Protein AF-Q9RLI9-F1 (afdb_monomer)

Sequence (405 aa):
MLLRQGDLTLELLVPEDGSPLKAWVERGGKALAPQEVVLGADVERATGEVEDLLFKASGDGLVANAGIAEPHAFTARLKLMAGKQGYDFAFTREEGKLELDAEQIEAAGITLDTARTISLAQVVSLPGEIRFNEDRTAHIVPRLPGIVDSVPANLGQAVKQGELLAVISSPQLSDQRREFLLARQGLQEAEIALNNARAKIAALGGNPSLQGGNRYELRAPFAGVLVEKHLTQGEPVDGTANVFTLSDLSSVWATFNVPAQLLGQVRVGSKVKVLAQALDSEVEGTVSYIGDLLGERTRAATARVTLSNPESTWRPGLFVSVQVAEATRKEVLTVADGGLQNVDGEDVVFVRVADGFVVQPVKLGISDGQRVEVLEGLRAGSQVAASGSFILKSELGKGSAEHGH

InterPro domains:
  IPR006143 RND efflux pump, membrane fusion protein [TIGR01730] (183-392)
  IPR051909 Membrane Fusion Protein Cation Efflux System [PTHR30097] (62-403)
  IPR058646 CzcB, N-terminal domain [PF25971] (2-88)
  IPR058647 CzcB-like, barrel-sandwich hybrid domain [PF25973] (136-248)
  IPR058649 CzcB-like, C-terminal circularly permuted SH3-like domain [PF25975] (334-393)
  IPR058792 CusB-like, beta-barrel domain [PF25954] (251-327)

Structure (mmCIF, N/CA/C/O backbone):
data_AF-Q9RLI9-F1
#
_entry.id   AF-Q9RLI9-F1
#
loop_
_atom_site.group_PDB
_atom_site.id
_atom_site.type_symbol
_atom_site.label_atom_id
_atom_site.label_alt_id
_atom_site.label_comp_id
_atom_site.label_asym_id
_atom_site.label_entity_id
_atom_site.label_seq_id
_atom_site.pdbx_PDB_ins_code
_atom_site.Cartn_x
_atom_site.Cartn_y
_atom_site.Cartn_z
_atom_site.occupancy
_atom_site.B_iso_or_equiv
_atom_site.auth_seq_id
_atom_site.auth_comp_id
_atom_site.auth_asym_id
_atom_site.auth_atom_id
_atom_site.pdbx_PDB_model_num
ATOM 1 N N . MET A 1 1 ? 27.270 15.199 -35.542 1.00 89.38 1 MET A N 1
ATOM 2 C CA . MET A 1 1 ? 28.594 14.549 -35.697 1.00 89.38 1 MET A CA 1
ATOM 3 C C . MET A 1 1 ? 28.956 14.459 -37.173 1.00 89.38 1 MET A C 1
ATOM 5 O O . MET A 1 1 ? 28.054 14.498 -37.999 1.00 89.38 1 MET A O 1
ATOM 9 N N . LEU A 1 2 ? 30.244 14.329 -37.505 1.00 91.06 2 LEU A N 1
ATOM 10 C CA . LEU A 1 2 ? 30.735 14.253 -38.887 1.00 91.06 2 LEU A CA 1
ATOM 11 C C . LEU A 1 2 ? 31.516 12.954 -39.103 1.00 91.06 2 LEU A C 1
ATOM 13 O O . LEU A 1 2 ? 32.514 12.711 -38.429 1.00 91.06 2 LEU A O 1
ATOM 17 N N . LEU A 1 3 ? 31.077 12.148 -40.065 1.00 91.06 3 LEU A N 1
ATOM 18 C CA . LEU A 1 3 ? 31.680 10.877 -40.464 1.00 91.06 3 LEU A CA 1
ATOM 19 C C . LEU A 1 3 ? 32.254 11.033 -41.883 1.00 91.06 3 LEU A C 1
ATOM 21 O O . LEU A 1 3 ? 31.650 11.697 -42.724 1.00 91.06 3 LEU A O 1
ATOM 25 N N . ARG A 1 4 ? 33.441 10.481 -42.167 1.00 92.25 4 ARG A N 1
ATOM 26 C CA . ARG A 1 4 ? 34.150 10.701 -43.445 1.00 92.25 4 ARG A CA 1
ATOM 27 C C . ARG A 1 4 ? 34.756 9.423 -44.002 1.00 92.25 4 ARG A C 1
ATOM 29 O O . ARG A 1 4 ? 35.421 8.692 -43.276 1.00 92.25 4 ARG A O 1
ATOM 36 N N . GLN A 1 5 ? 34.572 9.191 -45.301 1.00 91.31 5 GLN A N 1
ATOM 37 C CA . GLN A 1 5 ? 35.153 8.054 -46.012 1.00 91.31 5 GLN A CA 1
ATOM 38 C C . GLN A 1 5 ? 35.486 8.458 -47.454 1.00 91.31 5 GLN A C 1
ATOM 40 O O . GLN A 1 5 ? 34.605 8.688 -48.281 1.00 91.31 5 GLN A O 1
ATOM 45 N N . GLY A 1 6 ? 36.783 8.560 -47.756 1.00 89.00 6 GLY A N 1
ATOM 46 C CA . GLY A 1 6 ? 37.265 9.012 -49.062 1.00 89.00 6 GLY A CA 1
ATOM 47 C C . GLY A 1 6 ? 36.899 10.471 -49.348 1.00 89.00 6 GLY A C 1
ATOM 48 O O . GLY A 1 6 ? 37.285 11.370 -48.604 1.00 89.00 6 GLY A O 1
ATOM 49 N N . ASP A 1 7 ? 36.173 10.698 -50.443 1.00 89.81 7 ASP A N 1
ATOM 50 C CA . ASP A 1 7 ? 35.706 12.013 -50.891 1.00 89.81 7 ASP A CA 1
ATOM 51 C C . ASP A 1 7 ? 34.367 12.446 -50.268 1.00 89.81 7 ASP A C 1
ATOM 53 O O . ASP A 1 7 ? 33.933 13.582 -50.480 1.00 89.81 7 ASP A O 1
ATOM 57 N N . LEU A 1 8 ? 33.713 11.555 -49.517 1.00 92.94 8 LEU A N 1
ATOM 58 C CA . LEU A 1 8 ? 32.364 11.735 -48.995 1.00 92.94 8 LEU A CA 1
ATOM 59 C C . LEU A 1 8 ? 32.369 12.023 -47.484 1.00 92.94 8 LEU A C 1
ATOM 61 O O . LEU A 1 8 ? 33.068 11.373 -46.701 1.00 92.94 8 LEU A O 1
ATOM 65 N N . THR A 1 9 ? 31.556 13.001 -47.081 1.00 94.19 9 THR A N 1
ATOM 66 C CA . THR A 1 9 ? 31.248 13.343 -45.686 1.00 94.19 9 THR A CA 1
ATOM 67 C C . THR A 1 9 ? 29.761 13.112 -45.428 1.00 94.19 9 THR A C 1
ATOM 69 O O . THR A 1 9 ? 28.917 13.549 -46.207 1.00 94.19 9 THR A O 1
ATOM 72 N N . LEU A 1 10 ? 29.449 12.442 -44.324 1.00 94.50 10 LEU A N 1
ATOM 73 C CA . LEU A 1 10 ? 28.109 12.261 -43.780 1.00 94.50 10 LEU A CA 1
ATOM 74 C C . LEU A 1 10 ? 28.026 13.062 -42.476 1.00 94.50 10 LEU A C 1
ATOM 76 O O . LEU A 1 10 ? 28.667 12.712 -41.483 1.00 94.50 10 LEU A O 1
ATOM 80 N N . GLU A 1 11 ? 27.256 14.145 -42.474 1.00 95.00 11 GLU A N 1
ATOM 81 C CA . GLU A 1 11 ? 26.843 14.802 -41.238 1.00 95.00 11 GLU A CA 1
ATOM 82 C C . GLU A 1 11 ? 25.605 14.096 -40.692 1.00 95.00 11 GLU A C 1
ATOM 84 O O . GLU A 1 11 ? 24.645 13.870 -41.424 1.00 95.00 11 GLU A O 1
ATOM 89 N N . LEU A 1 12 ? 25.631 13.746 -39.407 1.00 93.00 12 LEU A N 1
ATOM 90 C CA . LEU A 1 12 ? 24.532 13.084 -38.712 1.00 93.00 12 LEU A CA 1
ATOM 91 C C . LEU A 1 12 ? 24.204 13.836 -37.420 1.00 93.00 12 LEU A C 1
ATOM 93 O O . LEU A 1 12 ? 25.035 13.935 -36.513 1.00 93.00 12 LEU A O 1
ATOM 97 N N . LEU A 1 13 ? 22.978 14.336 -37.323 1.00 91.94 13 LEU A N 1
ATOM 98 C CA . LEU A 1 13 ? 22.372 14.808 -36.088 1.00 91.94 13 LEU A CA 1
ATOM 99 C C . LEU A 1 13 ? 21.630 13.639 -35.431 1.00 91.94 13 LEU A C 1
ATOM 101 O O . LEU A 1 13 ? 20.687 13.093 -36.008 1.00 91.94 13 LEU A O 1
ATOM 105 N N . VAL A 1 14 ? 22.062 13.296 -34.219 1.00 87.94 14 VAL A N 1
ATOM 106 C CA . VAL A 1 14 ? 21.382 12.374 -33.304 1.00 87.94 14 VAL A CA 1
ATOM 107 C C . VAL A 1 14 ? 20.816 13.233 -32.172 1.00 87.94 14 VAL A C 1
ATOM 109 O O . VAL A 1 14 ? 21.605 13.699 -31.351 1.00 87.94 14 VAL A O 1
ATOM 112 N N . PRO A 1 15 ? 19.508 13.541 -32.177 1.00 85.19 15 PRO A N 1
ATOM 113 C CA . PRO A 1 15 ? 18.866 14.270 -31.089 1.00 85.19 15 PRO A CA 1
ATOM 114 C C . PRO A 1 15 ? 18.842 13.443 -29.800 1.00 85.19 15 PRO A C 1
ATOM 116 O O . PRO A 1 15 ? 18.748 12.220 -29.859 1.00 85.19 15 PRO A O 1
ATOM 119 N N . GLU A 1 16 ? 18.900 14.117 -28.654 1.00 78.00 16 GLU A N 1
ATOM 120 C CA . GLU A 1 16 ? 18.868 13.492 -27.319 1.00 78.00 16 GLU A CA 1
ATOM 121 C C . GLU A 1 16 ? 17.443 13.422 -26.741 1.00 78.00 16 GLU A C 1
ATOM 123 O O . GLU A 1 16 ? 17.181 12.659 -25.825 1.00 78.00 16 GLU A O 1
ATOM 128 N N . ASP A 1 17 ? 16.483 14.135 -27.338 1.00 78.19 17 ASP A N 1
ATOM 129 C CA . ASP A 1 17 ? 15.046 14.088 -27.016 1.00 78.19 17 ASP A CA 1
ATOM 130 C C . ASP A 1 17 ? 14.307 12.899 -27.671 1.00 78.19 17 ASP A C 1
ATOM 132 O O . ASP A 1 17 ? 13.077 12.882 -27.743 1.00 78.19 17 ASP A O 1
ATOM 136 N N . GLY A 1 18 ? 15.043 11.940 -28.242 1.00 79.88 18 GLY A N 1
ATOM 137 C CA . GLY A 1 18 ? 14.487 10.847 -29.041 1.00 79.88 18 GLY A CA 1
ATOM 138 C C . GLY A 1 18 ? 13.856 11.281 -30.375 1.00 79.88 18 GLY A C 1
ATOM 139 O O . GLY A 1 18 ? 13.200 10.461 -31.026 1.00 79.88 18 GLY A O 1
ATOM 140 N N . SER A 1 19 ? 14.034 12.533 -30.826 1.00 88.69 19 SER A N 1
ATOM 141 C CA . SER A 1 19 ? 13.547 12.975 -32.142 1.00 88.69 19 SER A CA 1
ATOM 142 C C . SER A 1 19 ? 14.224 12.207 -33.296 1.00 88.69 19 SER A C 1
ATOM 144 O O . SER A 1 19 ? 15.379 11.787 -33.179 1.00 88.69 19 SER A O 1
ATOM 146 N N . PRO A 1 20 ? 13.560 12.055 -34.463 1.00 92.94 20 PRO A N 1
ATOM 147 C CA . PRO A 1 20 ? 14.134 11.354 -35.609 1.00 92.94 20 PRO A CA 1
ATOM 148 C C . PRO A 1 20 ? 15.483 11.911 -36.071 1.00 92.94 20 PRO A C 1
ATOM 150 O O . PRO A 1 20 ? 15.639 13.121 -36.275 1.00 92.94 20 PRO A O 1
ATOM 153 N N . LEU A 1 21 ? 16.436 10.999 -36.290 1.00 93.12 21 LEU A N 1
ATOM 154 C CA . LEU A 1 21 ? 17.786 11.313 -36.762 1.00 93.12 21 LEU A CA 1
ATOM 155 C C . LEU A 1 21 ? 17.733 12.052 -38.103 1.00 93.12 21 LEU A C 1
ATOM 157 O O . LEU A 1 21 ? 16.922 11.726 -38.976 1.00 93.12 21 LEU A O 1
ATOM 161 N N . LYS A 1 22 ? 18.637 13.019 -38.285 1.00 95.19 22 LYS A N 1
ATOM 162 C CA . LYS A 1 22 ? 18.756 13.801 -39.524 1.00 95.19 22 LYS A CA 1
ATOM 163 C C . LYS A 1 22 ? 20.164 13.690 -40.079 1.00 95.19 22 LYS A C 1
ATOM 165 O O . LYS A 1 22 ? 21.123 13.721 -39.313 1.00 95.19 22 LYS A O 1
ATOM 170 N N . ALA A 1 23 ? 20.290 13.567 -41.392 1.00 95.56 23 ALA A N 1
ATOM 171 C CA . ALA A 1 23 ? 21.571 13.424 -42.061 1.00 95.56 23 ALA A CA 1
ATOM 172 C C . ALA A 1 23 ? 21.681 14.316 -43.299 1.00 95.56 23 ALA A C 1
ATOM 174 O O . ALA A 1 23 ? 20.733 14.443 -44.073 1.00 95.56 23 ALA A O 1
ATOM 175 N N . TRP A 1 24 ? 22.871 14.864 -43.523 1.00 96.25 24 TRP A N 1
ATOM 176 C CA . TRP A 1 24 ? 23.236 15.595 -44.734 1.00 96.25 24 TRP A CA 1
ATOM 177 C C . TRP A 1 24 ? 24.504 14.973 -45.319 1.00 96.25 24 TRP A C 1
ATOM 179 O O . TRP A 1 24 ? 25.360 14.468 -44.591 1.00 96.25 24 TRP A O 1
ATOM 189 N N . VAL A 1 25 ? 24.609 14.949 -46.647 1.00 95.25 25 VAL A N 1
ATOM 190 C CA . VAL A 1 25 ? 25.680 14.235 -47.353 1.00 95.25 25 VAL A CA 1
ATOM 191 C C . VAL A 1 25 ? 26.402 15.192 -48.284 1.00 95.25 25 VAL A C 1
ATOM 193 O O . VAL A 1 25 ? 25.778 15.797 -49.152 1.00 95.25 25 VAL A O 1
ATOM 196 N N . GLU A 1 26 ? 27.721 15.278 -48.155 1.00 94.00 26 GLU A N 1
ATOM 197 C CA . GLU A 1 26 ? 28.578 16.033 -49.063 1.00 94.00 26 GLU A CA 1
ATOM 198 C C . GLU A 1 26 ? 29.560 15.126 -49.800 1.00 94.00 26 GLU A C 1
ATOM 200 O O . GLU A 1 26 ? 30.114 14.193 -49.221 1.00 94.00 26 GLU A O 1
ATOM 205 N N . ARG A 1 27 ? 29.875 15.462 -51.053 1.00 92.38 27 ARG A N 1
ATOM 206 C CA . ARG A 1 27 ? 30.999 14.885 -51.797 1.00 92.38 27 ARG A CA 1
ATOM 207 C C . ARG A 1 27 ? 31.920 16.000 -52.286 1.00 92.38 27 ARG A C 1
ATOM 209 O O . ARG A 1 27 ? 31.487 16.901 -53.000 1.00 92.38 27 ARG A O 1
ATOM 216 N N . GLY A 1 28 ? 33.193 15.953 -51.894 1.00 88.50 28 GLY A N 1
ATOM 217 C CA . GLY A 1 28 ? 34.200 16.946 -52.283 1.00 88.50 28 GLY A CA 1
ATOM 218 C C . GLY A 1 28 ? 33.883 18.386 -51.848 1.00 88.50 28 GLY A C 1
ATOM 219 O O . GLY A 1 28 ? 34.221 19.318 -52.575 1.00 88.50 28 GLY A O 1
ATOM 220 N N . GLY A 1 29 ? 33.206 18.572 -50.706 1.00 86.62 29 GLY A N 1
ATOM 221 C CA . GLY A 1 29 ? 32.779 19.891 -50.210 1.00 86.62 29 GLY A CA 1
ATOM 222 C C . GLY A 1 29 ? 31.585 20.491 -50.964 1.00 86.62 29 GLY A C 1
ATOM 223 O O . GLY A 1 29 ? 31.490 21.709 -51.111 1.00 86.62 29 GLY A O 1
ATOM 224 N N . LYS A 1 30 ? 30.707 19.639 -51.507 1.00 91.19 30 LYS A N 1
ATOM 225 C CA . LYS A 1 30 ? 29.409 20.017 -52.078 1.00 91.19 30 LYS A CA 1
ATOM 226 C C . LYS A 1 30 ? 28.334 19.070 -51.568 1.00 91.19 30 LYS A C 1
ATOM 228 O O . LYS A 1 30 ? 28.502 17.857 -51.697 1.00 91.19 30 LYS A O 1
ATOM 233 N N . ALA A 1 31 ? 27.225 19.610 -51.073 1.00 91.75 31 ALA A N 1
ATOM 234 C CA . ALA A 1 31 ? 26.038 18.827 -50.749 1.00 91.75 31 ALA A CA 1
ATOM 235 C C . ALA A 1 31 ? 25.537 18.029 -51.971 1.00 91.75 31 ALA A C 1
ATOM 237 O O . ALA A 1 31 ? 25.458 18.560 -53.082 1.00 91.75 31 ALA A O 1
ATOM 238 N N . LEU A 1 32 ? 25.206 16.756 -51.754 1.00 92.75 32 LEU A N 1
ATOM 239 C CA . LEU A 1 32 ? 24.465 15.911 -52.692 1.00 92.75 32 LEU A CA 1
ATOM 240 C C . LEU A 1 32 ? 22.963 16.102 -52.466 1.00 92.75 32 LEU A C 1
ATOM 242 O O . LEU A 1 32 ? 22.533 16.359 -51.341 1.00 92.75 32 LEU A O 1
ATOM 246 N N . ALA A 1 33 ? 22.142 15.944 -53.507 1.00 92.44 33 ALA A N 1
ATOM 247 C CA . ALA A 1 33 ? 20.699 16.021 -53.310 1.00 92.44 33 ALA A CA 1
ATOM 248 C C . ALA A 1 33 ? 20.217 14.784 -52.517 1.00 92.44 33 ALA A C 1
ATOM 250 O O . ALA A 1 33 ? 20.576 13.664 -52.889 1.00 92.44 33 ALA A O 1
ATOM 251 N N . PRO A 1 34 ? 19.343 14.918 -51.496 1.00 91.44 34 PRO A N 1
ATOM 252 C CA . PRO A 1 34 ? 18.857 13.780 -50.694 1.00 91.44 34 PRO A CA 1
ATOM 253 C C . PRO A 1 34 ? 18.133 12.668 -51.474 1.00 91.44 34 PRO A C 1
ATOM 255 O O . PRO A 1 34 ? 17.812 11.626 -50.915 1.00 91.44 34 PRO A O 1
ATOM 258 N N . GLN A 1 35 ? 17.843 12.899 -52.756 1.00 90.62 35 GLN A N 1
ATOM 259 C CA . GLN A 1 35 ? 17.195 11.970 -53.687 1.00 90.62 35 GLN A CA 1
ATOM 260 C C . GLN A 1 35 ? 18.211 11.129 -54.491 1.00 90.62 35 GLN A C 1
ATOM 262 O O . GLN A 1 35 ? 17.835 10.133 -55.102 1.00 90.62 35 GLN A O 1
ATOM 267 N N . GLU A 1 36 ? 19.491 11.518 -54.499 1.00 90.44 36 GLU A N 1
ATOM 268 C CA . GLU A 1 36 ? 20.605 10.820 -55.171 1.00 90.44 36 GLU A CA 1
ATOM 269 C C . GLU A 1 36 ? 21.310 9.805 -54.248 1.00 90.44 36 GLU A C 1
ATOM 271 O O . GLU A 1 36 ? 22.223 9.084 -54.670 1.00 90.44 36 GLU A O 1
ATOM 276 N N . VAL A 1 37 ? 20.890 9.764 -52.981 1.00 93.44 37 VAL A N 1
ATOM 277 C CA . VAL A 1 37 ? 21.464 8.963 -51.901 1.00 93.44 37 VAL A CA 1
ATOM 278 C C . VAL A 1 37 ? 20.398 8.104 -51.222 1.00 93.44 37 VAL A C 1
ATOM 280 O O . VAL A 1 37 ? 19.247 8.509 -51.082 1.00 93.44 37 VAL A O 1
ATOM 283 N N . VAL A 1 38 ? 20.793 6.917 -50.765 1.00 94.31 38 VAL A N 1
ATOM 284 C CA . VAL A 1 38 ? 19.976 6.043 -49.910 1.00 94.31 38 VAL A CA 1
ATOM 285 C C . VAL A 1 38 ? 20.789 5.716 -48.666 1.00 94.31 38 VAL A C 1
ATOM 287 O O . VAL A 1 38 ? 21.921 5.254 -48.784 1.00 94.31 38 VAL A O 1
ATOM 290 N N . LEU A 1 39 ? 20.216 5.954 -47.487 1.00 95.62 39 LEU A N 1
ATOM 291 C CA . LEU A 1 39 ? 20.849 5.715 -46.192 1.00 95.62 39 LEU A CA 1
ATOM 292 C C . LEU A 1 39 ? 19.969 4.785 -45.351 1.00 95.62 39 LEU A C 1
ATOM 294 O O . LEU A 1 39 ? 18.771 5.029 -45.188 1.00 95.62 39 LEU A O 1
ATOM 298 N N . GLY A 1 40 ? 20.582 3.742 -44.804 1.00 95.00 40 GLY A N 1
ATOM 299 C CA . GLY A 1 40 ? 20.039 2.950 -43.703 1.00 95.00 40 GLY A CA 1
ATOM 300 C C . GLY A 1 40 ? 21.043 2.893 -42.555 1.00 95.00 40 GLY A C 1
ATOM 301 O O . GLY A 1 40 ? 22.235 3.127 -42.771 1.00 95.00 40 GLY A O 1
ATOM 302 N N . ALA A 1 41 ? 20.579 2.587 -41.349 1.00 94.38 41 ALA A N 1
ATOM 303 C CA . ALA A 1 41 ? 21.449 2.332 -40.207 1.00 94.38 41 ALA A CA 1
ATOM 304 C C . ALA A 1 41 ? 20.934 1.165 -39.364 1.00 94.38 41 ALA A C 1
ATOM 306 O O . ALA A 1 41 ? 19.767 1.158 -38.986 1.00 94.38 41 ALA A O 1
ATOM 307 N N . ASP A 1 42 ? 21.822 0.233 -39.034 1.00 93.44 42 ASP A N 1
ATOM 308 C CA . ASP A 1 42 ? 21.563 -0.859 -38.101 1.00 93.44 42 ASP A CA 1
ATOM 309 C C . ASP A 1 42 ? 22.066 -0.390 -36.724 1.00 93.44 42 ASP A C 1
ATOM 311 O O . ASP A 1 42 ? 23.264 -0.128 -36.560 1.00 93.44 42 ASP A O 1
ATOM 315 N N . VAL A 1 43 ? 21.178 -0.234 -35.741 1.00 91.25 43 VAL A N 1
ATOM 316 C CA . VAL A 1 43 ? 21.507 0.278 -34.400 1.00 91.25 43 VAL A CA 1
ATOM 317 C C . VAL A 1 43 ? 21.504 -0.870 -33.397 1.00 91.25 43 VAL A C 1
ATOM 319 O O . VAL A 1 43 ? 20.447 -1.384 -33.049 1.00 91.25 43 VAL A O 1
ATOM 322 N N . GLU A 1 44 ? 22.683 -1.269 -32.923 1.00 90.75 44 GLU A N 1
ATOM 323 C CA . GLU A 1 44 ? 22.864 -2.335 -31.933 1.00 90.75 44 GLU A CA 1
ATOM 324 C C . GLU A 1 44 ? 23.030 -1.737 -30.529 1.00 90.75 44 GLU A C 1
ATOM 326 O O . GLU A 1 44 ? 24.031 -1.084 -30.226 1.00 90.75 44 GLU A O 1
ATOM 331 N N . ARG A 1 45 ? 22.032 -1.936 -29.666 1.00 88.19 45 ARG A N 1
ATOM 332 C CA . ARG A 1 45 ? 22.039 -1.526 -28.256 1.00 88.19 45 ARG A CA 1
ATOM 333 C C . ARG A 1 45 ? 23.049 -2.349 -27.462 1.00 88.19 45 ARG A C 1
ATOM 335 O O . ARG A 1 45 ? 23.213 -3.539 -27.715 1.00 88.19 45 ARG A O 1
ATOM 342 N N . ALA A 1 46 ? 23.622 -1.769 -26.410 1.00 83.50 46 ALA A N 1
ATOM 343 C CA . ALA A 1 46 ? 24.462 -2.500 -25.454 1.00 83.50 46 ALA A CA 1
ATOM 344 C C . ALA A 1 46 ? 23.726 -3.672 -24.756 1.00 83.50 46 ALA A C 1
ATOM 346 O O . ALA A 1 46 ? 24.358 -4.607 -24.273 1.00 83.50 46 ALA A O 1
ATOM 347 N N . THR A 1 47 ? 22.388 -3.661 -24.752 1.00 79.56 47 THR A N 1
ATOM 348 C CA . THR A 1 47 ? 21.514 -4.764 -24.312 1.00 79.56 47 THR A CA 1
ATOM 349 C C . THR A 1 47 ? 21.377 -5.912 -25.331 1.00 79.56 47 THR A C 1
ATOM 351 O O . THR A 1 47 ? 20.668 -6.880 -25.059 1.00 79.56 47 THR A O 1
ATOM 354 N N . GLY A 1 48 ? 22.048 -5.840 -26.488 1.00 81.06 48 GLY A N 1
ATOM 355 C CA . GLY A 1 48 ? 22.041 -6.865 -27.544 1.00 81.06 48 GLY A CA 1
ATOM 356 C C . GLY A 1 48 ? 20.874 -6.766 -28.535 1.00 81.06 48 GLY A C 1
ATOM 357 O O . GLY A 1 48 ? 20.644 -7.685 -29.319 1.00 81.06 48 GLY A O 1
ATOM 358 N N . GLU A 1 49 ? 20.108 -5.677 -28.495 1.00 83.44 49 GLU A N 1
ATOM 359 C CA . GLU A 1 49 ? 18.963 -5.448 -29.381 1.00 83.44 49 GLU A CA 1
ATOM 360 C C . GLU A 1 49 ? 19.389 -4.728 -30.663 1.00 83.44 49 GLU A C 1
ATOM 362 O O . GLU A 1 49 ? 20.171 -3.786 -30.589 1.00 83.44 49 GLU A O 1
ATOM 367 N N . VAL A 1 50 ? 18.845 -5.111 -31.824 1.00 88.00 50 VAL A N 1
ATOM 368 C CA . VAL A 1 50 ? 19.133 -4.449 -33.111 1.00 88.00 50 VAL A CA 1
ATOM 369 C C . VAL A 1 50 ? 17.874 -3.785 -33.671 1.00 88.00 50 VAL A C 1
ATOM 371 O O . VAL A 1 50 ? 16.816 -4.412 -33.732 1.00 88.00 50 VAL A O 1
ATOM 374 N N . GLU A 1 51 ? 17.999 -2.523 -34.081 1.00 89.81 51 GLU A N 1
ATOM 375 C CA . GLU A 1 51 ? 16.935 -1.683 -34.639 1.00 89.81 51 GLU A CA 1
ATOM 376 C C . GLU A 1 51 ? 17.345 -1.124 -36.017 1.00 89.81 51 GLU A C 1
ATOM 378 O O . GLU A 1 51 ? 18.372 -0.457 -36.142 1.00 89.81 51 GLU A O 1
ATOM 383 N N . ASP A 1 52 ? 16.538 -1.382 -37.053 1.00 92.88 52 ASP A N 1
ATOM 384 C CA . ASP A 1 52 ? 16.795 -0.924 -38.427 1.00 92.88 52 ASP A CA 1
ATOM 385 C C . ASP A 1 52 ? 16.147 0.449 -38.695 1.00 92.88 52 ASP A C 1
ATOM 387 O O . ASP A 1 52 ? 14.920 0.580 -38.800 1.00 92.88 52 ASP A O 1
ATOM 391 N N . LEU A 1 53 ? 16.972 1.482 -38.880 1.00 92.81 53 LEU A N 1
ATOM 392 C CA . LEU A 1 53 ? 16.540 2.830 -39.250 1.00 92.81 53 LEU A CA 1
ATOM 393 C C . LEU A 1 53 ? 16.629 3.055 -40.766 1.00 92.81 53 LEU A C 1
ATOM 395 O O . LEU A 1 53 ? 17.675 2.879 -41.394 1.00 92.81 53 LEU A O 1
ATOM 399 N N . LEU A 1 54 ? 15.525 3.515 -41.355 1.00 92.88 54 LEU A N 1
ATOM 400 C CA . LEU A 1 54 ? 15.373 3.830 -42.775 1.00 92.88 54 LEU A CA 1
ATOM 401 C C . LEU A 1 54 ? 15.182 5.334 -42.969 1.00 92.88 54 LEU A C 1
ATOM 403 O O . LEU A 1 54 ? 14.195 5.912 -42.506 1.00 92.88 54 LEU A O 1
ATOM 407 N N . PHE A 1 55 ? 16.093 5.962 -43.710 1.00 95.81 55 PHE A N 1
ATOM 408 C CA . PHE A 1 55 ? 16.054 7.398 -43.967 1.00 95.81 55 PHE A CA 1
ATOM 409 C C . PHE A 1 55 ? 15.299 7.730 -45.259 1.00 95.81 55 PHE A C 1
ATOM 411 O O . PHE A 1 55 ? 15.326 6.984 -46.239 1.00 95.81 55 PHE A O 1
ATOM 418 N N . LYS A 1 56 ? 14.631 8.887 -45.275 1.00 95.62 56 LYS A N 1
ATOM 419 C CA . LYS A 1 56 ? 13.898 9.428 -46.428 1.00 95.62 56 LYS A CA 1
ATOM 420 C C . LYS A 1 56 ? 14.285 10.883 -46.673 1.00 95.62 56 LYS A C 1
ATOM 422 O O . LYS A 1 56 ? 14.485 11.638 -45.725 1.00 95.62 56 LYS A O 1
ATOM 427 N N . ALA A 1 57 ? 14.346 11.280 -47.942 1.00 94.25 57 ALA A N 1
ATOM 428 C CA . ALA A 1 57 ? 14.558 12.669 -48.344 1.00 94.25 57 ALA A CA 1
ATOM 429 C C . ALA A 1 57 ? 13.463 13.586 -47.769 1.00 94.25 57 ALA A C 1
ATOM 431 O O . ALA A 1 57 ? 12.274 13.332 -47.975 1.00 94.25 57 ALA A O 1
ATOM 432 N N . SER A 1 58 ? 13.858 14.651 -47.071 1.00 93.50 58 SER A N 1
ATOM 433 C CA . SER A 1 58 ? 12.952 15.650 -46.503 1.00 93.50 58 SER A CA 1
ATOM 434 C C . SER A 1 58 ? 13.670 16.994 -46.359 1.00 93.50 58 SER A C 1
ATOM 436 O O . SER A 1 58 ? 14.659 17.105 -45.637 1.00 93.50 58 SER A O 1
ATOM 438 N N . GLY A 1 59 ? 13.178 18.021 -47.057 1.00 90.38 59 GLY A N 1
ATOM 439 C CA . GLY A 1 59 ? 13.849 19.320 -47.123 1.00 90.38 59 GLY A CA 1
ATOM 440 C C . GLY A 1 59 ? 15.187 19.241 -47.864 1.00 90.38 59 GLY A C 1
ATOM 441 O O . GLY A 1 59 ? 15.241 18.768 -48.999 1.00 90.38 59 GLY A O 1
ATOM 442 N N . ASP A 1 60 ? 16.247 19.721 -47.219 1.00 90.25 60 ASP A N 1
ATOM 443 C CA . ASP A 1 60 ? 17.632 19.718 -47.707 1.00 90.25 60 ASP A CA 1
ATOM 444 C C . ASP A 1 60 ? 18.437 18.472 -47.289 1.00 90.25 60 ASP A C 1
ATOM 446 O O . ASP A 1 60 ? 19.572 18.302 -47.733 1.00 90.25 60 ASP A O 1
ATOM 450 N N . GLY A 1 61 ? 17.849 17.584 -46.480 1.00 93.50 61 GLY A N 1
ATOM 451 C CA . GLY A 1 61 ? 18.519 16.420 -45.908 1.00 93.50 61 GLY A CA 1
ATOM 452 C C . GLY A 1 61 ? 17.710 15.124 -45.971 1.00 93.50 61 GLY A C 1
ATOM 453 O O . GLY A 1 61 ? 16.693 14.986 -46.657 1.00 93.50 61 GLY A O 1
ATOM 454 N N . LEU A 1 62 ? 18.209 14.145 -45.231 1.00 95.88 62 LEU A N 1
ATOM 455 C CA . LEU A 1 62 ? 17.617 12.841 -44.971 1.00 95.88 62 LEU A CA 1
ATOM 456 C C . LEU A 1 62 ? 17.083 12.813 -43.535 1.00 95.88 62 LEU A C 1
ATOM 458 O O . LEU A 1 62 ? 17.757 13.279 -42.621 1.00 95.88 62 LEU A O 1
ATOM 462 N N . VAL A 1 63 ? 15.906 12.229 -43.315 1.00 96.19 63 VAL A N 1
ATOM 463 C CA . VAL A 1 63 ? 15.303 12.063 -41.980 1.00 96.19 63 VAL A CA 1
ATOM 464 C C . VAL A 1 63 ? 14.908 10.602 -41.775 1.00 96.19 63 VAL A C 1
ATOM 466 O O . VAL A 1 63 ? 14.317 9.992 -42.669 1.00 96.19 63 VAL A O 1
ATOM 469 N N . ALA A 1 64 ? 15.254 10.036 -40.620 1.00 95.56 64 ALA A N 1
ATOM 470 C CA . ALA A 1 64 ? 14.930 8.662 -40.246 1.00 95.56 64 ALA A CA 1
ATOM 471 C C . ALA A 1 64 ? 13.425 8.451 -39.984 1.00 95.56 64 ALA A C 1
ATOM 473 O O . ALA A 1 64 ? 12.667 9.388 -39.730 1.00 95.56 64 ALA A O 1
ATOM 474 N N . ASN A 1 65 ? 12.989 7.192 -40.020 1.00 93.00 65 ASN A N 1
ATOM 475 C CA . ASN A 1 65 ? 11.647 6.760 -39.616 1.00 93.00 65 ASN A CA 1
ATOM 476 C C . ASN A 1 65 ? 11.393 6.856 -38.100 1.00 93.00 65 ASN A C 1
ATOM 478 O O . ASN A 1 65 ? 10.234 6.944 -37.702 1.00 93.00 65 ASN A O 1
ATOM 482 N N . ALA A 1 66 ? 12.448 6.828 -37.284 1.00 89.94 66 ALA A N 1
ATOM 483 C CA . ALA A 1 66 ? 12.409 6.930 -35.828 1.00 89.94 66 ALA A CA 1
ATOM 484 C C . ALA A 1 66 ? 13.651 7.676 -35.302 1.00 89.94 66 ALA A C 1
ATOM 486 O O . ALA A 1 66 ? 14.620 7.889 -36.039 1.00 89.94 66 ALA A O 1
ATOM 487 N N . GLY A 1 67 ? 13.608 8.102 -34.040 1.00 86.81 67 GLY A N 1
ATOM 488 C CA . GLY A 1 67 ? 14.798 8.495 -33.284 1.00 86.81 67 GLY A CA 1
ATOM 489 C C . GLY A 1 67 ? 15.335 7.322 -32.467 1.00 86.81 67 GLY A C 1
ATOM 490 O O . GLY A 1 67 ? 14.663 6.304 -32.326 1.00 86.81 67 GLY A O 1
ATOM 491 N N . ILE A 1 68 ? 16.538 7.467 -31.915 1.00 84.12 68 ILE A N 1
ATOM 492 C CA . ILE A 1 68 ? 17.113 6.473 -31.003 1.00 84.12 68 ILE A CA 1
ATOM 493 C C . ILE A 1 68 ? 16.678 6.860 -29.587 1.00 84.12 68 ILE A C 1
ATOM 495 O O . ILE A 1 68 ? 17.266 7.752 -28.992 1.00 84.12 68 ILE A O 1
ATOM 499 N N . ALA A 1 69 ? 15.626 6.219 -29.068 1.00 77.31 69 ALA A N 1
ATOM 500 C CA . ALA A 1 69 ? 15.187 6.403 -27.678 1.00 77.31 69 ALA A CA 1
ATOM 501 C C . ALA A 1 69 ? 16.270 5.952 -26.679 1.00 77.31 69 ALA A C 1
ATOM 503 O O . ALA A 1 69 ? 17.123 5.143 -27.043 1.00 77.31 69 ALA A O 1
ATOM 504 N N . GLU A 1 70 ? 16.222 6.410 -25.429 1.00 75.50 70 GLU A N 1
ATOM 505 C CA . GLU A 1 70 ? 17.201 6.023 -24.405 1.00 75.50 70 GLU A CA 1
ATOM 506 C C . GLU A 1 70 ? 17.165 4.523 -24.030 1.00 75.50 70 GLU A C 1
ATOM 508 O O . GLU A 1 70 ? 16.104 3.888 -24.091 1.00 75.50 70 GLU A O 1
ATOM 513 N N . PRO A 1 71 ? 18.305 3.936 -23.607 1.00 74.31 71 PRO A N 1
ATOM 514 C CA . PRO A 1 71 ? 19.613 4.568 -23.409 1.00 74.31 71 PRO A CA 1
ATOM 515 C C . PRO A 1 71 ? 20.430 4.772 -24.681 1.00 74.31 71 PRO A C 1
ATOM 517 O O . PRO A 1 71 ? 20.416 3.958 -25.608 1.00 74.31 71 PRO A O 1
ATOM 520 N N . HIS A 1 72 ? 21.256 5.815 -24.659 1.00 79.25 72 HIS A N 1
ATOM 521 C CA . HIS A 1 72 ? 22.229 6.111 -25.707 1.00 79.25 72 HIS A CA 1
ATOM 522 C C . HIS A 1 72 ? 23.485 5.210 -25.682 1.00 79.25 72 HIS A C 1
ATOM 524 O O . HIS A 1 72 ? 24.446 5.495 -26.388 1.00 79.25 72 HIS A O 1
ATOM 530 N N . ALA A 1 73 ? 23.482 4.088 -24.957 1.00 84.44 73 ALA A N 1
ATOM 531 C CA . ALA A 1 73 ? 24.514 3.054 -25.059 1.00 84.44 73 ALA A CA 1
ATOM 532 C C . ALA A 1 73 ? 24.253 2.130 -26.273 1.00 84.44 73 ALA A C 1
ATOM 534 O O . ALA A 1 73 ? 23.515 1.141 -26.179 1.00 84.44 73 ALA A O 1
ATOM 535 N N . PHE A 1 74 ? 24.832 2.455 -27.433 1.00 88.00 74 PHE A N 1
ATOM 536 C CA . PHE A 1 74 ? 24.645 1.713 -28.689 1.00 88.00 74 PHE A CA 1
ATOM 537 C C . PHE A 1 74 ? 25.805 1.888 -29.684 1.00 88.00 74 PHE A C 1
ATOM 539 O O . PHE A 1 74 ? 26.488 2.910 -29.700 1.00 88.00 74 PHE A O 1
ATOM 546 N N . THR A 1 75 ? 25.961 0.920 -30.592 1.00 89.81 75 THR A N 1
ATOM 547 C CA . THR A 1 75 ? 26.780 1.019 -31.812 1.00 89.81 75 THR A CA 1
ATOM 548 C C . THR A 1 75 ? 25.866 1.086 -33.034 1.00 89.81 75 THR A C 1
ATOM 550 O O . THR A 1 75 ? 25.135 0.141 -33.319 1.00 89.81 75 THR A O 1
ATOM 553 N N . ALA A 1 76 ? 25.926 2.179 -33.793 1.00 91.44 76 ALA A N 1
ATOM 554 C CA . ALA A 1 76 ? 25.197 2.334 -35.049 1.00 91.44 76 ALA A CA 1
ATOM 555 C C . ALA A 1 76 ? 26.115 2.085 -36.253 1.00 91.44 76 ALA A C 1
ATOM 557 O O . ALA A 1 76 ? 27.192 2.678 -36.355 1.00 91.44 76 ALA A O 1
ATOM 558 N N . ARG A 1 77 ? 25.673 1.237 -37.188 1.00 94.50 77 ARG A N 1
ATOM 559 C CA . ARG A 1 77 ? 26.357 0.921 -38.451 1.00 94.50 77 ARG A CA 1
ATOM 560 C C . ARG A 1 77 ? 25.536 1.462 -39.616 1.00 94.50 77 ARG A C 1
ATOM 562 O O . ARG A 1 77 ? 24.452 0.960 -39.889 1.00 94.50 77 ARG A O 1
ATOM 569 N N . LEU A 1 78 ? 26.032 2.491 -40.295 1.00 94.81 78 LEU A N 1
ATOM 570 C CA . LEU A 1 78 ? 25.307 3.206 -41.344 1.00 94.81 78 LEU A CA 1
ATOM 571 C C . LEU A 1 78 ? 25.806 2.797 -42.726 1.00 94.81 78 LEU A C 1
ATOM 573 O O . LEU A 1 78 ? 27.001 2.891 -43.008 1.00 94.81 78 LEU A O 1
ATOM 577 N N . LYS A 1 79 ? 24.873 2.406 -43.597 1.00 95.06 79 LYS A N 1
ATOM 578 C CA . LYS A 1 79 ? 25.132 2.019 -44.986 1.00 95.06 79 LYS A CA 1
ATOM 579 C C . LYS A 1 79 ? 24.572 3.090 -45.912 1.00 95.06 79 LYS A C 1
ATOM 581 O O . LYS A 1 79 ? 23.355 3.273 -45.993 1.00 95.06 79 LYS A O 1
ATOM 586 N N . LEU A 1 80 ? 25.457 3.802 -46.603 1.00 94.62 80 LEU A N 1
ATOM 587 C CA . LEU A 1 80 ? 25.117 4.886 -47.521 1.00 94.62 80 LEU A CA 1
ATOM 588 C C . LEU A 1 80 ? 25.435 4.483 -48.964 1.00 94.62 80 LEU A C 1
ATOM 590 O O . LEU A 1 80 ? 26.589 4.282 -49.328 1.00 94.62 80 LEU A O 1
ATOM 594 N N . MET A 1 81 ? 24.419 4.446 -49.819 1.00 93.50 81 MET A N 1
ATOM 595 C CA . MET A 1 81 ? 24.577 4.313 -51.267 1.00 93.50 81 MET A CA 1
ATOM 596 C C . MET A 1 81 ? 24.478 5.692 -51.917 1.00 93.50 81 MET A C 1
ATOM 598 O O . MET A 1 81 ? 23.445 6.347 -51.812 1.00 93.50 81 MET A O 1
ATOM 602 N N . ALA A 1 82 ? 25.525 6.121 -52.625 1.00 89.69 82 ALA A N 1
ATOM 603 C CA . ALA A 1 82 ? 25.552 7.375 -53.378 1.00 89.69 82 ALA A CA 1
ATOM 604 C C . ALA A 1 82 ? 25.787 7.075 -54.868 1.00 89.69 82 ALA A C 1
ATOM 606 O O . ALA A 1 82 ? 26.926 6.931 -55.329 1.00 89.69 82 ALA A O 1
ATOM 607 N N . GLY A 1 83 ? 24.695 6.934 -55.623 1.00 85.62 83 GLY A N 1
ATOM 608 C CA . GLY A 1 83 ? 24.710 6.372 -56.976 1.00 85.62 83 GLY A CA 1
ATOM 609 C C . GLY A 1 83 ? 24.963 4.859 -56.964 1.00 85.62 83 GLY A C 1
ATOM 610 O O . GLY A 1 83 ? 24.156 4.094 -56.445 1.00 85.62 83 GLY A O 1
ATOM 611 N N . LYS A 1 84 ? 26.078 4.409 -57.558 1.00 85.25 84 LYS A N 1
ATOM 612 C CA . LYS A 1 84 ? 26.484 2.983 -57.584 1.00 85.25 84 LYS A CA 1
ATOM 613 C C . LYS A 1 84 ? 27.526 2.602 -56.526 1.00 85.25 84 LYS A C 1
ATOM 615 O O . LYS A 1 84 ? 27.906 1.438 -56.462 1.00 85.25 84 LYS A O 1
ATOM 620 N N . GLN A 1 85 ? 28.011 3.562 -55.743 1.00 89.44 85 GLN A N 1
ATOM 621 C CA . GLN A 1 85 ? 29.053 3.341 -54.744 1.00 89.44 85 GLN A CA 1
ATOM 622 C C . GLN A 1 85 ? 28.433 3.290 -53.347 1.00 89.44 85 GLN A C 1
ATOM 624 O O . GLN A 1 85 ? 27.713 4.213 -52.960 1.00 89.44 85 GLN A O 1
ATOM 629 N N . GLY A 1 86 ? 28.716 2.205 -52.627 1.00 91.75 86 GLY A N 1
ATOM 630 C CA . GLY A 1 86 ? 28.416 2.065 -51.206 1.00 91.75 86 GLY A CA 1
ATOM 631 C C . GLY A 1 86 ? 29.536 2.639 -50.344 1.00 91.75 86 GLY A C 1
ATOM 632 O O . GLY A 1 86 ? 30.703 2.625 -50.743 1.00 91.75 86 GLY A O 1
ATOM 633 N N . TYR A 1 87 ? 29.148 3.146 -49.183 1.00 93.50 87 TYR A N 1
ATOM 634 C CA . TYR A 1 87 ? 30.001 3.692 -48.140 1.00 93.50 87 TYR A CA 1
ATOM 635 C C . TYR A 1 87 ? 29.475 3.185 -46.793 1.00 93.50 87 TYR A C 1
ATOM 637 O O . TYR A 1 87 ? 28.276 3.293 -46.521 1.00 93.50 87 TYR A O 1
ATOM 645 N N . ASP A 1 88 ? 30.365 2.651 -45.962 1.00 93.44 88 ASP A N 1
ATOM 646 C CA . ASP A 1 88 ? 30.032 2.076 -44.656 1.00 93.44 88 ASP A CA 1
ATOM 647 C C . ASP A 1 88 ? 30.659 2.916 -43.541 1.00 93.44 88 ASP A C 1
ATOM 649 O O . ASP A 1 88 ? 31.870 3.162 -43.538 1.00 93.44 88 ASP A O 1
ATOM 653 N N . PHE A 1 89 ? 29.839 3.328 -42.577 1.00 92.81 89 PHE A N 1
ATOM 654 C CA . PHE A 1 89 ? 30.250 4.086 -41.397 1.00 92.81 89 PHE A CA 1
ATOM 655 C C . PHE A 1 89 ? 29.828 3.359 -40.121 1.00 92.81 89 PHE A C 1
ATOM 657 O O . PHE A 1 89 ? 28.810 2.672 -40.098 1.00 92.81 89 PHE A O 1
ATOM 664 N N . ALA A 1 90 ? 30.566 3.559 -39.033 1.00 91.06 90 ALA A N 1
ATOM 665 C CA . ALA A 1 90 ? 30.151 3.118 -37.708 1.00 91.06 90 ALA A CA 1
ATOM 666 C C . ALA A 1 90 ? 30.502 4.177 -36.660 1.00 91.06 90 ALA A C 1
ATOM 668 O O . ALA A 1 90 ? 31.521 4.859 -36.787 1.00 91.06 90 ALA A O 1
ATOM 669 N N . PHE A 1 91 ? 29.668 4.296 -35.630 1.00 88.88 91 PHE A N 1
ATOM 670 C CA . PHE A 1 91 ? 29.982 5.035 -34.410 1.00 88.88 91 PHE A CA 1
ATOM 671 C C . PHE A 1 91 ? 29.322 4.367 -33.201 1.00 88.88 91 PHE A C 1
ATOM 673 O O . PHE A 1 91 ? 28.329 3.651 -33.345 1.00 88.88 91 PHE A O 1
ATOM 680 N N . THR A 1 92 ? 29.853 4.646 -32.015 1.00 87.62 92 THR A N 1
ATOM 681 C CA . THR A 1 92 ? 29.337 4.146 -30.737 1.00 87.62 92 THR A CA 1
ATOM 682 C C . THR A 1 92 ? 29.120 5.333 -29.796 1.00 87.62 92 THR A C 1
ATOM 684 O O . THR A 1 92 ? 29.970 6.221 -29.735 1.00 87.62 92 THR A O 1
ATOM 687 N N . ARG A 1 93 ? 27.986 5.369 -29.087 1.00 84.44 93 ARG A N 1
ATOM 688 C CA . ARG A 1 93 ? 27.809 6.145 -27.845 1.00 84.44 93 ARG A CA 1
ATOM 689 C C . ARG A 1 93 ? 27.788 5.129 -26.694 1.00 84.44 93 ARG A C 1
ATOM 691 O O . ARG A 1 93 ? 27.201 4.059 -26.829 1.00 84.44 93 ARG A O 1
ATOM 698 N N . GLU A 1 94 ? 28.434 5.458 -25.580 1.00 81.31 94 GLU A N 1
ATOM 699 C CA . GLU A 1 94 ? 28.463 4.642 -24.346 1.00 81.31 94 GLU A CA 1
ATOM 700 C C . GLU A 1 94 ? 27.888 5.421 -23.151 1.00 81.31 94 GLU A C 1
ATOM 702 O O . GLU A 1 94 ? 28.168 5.160 -21.987 1.00 81.31 94 GLU A O 1
ATOM 707 N N . GLU A 1 95 ? 27.062 6.413 -23.453 1.00 77.69 95 GLU A N 1
ATOM 708 C CA . GLU A 1 95 ? 26.386 7.263 -22.485 1.00 77.69 95 GLU A CA 1
ATOM 709 C C . GLU A 1 95 ? 25.389 6.444 -21.650 1.00 77.69 95 GLU A C 1
ATOM 711 O O . GLU A 1 95 ? 24.590 5.672 -22.186 1.00 77.69 95 GLU A O 1
ATOM 716 N N . GLY A 1 96 ? 25.488 6.560 -20.323 1.00 76.00 96 GLY A N 1
ATOM 717 C CA . GLY A 1 96 ? 24.757 5.709 -19.381 1.00 76.00 96 GLY A CA 1
ATOM 718 C C . GLY A 1 96 ? 25.328 4.293 -19.202 1.00 76.00 96 GLY A C 1
ATOM 719 O O . GLY A 1 96 ? 24.767 3.535 -18.410 1.00 76.00 96 GLY A O 1
ATOM 720 N N . LYS A 1 97 ? 26.425 3.920 -19.885 1.00 84.94 97 LYS A N 1
ATOM 721 C CA . LYS A 1 97 ? 27.177 2.678 -19.625 1.00 84.94 97 LYS A CA 1
ATOM 722 C C . LYS A 1 97 ? 28.055 2.849 -18.383 1.00 84.94 97 LYS A C 1
ATOM 724 O O . LYS A 1 97 ? 28.713 3.870 -18.206 1.00 84.94 97 LYS A O 1
ATOM 729 N N . LEU A 1 98 ? 28.094 1.819 -17.548 1.00 87.25 98 LEU A N 1
ATOM 730 C CA . LEU A 1 98 ? 29.008 1.672 -16.422 1.00 87.25 98 LEU A CA 1
ATOM 731 C C . LEU A 1 98 ? 29.764 0.359 -16.608 1.00 87.25 98 LEU A C 1
ATOM 733 O O . LEU A 1 98 ? 29.160 -0.711 -16.522 1.00 87.25 98 LEU A O 1
ATOM 737 N N . GLU A 1 99 ? 31.066 0.431 -16.876 1.00 88.19 99 GLU A N 1
ATOM 738 C CA . GLU A 1 99 ? 31.901 -0.766 -17.007 1.00 88.19 99 GLU A CA 1
ATOM 739 C C . GLU A 1 99 ? 32.223 -1.336 -15.624 1.00 88.19 99 GLU A C 1
ATOM 741 O O . GLU A 1 99 ? 32.826 -0.660 -14.792 1.00 88.19 99 GLU A O 1
ATOM 746 N N . LEU A 1 100 ? 31.775 -2.568 -15.369 1.00 87.38 100 LEU A N 1
ATOM 747 C CA . LEU A 1 100 ? 32.040 -3.295 -14.132 1.00 87.38 100 LEU A CA 1
ATOM 748 C C . LEU A 1 100 ? 32.210 -4.792 -14.424 1.00 87.38 100 LEU A C 1
ATOM 750 O O . LEU A 1 100 ? 31.318 -5.440 -14.984 1.00 87.38 100 LEU A O 1
ATOM 754 N N . ASP A 1 101 ? 33.332 -5.359 -13.986 1.00 86.69 101 ASP A N 1
ATOM 755 C CA . ASP A 1 101 ? 33.591 -6.795 -14.103 1.00 86.69 101 ASP A CA 1
ATOM 756 C C . ASP A 1 101 ? 32.826 -7.628 -13.047 1.00 86.69 101 ASP A C 1
ATOM 758 O O . ASP A 1 101 ? 32.126 -7.110 -12.174 1.00 86.69 101 ASP A O 1
ATOM 762 N N . ALA A 1 102 ? 32.905 -8.957 -13.148 1.00 85.69 102 ALA A N 1
ATOM 763 C CA . ALA A 1 102 ? 32.181 -9.852 -12.245 1.00 85.69 102 ALA A CA 1
ATOM 764 C C . ALA A 1 102 ? 32.673 -9.792 -10.784 1.00 85.69 102 ALA A C 1
ATOM 766 O O . ALA A 1 102 ? 31.849 -9.888 -9.875 1.00 85.69 102 ALA A O 1
ATOM 767 N N . GLU A 1 103 ? 33.976 -9.603 -10.552 1.00 87.12 103 GLU A N 1
ATOM 768 C CA . GLU A 1 103 ? 34.562 -9.533 -9.208 1.00 87.12 103 GLU A CA 1
ATOM 769 C C . GLU A 1 103 ? 34.196 -8.205 -8.531 1.00 87.12 103 GLU A C 1
ATOM 771 O O . GLU A 1 103 ? 33.823 -8.186 -7.359 1.00 87.12 103 GLU A O 1
ATOM 776 N N . GLN A 1 104 ? 34.208 -7.100 -9.283 1.00 87.75 104 GLN A N 1
ATOM 777 C CA . GLN A 1 104 ? 33.752 -5.783 -8.828 1.00 87.75 104 GLN A CA 1
ATOM 778 C C . GLN A 1 104 ? 32.272 -5.788 -8.421 1.00 87.75 104 GLN A C 1
ATOM 780 O O . GLN A 1 104 ? 31.905 -5.185 -7.413 1.00 87.75 104 GLN A O 1
ATOM 785 N N . ILE A 1 105 ? 31.420 -6.483 -9.179 1.00 88.38 105 ILE A N 1
ATOM 786 C CA . ILE A 1 105 ? 29.972 -6.569 -8.928 1.00 88.38 105 ILE A CA 1
ATOM 787 C C . ILE A 1 105 ? 29.673 -7.402 -7.676 1.00 88.38 105 ILE A C 1
ATOM 789 O O . ILE A 1 105 ? 28.849 -6.988 -6.856 1.00 88.38 105 ILE A O 1
ATOM 793 N N . GLU A 1 106 ? 30.379 -8.519 -7.476 1.00 88.31 106 GLU A N 1
ATOM 794 C CA . GLU A 1 106 ? 30.281 -9.309 -6.242 1.00 88.31 106 GLU A CA 1
ATOM 795 C C . GLU A 1 106 ? 30.831 -8.533 -5.031 1.00 88.31 106 GLU A C 1
ATOM 797 O O . GLU A 1 106 ? 30.165 -8.452 -3.998 1.00 88.31 106 GLU A O 1
ATOM 802 N N . ALA A 1 107 ? 31.989 -7.875 -5.166 1.00 89.19 107 ALA A N 1
ATOM 803 C CA . ALA A 1 107 ? 32.598 -7.065 -4.107 1.00 89.19 107 ALA A CA 1
ATOM 804 C C . ALA A 1 107 ? 31.761 -5.830 -3.717 1.00 89.19 107 ALA A C 1
ATOM 806 O O . ALA A 1 107 ? 31.769 -5.422 -2.555 1.00 89.19 107 ALA A O 1
ATOM 807 N N . ALA A 1 108 ? 31.004 -5.257 -4.658 1.00 87.12 108 ALA A N 1
ATOM 808 C CA . ALA A 1 108 ? 30.026 -4.200 -4.400 1.00 87.12 108 ALA A CA 1
ATOM 809 C C . ALA A 1 108 ? 28.716 -4.717 -3.764 1.00 87.12 108 ALA A C 1
ATOM 811 O O . ALA A 1 108 ? 27.852 -3.917 -3.402 1.00 87.12 108 ALA A O 1
ATOM 812 N N . GLY A 1 109 ? 28.536 -6.037 -3.630 1.00 90.94 109 GLY A N 1
ATOM 813 C CA . GLY A 1 109 ? 27.305 -6.645 -3.117 1.00 90.94 109 GLY A CA 1
ATOM 814 C C . GLY A 1 109 ? 26.101 -6.474 -4.050 1.00 90.94 109 GLY A C 1
ATOM 815 O O . GLY A 1 109 ? 24.957 -6.486 -3.586 1.00 90.94 109 GLY A O 1
ATOM 816 N N . ILE A 1 110 ? 26.338 -6.277 -5.352 1.00 93.50 110 ILE A N 1
ATOM 817 C CA . ILE A 1 110 ? 25.279 -6.041 -6.334 1.00 93.50 110 ILE A CA 1
ATOM 818 C C . ILE A 1 110 ? 24.646 -7.378 -6.726 1.00 93.50 110 ILE A C 1
ATOM 820 O O . ILE A 1 110 ? 25.278 -8.234 -7.344 1.00 93.50 110 ILE A O 1
ATOM 824 N N . THR A 1 111 ? 23.369 -7.555 -6.390 1.00 94.50 111 THR A N 1
ATOM 825 C CA . THR A 1 111 ? 22.587 -8.740 -6.776 1.00 94.50 111 THR A CA 1
ATOM 826 C C . THR A 1 111 ? 21.799 -8.475 -8.056 1.00 94.50 111 THR A C 1
ATOM 828 O O . THR A 1 111 ? 21.458 -7.329 -8.355 1.00 94.50 111 THR A O 1
ATOM 831 N N . LEU A 1 112 ? 21.485 -9.531 -8.814 1.00 94.00 112 LEU A N 1
ATOM 832 C CA . LEU A 1 112 ? 20.680 -9.445 -10.035 1.00 94.00 112 LEU A CA 1
ATOM 833 C C . LEU A 1 112 ? 19.280 -10.043 -9.826 1.00 94.00 112 LEU A C 1
ATOM 835 O O . LEU A 1 112 ? 19.146 -11.170 -9.350 1.00 94.00 112 LEU A O 1
ATOM 839 N N . ASP A 1 113 ? 18.247 -9.320 -10.256 1.00 96.12 113 ASP A N 1
ATOM 840 C CA . ASP A 1 113 ? 16.900 -9.851 -10.501 1.00 96.12 113 ASP A CA 1
ATOM 841 C C . ASP A 1 113 ? 16.705 -10.036 -12.011 1.00 96.12 113 ASP A C 1
ATOM 843 O O . ASP A 1 113 ? 17.374 -9.406 -12.830 1.00 96.12 113 ASP A O 1
ATOM 847 N N . THR A 1 114 ? 15.790 -10.921 -12.399 1.00 96.12 114 THR A N 1
ATOM 848 C CA . THR A 1 114 ? 15.412 -11.098 -13.807 1.00 96.12 114 THR A CA 1
ATOM 849 C C . THR A 1 114 ? 14.005 -10.562 -14.003 1.00 96.12 114 THR A C 1
ATOM 851 O O . THR A 1 114 ? 13.063 -11.065 -13.386 1.00 96.12 114 THR A O 1
ATOM 854 N N . ALA A 1 115 ? 13.863 -9.558 -14.867 1.00 95.56 115 ALA A N 1
ATOM 855 C CA . ALA A 1 115 ? 12.593 -8.933 -15.197 1.00 95.56 115 ALA A CA 1
ATOM 856 C C . ALA A 1 115 ? 11.615 -9.995 -15.719 1.00 95.56 115 ALA A C 1
ATOM 858 O O . ALA A 1 115 ? 11.859 -10.642 -16.741 1.00 95.56 115 ALA A O 1
ATOM 859 N N . ARG A 1 116 ? 10.524 -10.231 -14.984 1.00 94.69 116 ARG A N 1
ATOM 860 C CA . ARG A 1 116 ? 9.655 -11.398 -15.202 1.00 94.69 116 ARG A CA 1
ATOM 861 C C . ARG A 1 116 ? 8.178 -11.083 -15.051 1.00 94.69 116 ARG A C 1
ATOM 863 O O . ARG A 1 116 ? 7.767 -10.315 -14.180 1.00 94.69 116 ARG A O 1
ATOM 870 N N . THR A 1 117 ? 7.398 -11.733 -15.903 1.00 94.44 117 THR A N 1
ATOM 871 C CA . THR A 1 117 ? 5.942 -11.653 -15.945 1.00 94.44 117 THR A CA 1
ATOM 872 C C . THR A 1 117 ? 5.331 -12.470 -14.807 1.00 94.44 117 THR A C 1
ATOM 874 O O . THR A 1 117 ? 5.547 -13.680 -14.739 1.00 94.44 117 THR A O 1
ATOM 877 N N . ILE A 1 118 ? 4.576 -11.831 -13.911 1.00 91.69 118 ILE A N 1
ATOM 878 C CA . ILE A 1 118 ? 3.919 -12.481 -12.762 1.00 91.69 118 ILE A CA 1
ATOM 879 C C . ILE A 1 118 ? 2.473 -11.997 -12.588 1.00 91.69 118 ILE A C 1
ATOM 881 O O . ILE A 1 118 ? 1.982 -11.152 -13.334 1.00 91.69 118 ILE A O 1
ATOM 885 N N . SER A 1 119 ? 1.767 -12.553 -11.601 1.00 89.69 119 SER A N 1
ATOM 886 C CA . SER A 1 119 ? 0.548 -11.937 -11.069 1.00 89.69 119 SER A CA 1
ATOM 887 C C . SER A 1 119 ? 0.917 -11.105 -9.842 1.00 89.69 119 SER A C 1
ATOM 889 O O . SER A 1 119 ? 1.454 -11.662 -8.888 1.00 89.69 119 SER A O 1
ATOM 891 N N . LEU A 1 120 ? 0.651 -9.800 -9.879 1.00 87.88 120 LEU A N 1
ATOM 892 C CA . LEU A 1 120 ? 1.039 -8.832 -8.851 1.00 87.88 120 LEU A CA 1
ATOM 893 C C . LEU A 1 120 ? -0.216 -8.290 -8.157 1.00 87.88 120 LEU A C 1
ATOM 895 O O . LEU A 1 120 ? -1.174 -7.874 -8.816 1.00 87.88 120 LEU A O 1
ATOM 899 N N . ALA A 1 121 ? -0.236 -8.320 -6.826 1.00 81.12 121 ALA A N 1
ATOM 900 C CA . ALA A 1 121 ? -1.326 -7.768 -6.030 1.00 81.12 121 ALA A CA 1
ATOM 901 C C . ALA A 1 121 ? -0.926 -6.377 -5.537 1.00 81.12 121 ALA A C 1
ATOM 903 O O . ALA A 1 121 ? -0.023 -6.257 -4.720 1.00 81.12 121 ALA A O 1
ATOM 904 N N . GLN A 1 122 ? -1.597 -5.332 -6.022 1.00 78.62 122 GLN A N 1
ATOM 905 C CA . GLN A 1 122 ? -1.366 -3.974 -5.534 1.00 78.62 122 GLN A CA 1
ATOM 906 C C . GLN A 1 122 ? -1.701 -3.908 -4.035 1.00 78.62 122 GLN A C 1
ATOM 908 O O . GLN A 1 122 ? -2.798 -4.300 -3.632 1.00 78.62 122 GLN A O 1
ATOM 913 N N . VAL A 1 123 ? -0.770 -3.428 -3.207 1.00 79.56 123 VAL A N 1
ATOM 914 C CA . VAL A 1 123 ? -0.971 -3.306 -1.752 1.00 79.56 123 VAL A CA 1
ATOM 915 C C . VAL A 1 123 ? -1.109 -1.837 -1.375 1.00 79.56 123 VAL A C 1
ATOM 917 O O . VAL A 1 123 ? -0.190 -1.043 -1.558 1.00 79.56 123 VAL A O 1
ATOM 920 N N . VAL A 1 124 ? -2.257 -1.465 -0.806 1.00 84.62 124 VAL A N 1
ATOM 921 C CA . VAL A 1 124 ? -2.516 -0.094 -0.354 1.00 84.62 124 VAL A CA 1
ATOM 922 C C . VAL A 1 124 ? -2.278 0.002 1.151 1.00 84.62 124 VAL A C 1
ATOM 924 O O . VAL A 1 124 ? -3.032 -0.559 1.944 1.00 84.62 124 VAL A O 1
ATOM 927 N N . SER A 1 125 ? -1.223 0.717 1.545 1.00 89.19 125 SER A N 1
ATOM 928 C CA . SER A 1 125 ? -0.880 1.000 2.945 1.00 89.19 125 SER A CA 1
ATOM 929 C C . SER A 1 125 ? -1.637 2.235 3.444 1.00 89.19 125 SER A C 1
ATOM 931 O O . SER A 1 125 ? -1.431 3.337 2.936 1.00 89.19 125 SER A O 1
ATOM 933 N N . LEU A 1 126 ? -2.511 2.062 4.439 1.00 92.19 126 LEU A N 1
ATOM 934 C CA . LEU A 1 126 ? -3.298 3.138 5.049 1.00 92.19 126 LEU A CA 1
ATOM 935 C C . LEU A 1 126 ? -2.911 3.322 6.528 1.00 92.19 126 LEU A C 1
ATOM 937 O O . LEU A 1 126 ? -2.838 2.333 7.259 1.00 92.19 126 LEU A O 1
ATOM 941 N N . PRO A 1 127 ? -2.677 4.557 7.011 1.00 93.44 127 PRO A N 1
ATOM 942 C CA . PRO A 1 127 ? -2.372 4.797 8.418 1.00 93.44 127 PRO A CA 1
ATOM 943 C C . PRO A 1 127 ? -3.612 4.593 9.299 1.00 93.44 127 PRO A C 1
ATOM 945 O O . PRO A 1 127 ? -4.724 5.006 8.947 1.00 93.44 127 PRO A O 1
ATOM 948 N N . GLY A 1 128 ? -3.405 3.997 10.470 1.00 93.81 128 GLY A N 1
ATOM 949 C CA . GLY A 1 128 ? -4.448 3.725 11.450 1.00 93.81 128 GLY A CA 1
ATOM 950 C C . GLY A 1 128 ? -3.958 3.740 12.897 1.00 93.81 128 GLY A C 1
ATOM 951 O O . GLY A 1 128 ? -2.781 3.950 13.189 1.00 93.81 128 GLY A O 1
ATOM 952 N N . GLU A 1 129 ? -4.896 3.508 13.806 1.00 94.69 129 GLU A N 1
ATOM 953 C CA . GLU A 1 129 ? -4.710 3.519 15.256 1.00 94.69 129 GLU A CA 1
ATOM 954 C C . GLU A 1 129 ? -5.484 2.350 15.882 1.00 94.69 129 GLU A C 1
ATOM 956 O O . GLU A 1 129 ? -6.646 2.101 15.533 1.00 94.69 129 GLU A O 1
ATOM 961 N N . ILE A 1 130 ? -4.854 1.634 16.815 1.00 93.38 130 ILE A N 1
ATOM 962 C CA . ILE A 1 130 ? -5.529 0.644 17.657 1.00 93.38 130 ILE A CA 1
ATOM 963 C C . ILE A 1 130 ? -6.417 1.372 18.669 1.00 93.38 130 ILE A C 1
ATOM 965 O O . ILE A 1 130 ? -5.955 2.239 19.406 1.00 93.38 130 ILE A O 1
ATOM 969 N N . ARG A 1 131 ? -7.685 0.977 18.761 1.00 90.00 131 ARG A N 1
ATOM 970 C CA . ARG A 1 131 ? -8.669 1.486 19.723 1.00 90.00 131 ARG A CA 1
ATOM 971 C C . ARG A 1 131 ? -9.313 0.351 20.511 1.00 90.00 131 ARG A C 1
ATOM 973 O O . ARG A 1 131 ? -9.292 -0.813 20.103 1.00 90.00 131 ARG A O 1
ATOM 980 N N . PHE A 1 132 ? -9.916 0.715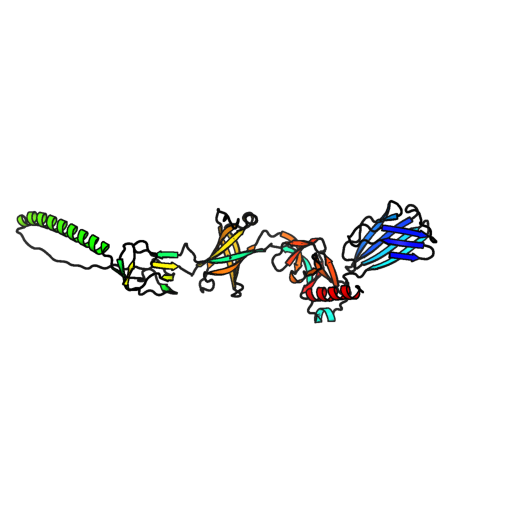 21.641 1.00 84.06 132 PHE A N 1
ATOM 981 C CA . PHE A 1 132 ? -10.804 -0.167 22.395 1.00 84.06 132 PHE A CA 1
ATOM 982 C C . PHE A 1 132 ? -11.917 -0.714 21.493 1.00 84.06 132 PHE A C 1
ATOM 984 O O . PHE A 1 132 ? -12.412 -0.017 20.605 1.00 84.06 132 PHE A O 1
ATOM 991 N N . ASN A 1 133 ? -12.325 -1.957 21.738 1.00 81.81 133 ASN A N 1
ATOM 992 C CA . ASN A 1 133 ? -13.521 -2.522 21.131 1.00 81.81 133 ASN A CA 1
ATOM 993 C C . ASN A 1 133 ? -14.742 -1.947 21.873 1.00 81.81 133 ASN A C 1
ATOM 995 O O . ASN A 1 133 ? -15.063 -2.370 22.987 1.00 81.81 133 ASN A O 1
ATOM 999 N N . GLU A 1 134 ? -15.373 -0.918 21.304 1.00 75.56 134 GLU A N 1
ATOM 1000 C CA . GLU A 1 134 ? -16.454 -0.177 21.976 1.00 75.56 134 GLU A CA 1
ATOM 1001 C C . GLU A 1 134 ? -17.704 -1.055 22.164 1.00 75.56 134 GLU A C 1
ATOM 1003 O O . GLU A 1 134 ? -18.356 -0.958 23.201 1.00 75.56 134 GLU A O 1
ATOM 1008 N N . ASP A 1 135 ? -17.943 -2.025 21.271 1.00 73.31 135 ASP A N 1
ATOM 1009 C CA . ASP A 1 135 ? -19.007 -3.036 21.415 1.00 73.31 135 ASP A CA 1
ATOM 1010 C C . ASP A 1 135 ? -18.769 -3.988 22.614 1.00 73.31 135 ASP A C 1
ATOM 1012 O O . ASP A 1 135 ? -19.683 -4.688 23.056 1.00 73.31 135 ASP A O 1
ATOM 1016 N N . ARG A 1 136 ? -17.541 -4.022 23.159 1.00 72.62 136 ARG A N 1
ATOM 1017 C CA . ARG A 1 136 ? -17.137 -4.755 24.378 1.00 72.62 136 ARG A CA 1
ATOM 1018 C C . ARG A 1 136 ? -16.677 -3.814 25.503 1.00 72.62 136 ARG A C 1
ATOM 1020 O O . ARG A 1 136 ? -15.888 -4.204 26.367 1.00 72.62 136 ARG A O 1
ATOM 1027 N N . THR A 1 137 ? -17.155 -2.570 25.498 1.00 70.06 137 THR A N 1
ATOM 1028 C CA . THR A 1 137 ? -16.854 -1.555 26.517 1.00 70.06 137 THR A CA 1
ATOM 1029 C C . THR A 1 137 ? -18.143 -1.101 27.202 1.00 70.06 137 THR A C 1
ATOM 1031 O O . THR A 1 137 ? -19.147 -0.843 26.545 1.00 70.06 137 THR A O 1
ATOM 1034 N N . ALA A 1 138 ? -18.138 -1.008 28.534 1.00 70.62 138 ALA A N 1
ATOM 1035 C CA . ALA A 1 138 ? -19.285 -0.539 29.309 1.00 70.62 138 ALA A CA 1
ATOM 1036 C C . ALA A 1 138 ? -18.929 0.677 30.165 1.00 70.62 138 ALA A C 1
ATOM 1038 O O . ALA A 1 138 ? -18.028 0.631 31.007 1.00 70.62 138 ALA A O 1
ATOM 1039 N N . HIS A 1 139 ? -19.717 1.738 29.996 1.00 76.06 139 HIS A N 1
ATOM 1040 C CA . HIS A 1 139 ? -19.741 2.882 30.898 1.00 76.06 139 HIS A CA 1
ATOM 1041 C C . HIS A 1 139 ? -20.633 2.551 32.098 1.00 76.06 139 HIS A C 1
ATOM 1043 O O . HIS A 1 139 ? -21.829 2.290 31.943 1.00 76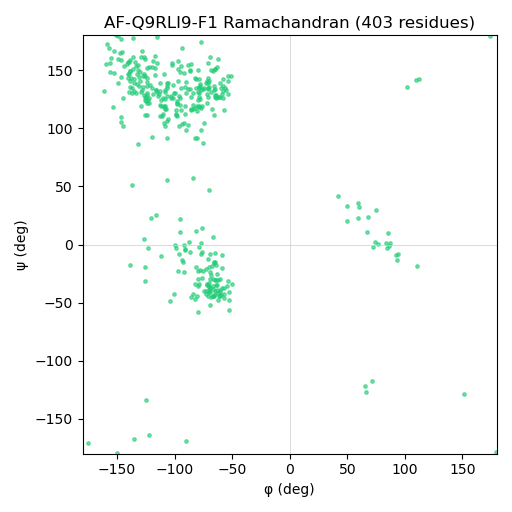.06 139 HIS A O 1
ATOM 1049 N N . ILE A 1 140 ? -20.056 2.526 33.300 1.00 80.50 140 ILE A N 1
ATOM 1050 C CA . ILE A 1 140 ? -20.804 2.211 34.522 1.00 80.50 140 ILE A CA 1
ATOM 1051 C C . ILE A 1 140 ? -21.224 3.520 35.189 1.00 80.50 140 ILE A C 1
ATOM 1053 O O . ILE A 1 140 ? -20.423 4.168 35.862 1.00 80.50 140 ILE A O 1
ATOM 1057 N N . VAL A 1 141 ? -22.498 3.876 35.010 1.00 80.38 141 VAL A N 1
ATOM 1058 C CA . VAL A 1 141 ? -23.153 5.008 35.682 1.00 80.38 141 VAL A CA 1
ATOM 1059 C C . VAL A 1 141 ? -23.934 4.536 36.923 1.00 80.38 141 VAL A C 1
ATOM 1061 O O . VAL A 1 141 ? -24.566 3.471 36.890 1.00 80.38 141 VAL A O 1
ATOM 1064 N N . PRO A 1 142 ? -23.916 5.285 38.039 1.00 81.44 142 PRO A N 1
ATOM 1065 C CA . PRO A 1 142 ? -24.676 4.939 39.235 1.00 81.44 142 PRO A CA 1
ATOM 1066 C C . PRO A 1 142 ? -26.159 5.288 39.050 1.00 81.44 142 PRO A C 1
ATOM 1068 O O . PRO A 1 142 ? -26.505 6.382 38.631 1.00 81.44 142 PRO A O 1
ATOM 1071 N N . ARG A 1 143 ? -27.071 4.369 39.393 1.00 83.06 143 ARG A N 1
ATOM 1072 C CA . ARG A 1 143 ? -28.520 4.542 39.130 1.00 83.06 143 ARG A CA 1
ATOM 1073 C C . ARG A 1 143 ? -29.223 5.599 39.993 1.00 83.06 143 ARG A C 1
ATOM 1075 O O . ARG A 1 143 ? -30.377 5.915 39.726 1.00 83.06 143 ARG A O 1
ATOM 1082 N N . LEU A 1 144 ? -28.565 6.077 41.046 1.00 82.25 144 LEU A N 1
ATOM 1083 C CA . LEU A 1 144 ? -29.031 7.124 41.954 1.00 82.25 144 LEU A CA 1
ATOM 1084 C C . LEU A 1 144 ? -27.812 7.938 42.422 1.00 82.25 144 LEU A C 1
ATOM 1086 O O . LEU A 1 144 ? -26.761 7.330 42.655 1.00 82.25 144 LEU A O 1
ATOM 1090 N N . PRO A 1 145 ? -27.941 9.261 42.621 1.00 79.69 145 PRO A N 1
ATOM 1091 C CA . PRO A 1 145 ? -26.892 10.081 43.219 1.00 79.69 145 PRO A CA 1
ATOM 1092 C C . PRO A 1 145 ? -26.626 9.693 44.684 1.00 79.69 145 PRO A C 1
ATOM 1094 O O . PRO A 1 145 ? -27.525 9.236 45.405 1.00 79.69 145 PRO A O 1
ATOM 1097 N N . GLY A 1 146 ? -25.394 9.901 45.146 1.00 87.00 146 GLY A N 1
ATOM 1098 C CA . GLY A 1 146 ? -24.961 9.589 46.509 1.00 87.00 146 GLY A CA 1
ATOM 1099 C C . GLY A 1 146 ? -23.490 9.915 46.774 1.00 87.00 146 GLY A C 1
ATOM 1100 O O . GLY A 1 146 ? -22.789 10.416 45.905 1.00 87.00 146 GLY A O 1
ATOM 1101 N N . ILE A 1 147 ? -23.012 9.636 47.986 1.00 86.06 147 ILE A N 1
ATOM 1102 C CA . ILE A 1 147 ? -21.610 9.853 48.391 1.00 86.06 147 ILE A CA 1
ATOM 1103 C C . ILE A 1 147 ? -20.869 8.518 48.355 1.00 86.06 147 ILE A C 1
ATOM 1105 O O . ILE A 1 147 ? -21.412 7.503 48.802 1.00 86.06 147 ILE A O 1
ATOM 1109 N N . VAL A 1 148 ? -19.641 8.497 47.837 1.00 88.75 148 VAL A N 1
ATOM 1110 C CA . VAL A 1 148 ? -18.887 7.247 47.677 1.00 88.75 148 VAL A CA 1
ATOM 1111 C C . VAL A 1 148 ? -18.135 6.875 48.951 1.00 88.75 148 VAL A C 1
ATOM 1113 O O . VAL A 1 148 ? -17.232 7.573 49.412 1.00 88.75 148 VAL A O 1
ATOM 1116 N N . ASP A 1 149 ? -18.548 5.739 49.508 1.00 89.62 149 ASP A N 1
ATOM 1117 C CA . ASP A 1 149 ? -18.114 5.178 50.787 1.00 89.62 149 ASP A CA 1
ATOM 1118 C C . ASP A 1 149 ? -16.770 4.446 50.646 1.00 89.62 149 ASP A C 1
ATOM 1120 O O . ASP A 1 149 ? -15.844 4.652 51.435 1.00 89.62 149 ASP A O 1
ATOM 1124 N N . SER A 1 150 ? -16.631 3.639 49.591 1.00 88.88 150 SER A N 1
ATOM 1125 C CA . SER A 1 150 ? -15.410 2.888 49.295 1.00 88.88 150 SER A CA 1
ATOM 1126 C C . SER A 1 150 ? -15.286 2.532 47.809 1.00 88.88 150 SER A C 1
ATOM 1128 O O . SER A 1 150 ? -16.279 2.301 47.118 1.00 88.88 150 SER A O 1
ATOM 1130 N N . VAL A 1 151 ? -14.041 2.473 47.320 1.00 90.19 151 VAL A N 1
ATOM 1131 C CA . VAL A 1 151 ? -13.689 2.057 45.950 1.00 90.19 151 VAL A CA 1
ATOM 1132 C C . VAL A 1 151 ? -12.552 1.026 46.003 1.00 90.19 151 VAL A C 1
ATOM 1134 O O . VAL A 1 151 ? -11.384 1.414 45.934 1.00 90.19 151 VAL A O 1
ATOM 1137 N N . PRO A 1 152 ? -12.856 -0.278 46.154 1.00 86.06 152 PRO A N 1
ATOM 1138 C CA . PRO A 1 152 ? -11.838 -1.332 46.196 1.00 86.06 152 PRO A CA 1
ATOM 1139 C C . PRO A 1 152 ? -11.135 -1.584 44.850 1.00 86.06 152 PRO A C 1
ATOM 1141 O O . PRO A 1 152 ? -10.053 -2.167 44.844 1.00 86.06 152 PRO A O 1
ATOM 1144 N N . ALA A 1 153 ? -11.719 -1.162 43.721 1.00 87.38 153 ALA A N 1
ATOM 1145 C CA . ALA A 1 153 ? -11.148 -1.381 42.391 1.00 87.38 153 ALA A CA 1
ATOM 1146 C C . ALA A 1 153 ? -10.053 -0.361 42.013 1.00 87.38 153 ALA A C 1
ATOM 1148 O O . ALA A 1 153 ? -10.150 0.843 42.297 1.00 87.38 153 ALA A O 1
ATOM 1149 N N . ASN A 1 154 ? -9.023 -0.850 41.317 1.00 86.31 154 ASN A N 1
ATOM 1150 C CA . ASN A 1 154 ? -7.836 -0.095 40.911 1.00 86.31 154 ASN A CA 1
ATOM 1151 C C . ASN A 1 154 ? -7.710 -0.008 39.382 1.00 86.31 154 ASN A C 1
ATOM 1153 O O . ASN A 1 154 ? -8.157 -0.896 38.661 1.00 86.31 154 ASN A O 1
ATOM 1157 N N . LEU A 1 155 ? -7.077 1.057 38.882 1.00 75.69 155 LEU A N 1
ATOM 1158 C CA . LEU A 1 155 ? -6.764 1.199 37.455 1.00 75.69 155 LEU A CA 1
ATOM 1159 C C . LEU A 1 155 ? -5.842 0.064 36.990 1.00 75.69 155 LEU A C 1
ATOM 1161 O O . LEU A 1 155 ? -4.926 -0.327 37.712 1.00 75.69 155 LEU A O 1
ATOM 1165 N N . GLY A 1 156 ? -6.101 -0.480 35.800 1.00 74.50 156 GLY A N 1
ATOM 1166 C CA . GLY A 1 156 ? -5.366 -1.628 35.258 1.00 74.50 156 GLY A CA 1
ATOM 1167 C C . GLY A 1 156 ? -5.669 -2.974 35.934 1.00 74.50 156 GLY A C 1
ATOM 1168 O O . GLY A 1 156 ? -5.150 -3.997 35.491 1.00 74.50 156 GLY A O 1
ATOM 1169 N N . GLN A 1 157 ? -6.520 -3.017 36.967 1.00 83.62 157 GLN A N 1
ATOM 1170 C CA . GLN A 1 157 ? -6.985 -4.271 37.560 1.00 83.62 157 GLN A CA 1
ATOM 1171 C C . GLN A 1 157 ? -7.897 -5.011 36.571 1.00 83.62 157 GLN A C 1
ATOM 1173 O O . GLN A 1 157 ? -8.845 -4.434 36.030 1.00 83.62 157 GLN A O 1
ATOM 1178 N N . ALA A 1 158 ? -7.628 -6.301 36.366 1.00 80.69 158 ALA A N 1
ATOM 1179 C CA . ALA A 1 158 ? -8.557 -7.207 35.704 1.00 80.69 158 ALA A CA 1
ATOM 1180 C C . ALA A 1 158 ? -9.648 -7.628 36.700 1.00 80.69 158 ALA A C 1
ATOM 1182 O O . ALA A 1 158 ? -9.330 -8.105 37.791 1.00 80.69 158 ALA A O 1
ATOM 1183 N N . VAL A 1 159 ? -10.915 -7.462 36.324 1.00 87.12 159 VAL A N 1
ATOM 1184 C CA . VAL A 1 159 ? -12.084 -7.764 37.168 1.00 87.12 159 VAL A CA 1
ATOM 1185 C C . VAL A 1 159 ? -13.000 -8.786 36.499 1.00 87.12 159 VAL A C 1
ATOM 1187 O O . VAL A 1 159 ? -13.044 -8.892 35.272 1.00 87.12 159 VAL A O 1
ATOM 1190 N N . LYS A 1 160 ? -13.742 -9.551 37.302 1.00 84.88 160 LYS A N 1
ATOM 1191 C CA . LYS A 1 160 ? -14.710 -10.561 36.847 1.00 84.88 160 LYS A CA 1
ATOM 1192 C C . LYS A 1 160 ? -16.138 -10.017 36.831 1.00 84.88 160 LYS A C 1
ATOM 1194 O O . LYS A 1 160 ? -16.480 -9.108 37.584 1.00 84.88 160 LYS A O 1
ATOM 1199 N N . GLN A 1 161 ? -17.012 -10.644 36.041 1.00 79.31 161 GLN A N 1
ATOM 1200 C CA . GLN A 1 161 ? -18.452 -10.381 36.118 1.00 79.31 161 GLN A CA 1
AT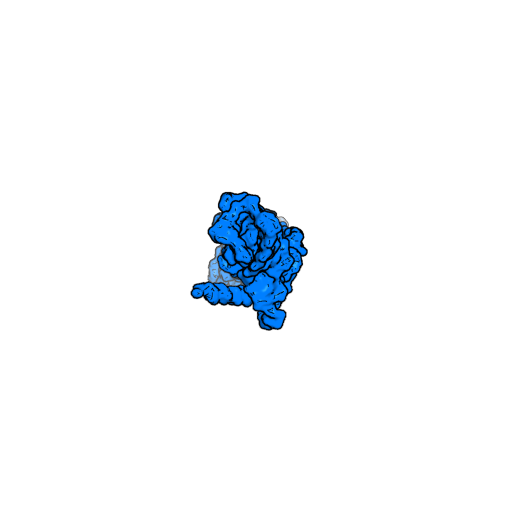OM 1201 C C . GLN A 1 161 ? -18.952 -10.569 37.561 1.00 79.31 161 GLN A C 1
ATOM 1203 O O . GLN A 1 161 ? -18.679 -11.585 38.200 1.00 79.31 161 GLN A O 1
ATOM 1208 N N . GLY A 1 162 ? -19.681 -9.578 38.073 1.00 82.31 162 GLY A N 1
ATOM 1209 C CA . GLY A 1 162 ? -20.176 -9.548 39.445 1.00 82.31 162 GLY A CA 1
ATOM 1210 C C . GLY A 1 162 ? -19.185 -9.015 40.490 1.00 82.31 162 GLY A C 1
ATOM 1211 O O . GLY A 1 162 ? -19.578 -8.900 41.649 1.00 82.31 162 GLY A O 1
ATOM 1212 N N . GLU A 1 163 ? -17.943 -8.673 40.142 1.00 89.56 163 GLU A N 1
ATOM 1213 C CA . GLU A 1 163 ? -16.942 -8.164 41.096 1.00 89.56 163 GLU A CA 1
ATOM 1214 C C . GLU A 1 163 ? -17.270 -6.736 41.570 1.00 89.56 163 GLU A C 1
ATOM 1216 O O . GLU A 1 163 ? -17.717 -5.906 40.778 1.00 89.56 163 GLU A O 1
ATOM 1221 N N . LEU A 1 164 ? -17.089 -6.461 42.869 1.00 90.00 164 LEU A N 1
ATOM 1222 C CA . LEU A 1 164 ? -17.432 -5.184 43.511 1.00 90.00 164 LEU A CA 1
ATOM 1223 C C . LEU A 1 164 ? -16.459 -4.076 43.082 1.00 90.00 164 LEU A C 1
ATOM 1225 O O . LEU A 1 164 ? -15.264 -4.171 43.345 1.00 90.00 164 LEU A O 1
ATOM 1229 N N . LEU A 1 165 ? -16.984 -3.002 42.489 1.00 90.25 165 LEU A N 1
ATOM 1230 C CA . LEU A 1 165 ? -16.183 -1.863 42.027 1.00 90.25 165 LEU A CA 1
ATOM 1231 C C . LEU A 1 165 ? -16.223 -0.676 42.998 1.00 90.25 165 LEU A C 1
ATOM 1233 O O . LEU A 1 165 ? -15.186 -0.074 43.272 1.00 90.25 165 LEU A O 1
ATOM 1237 N N . ALA A 1 166 ? -17.406 -0.356 43.538 1.00 91.44 166 ALA A N 1
ATOM 1238 C CA . ALA A 1 166 ? -17.614 0.730 44.497 1.00 91.44 166 ALA A CA 1
ATOM 1239 C C . ALA A 1 166 ? -18.859 0.511 45.377 1.00 91.44 166 ALA A C 1
ATOM 1241 O O . ALA A 1 166 ? -19.786 -0.220 45.012 1.00 91.44 166 ALA A O 1
ATOM 1242 N N . VAL A 1 167 ? -18.899 1.207 46.515 1.00 90.69 167 VAL A N 1
ATOM 1243 C CA . VAL A 1 167 ? -20.063 1.328 47.406 1.00 90.69 167 VAL A CA 1
ATOM 1244 C C . VAL A 1 167 ? -20.470 2.799 47.483 1.00 90.69 167 VAL A C 1
ATOM 1246 O O . VAL A 1 167 ? -19.632 3.664 47.738 1.00 90.69 167 VAL A O 1
ATOM 1249 N N . ILE A 1 168 ? -21.757 3.093 47.265 1.00 90.75 168 ILE A N 1
ATOM 1250 C CA . ILE A 1 168 ? -22.297 4.463 47.251 1.00 90.75 168 ILE A CA 1
ATOM 1251 C C . ILE A 1 168 ? -23.477 4.565 48.220 1.00 90.75 168 ILE A C 1
ATOM 1253 O O . ILE A 1 168 ? -24.420 3.775 48.165 1.00 90.75 168 ILE A O 1
ATOM 1257 N N . SER A 1 169 ? -23.432 5.567 49.096 1.00 87.56 169 SER A N 1
ATOM 1258 C CA . SER A 1 169 ? -24.491 5.904 50.044 1.00 87.56 169 SER A CA 1
ATOM 1259 C C . SER A 1 169 ? -25.440 6.933 49.424 1.00 87.56 169 SER A C 1
ATOM 1261 O O . SER A 1 169 ? -25.093 8.107 49.292 1.00 87.56 169 SER A O 1
ATOM 1263 N N . SER A 1 170 ? -26.636 6.498 49.011 1.00 91.88 170 SER A N 1
ATOM 1264 C CA . SER A 1 170 ? -27.649 7.369 48.396 1.00 91.88 170 SER A CA 1
ATOM 1265 C C . SER A 1 170 ? -28.713 7.826 49.412 1.00 91.88 170 SER A C 1
ATOM 1267 O O . SER A 1 170 ? -29.426 6.980 49.973 1.00 91.88 170 SER A O 1
ATOM 1269 N N . PRO A 1 171 ? -28.895 9.148 49.619 1.00 84.69 171 PRO A N 1
ATOM 1270 C CA . PRO A 1 171 ? -30.007 9.684 50.404 1.00 84.69 171 PRO A CA 1
ATOM 1271 C C . PRO A 1 171 ? -31.366 9.308 49.801 1.00 84.69 171 PRO A C 1
ATOM 1273 O O . PRO A 1 171 ? -32.229 8.797 50.508 1.00 84.69 171 PRO A O 1
ATOM 1276 N N . GLN A 1 172 ? -31.515 9.430 48.477 1.00 83.75 172 GLN A N 1
ATOM 1277 C CA . GLN A 1 172 ? -32.771 9.142 47.774 1.00 83.75 172 GLN A CA 1
ATOM 1278 C C . GLN A 1 172 ? -33.195 7.672 47.895 1.00 83.75 172 GLN A C 1
ATOM 1280 O O . GLN A 1 172 ? -34.383 7.392 48.046 1.00 83.75 172 GLN A O 1
ATOM 1285 N N . LEU A 1 173 ? -32.248 6.723 47.919 1.00 85.81 173 LEU A N 1
ATOM 1286 C CA . LEU A 1 173 ? -32.556 5.318 48.220 1.00 85.81 173 LEU A CA 1
ATOM 1287 C C . LEU A 1 173 ? -33.084 5.141 49.654 1.00 85.81 173 LEU A C 1
ATOM 1289 O O . LEU A 1 173 ? -33.960 4.312 49.900 1.00 85.81 173 LEU A O 1
ATOM 1293 N N . SER A 1 174 ? -32.574 5.928 50.602 1.00 79.88 174 SER A N 1
ATOM 1294 C CA . SER A 1 174 ? -33.032 5.924 51.996 1.00 79.88 174 SER A CA 1
ATOM 1295 C C . SER A 1 174 ? -34.416 6.566 52.145 1.00 79.88 174 SER A C 1
ATOM 1297 O O . SER A 1 174 ? -35.224 6.089 52.941 1.00 79.88 174 SER A O 1
ATOM 1299 N N . ASP A 1 175 ? -34.721 7.589 51.344 1.00 83.31 175 ASP A N 1
ATOM 1300 C CA . ASP A 1 175 ? -36.037 8.231 51.278 1.00 83.31 175 ASP A CA 1
ATOM 1301 C C . ASP A 1 175 ? -37.088 7.308 50.650 1.00 83.31 175 ASP A C 1
ATOM 1303 O O . ASP A 1 175 ? -38.099 7.018 51.288 1.00 83.31 175 ASP A O 1
ATOM 1307 N N . GLN A 1 176 ? -36.807 6.747 49.469 1.00 82.19 176 GLN A N 1
ATOM 1308 C CA . GLN A 1 176 ? -37.654 5.745 48.809 1.00 82.19 176 GLN A CA 1
ATOM 1309 C C . GLN A 1 176 ? -37.885 4.518 49.697 1.00 82.19 176 GLN A C 1
ATOM 1311 O O . GLN A 1 176 ? -38.990 3.981 49.765 1.00 82.19 176 GLN A O 1
ATOM 1316 N N . ARG A 1 177 ? -36.866 4.088 50.451 1.00 79.75 177 ARG A N 1
ATOM 1317 C CA . ARG A 1 177 ? -37.028 3.007 51.424 1.00 79.75 177 ARG A CA 1
ATOM 1318 C C . ARG A 1 177 ? -37.875 3.412 52.627 1.00 79.75 177 ARG A C 1
ATOM 1320 O O . ARG A 1 177 ? -38.645 2.583 53.105 1.00 79.75 177 ARG A O 1
ATOM 1327 N N . ARG A 1 178 ? -37.742 4.639 53.137 1.00 78.31 178 ARG A N 1
ATOM 1328 C CA . ARG A 1 178 ? -38.599 5.156 54.215 1.00 78.31 178 ARG A CA 1
ATOM 1329 C C . ARG A 1 178 ? -40.054 5.204 53.755 1.00 78.31 178 ARG A C 1
ATOM 1331 O O . ARG A 1 178 ? -40.922 4.767 54.498 1.00 78.31 178 ARG A O 1
ATOM 1338 N N . GLU A 1 179 ? -40.305 5.638 52.525 1.00 82.12 179 GLU A N 1
ATOM 1339 C CA . GLU A 1 179 ? -41.636 5.646 51.918 1.00 82.12 179 GLU A CA 1
ATOM 1340 C C . GLU A 1 179 ? -42.184 4.226 51.697 1.00 82.12 179 GLU A C 1
ATOM 1342 O O . GLU A 1 179 ? -43.302 3.945 52.113 1.00 82.12 179 GLU A O 1
ATOM 1347 N N . PHE A 1 180 ? -41.381 3.280 51.193 1.00 82.69 180 PHE A N 1
ATOM 1348 C CA . PHE A 1 180 ? -41.765 1.861 51.132 1.00 82.69 180 PHE A CA 1
ATOM 1349 C C . PHE A 1 180 ? -42.052 1.263 52.518 1.00 82.69 180 PHE A C 1
ATOM 1351 O O . PHE A 1 180 ? -42.983 0.476 52.665 1.00 82.69 180 PHE A O 1
ATOM 1358 N N . LEU A 1 181 ? -41.278 1.620 53.548 1.00 86.00 181 LEU A N 1
ATOM 1359 C CA . LEU A 1 181 ? -41.513 1.160 54.918 1.00 86.00 181 LEU A CA 1
ATOM 1360 C C . LEU A 1 181 ? -42.774 1.784 55.525 1.00 86.00 181 LEU A C 1
ATOM 1362 O O . LEU A 1 181 ? -43.493 1.072 56.214 1.00 86.00 181 LEU A O 1
ATOM 1366 N N . LEU A 1 182 ? -43.084 3.049 55.229 1.00 83.50 182 LEU A N 1
ATOM 1367 C CA . LEU A 1 182 ? -44.338 3.699 55.624 1.00 83.50 182 LEU A CA 1
ATOM 1368 C C . LEU A 1 182 ? -45.541 3.119 54.869 1.00 83.50 182 LEU A C 1
ATOM 1370 O O . LEU A 1 182 ? -46.564 2.849 55.484 1.00 83.50 182 LEU A O 1
ATOM 1374 N N . ALA A 1 183 ? -45.417 2.845 53.569 1.00 75.94 183 ALA A N 1
ATOM 1375 C CA . ALA A 1 183 ? -46.451 2.182 52.777 1.00 75.94 183 ALA A CA 1
ATOM 1376 C C . ALA A 1 183 ? -46.666 0.727 53.226 1.00 75.94 183 ALA A C 1
ATOM 1378 O O . ALA A 1 183 ? -47.802 0.270 53.320 1.00 75.94 183 ALA A O 1
ATOM 1379 N N . ARG A 1 184 ? -45.591 0.007 53.577 1.00 82.81 184 ARG A N 1
ATOM 1380 C CA . ARG A 1 184 ? -45.664 -1.331 54.176 1.00 82.81 184 ARG A CA 1
ATOM 1381 C C . ARG A 1 184 ? -46.212 -1.289 55.600 1.00 82.81 184 ARG A C 1
ATOM 1383 O O . ARG A 1 184 ? -46.939 -2.203 55.959 1.00 82.81 184 ARG A O 1
ATOM 1390 N N . GLN A 1 185 ? -45.905 -0.265 56.394 1.00 83.69 185 GLN A N 1
ATOM 1391 C CA . GLN A 1 185 ? -46.512 -0.065 57.708 1.00 83.69 185 GLN A CA 1
ATOM 1392 C C . GLN A 1 185 ? -48.001 0.247 57.560 1.00 83.69 185 GLN A C 1
ATOM 1394 O O . GLN A 1 185 ? -48.789 -0.389 58.234 1.00 83.69 185 GLN A O 1
ATOM 1399 N N . GLY A 1 186 ? -48.405 1.119 56.635 1.00 84.12 186 GLY A N 1
ATOM 1400 C CA . GLY A 1 186 ? -49.809 1.404 56.334 1.00 84.12 186 GLY A CA 1
ATOM 1401 C C . GLY A 1 186 ? -50.563 0.184 55.798 1.00 84.12 186 GLY A C 1
ATOM 1402 O O . GLY A 1 186 ? -51.689 -0.068 56.217 1.00 84.12 186 GLY A O 1
ATOM 1403 N N . LEU A 1 187 ? -49.930 -0.635 54.948 1.00 82.62 187 LEU A N 1
ATOM 1404 C CA . LEU A 1 187 ? -50.457 -1.944 54.555 1.00 82.62 187 LEU A CA 1
ATOM 1405 C C . LEU A 1 187 ? -50.564 -2.869 55.767 1.00 82.62 187 LEU A C 1
ATOM 1407 O O . LEU A 1 187 ? -51.612 -3.459 55.964 1.00 82.62 187 LEU A O 1
ATOM 1411 N N . GLN A 1 188 ? -49.529 -2.969 56.600 1.00 80.19 188 GLN A N 1
ATOM 1412 C CA . GLN A 1 188 ? -49.524 -3.824 57.786 1.00 80.19 188 GLN A CA 1
ATOM 1413 C C . GLN A 1 188 ? -50.489 -3.315 58.872 1.00 80.19 188 GLN A C 1
ATOM 1415 O O . GLN A 1 188 ? -51.004 -4.117 59.633 1.00 80.19 188 GLN A O 1
ATOM 1420 N N . GLU A 1 189 ? -50.797 -2.021 58.933 1.00 80.62 189 GLU A N 1
ATOM 1421 C CA . GLU A 1 189 ? -51.801 -1.408 59.808 1.00 80.62 189 GLU A CA 1
ATOM 1422 C C . GLU A 1 189 ? -53.213 -1.587 59.250 1.00 80.62 189 GLU A C 1
ATOM 1424 O O . GLU A 1 189 ? -54.128 -1.852 60.022 1.00 80.62 189 GLU A O 1
ATOM 1429 N N . ALA A 1 190 ? -53.403 -1.545 57.929 1.00 77.19 190 ALA A N 1
ATOM 1430 C CA . ALA A 1 190 ? -54.652 -1.934 57.276 1.00 77.19 190 ALA A CA 1
ATOM 1431 C C . ALA A 1 190 ? -54.892 -3.452 57.377 1.00 77.19 190 ALA A C 1
ATOM 1433 O O . ALA A 1 190 ? -56.016 -3.884 57.622 1.00 77.19 190 ALA A O 1
ATOM 1434 N N . GLU A 1 191 ? -53.841 -4.265 57.277 1.00 75.75 191 GLU A N 1
ATOM 1435 C CA . GLU A 1 191 ? -53.848 -5.702 57.542 1.00 75.75 191 GLU A CA 1
ATOM 1436 C C . GLU A 1 191 ? -54.012 -5.993 59.029 1.00 75.75 191 GLU A C 1
ATOM 1438 O O . GLU A 1 191 ? -54.673 -6.965 59.344 1.00 75.75 191 GLU A O 1
ATOM 1443 N N . ILE A 1 192 ? -53.497 -5.179 59.955 1.00 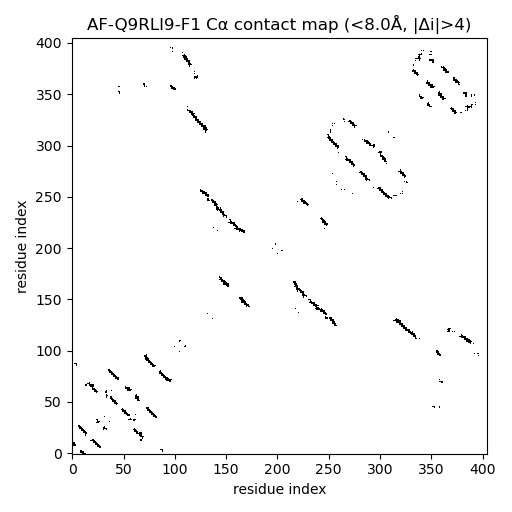68.94 192 ILE A N 1
ATOM 1444 C CA . ILE A 1 192 ? -53.768 -5.293 61.397 1.00 68.94 192 ILE A CA 1
ATOM 1445 C C . ILE A 1 192 ? -55.165 -4.763 61.726 1.00 68.94 192 ILE A C 1
ATOM 1447 O O . ILE A 1 192 ? -55.788 -5.292 62.629 1.00 68.94 192 ILE A O 1
ATOM 1451 N N . ALA A 1 193 ? -55.736 -3.811 60.991 1.00 70.94 193 ALA A N 1
ATOM 1452 C CA . ALA A 1 193 ? -57.133 -3.407 61.142 1.00 70.94 193 ALA A CA 1
ATOM 1453 C C . ALA A 1 193 ? -58.076 -4.500 60.610 1.00 70.94 193 ALA A C 1
ATOM 1455 O O . ALA A 1 193 ? -59.023 -4.887 61.295 1.00 70.94 193 ALA A O 1
ATOM 1456 N N . LEU A 1 194 ? -57.766 -5.076 59.445 1.00 63.09 194 LEU A N 1
ATOM 1457 C CA . LEU A 1 194 ? -58.444 -6.238 58.872 1.00 63.09 194 LEU A CA 1
ATOM 1458 C C . LEU A 1 194 ? -58.248 -7.488 59.736 1.00 63.09 194 LEU A C 1
ATOM 1460 O O . LEU A 1 194 ? -59.194 -8.242 59.937 1.00 63.09 194 LEU A O 1
ATOM 1464 N N . ASN A 1 195 ? -57.054 -7.706 60.285 1.00 59.28 195 ASN A N 1
ATOM 1465 C CA . ASN A 1 195 ? -56.754 -8.834 61.156 1.00 59.28 195 ASN A CA 1
ATOM 1466 C C . ASN A 1 195 ? -57.209 -8.590 62.593 1.00 59.28 195 ASN A C 1
ATOM 1468 O O . ASN A 1 195 ? -57.470 -9.566 63.266 1.00 59.28 195 ASN A O 1
ATOM 1472 N N . ASN A 1 196 ? -57.443 -7.356 63.044 1.00 57.47 196 ASN A N 1
ATOM 1473 C CA . ASN A 1 196 ? -58.167 -7.060 64.284 1.00 57.47 196 ASN A CA 1
ATOM 1474 C C . ASN A 1 196 ? -59.673 -7.202 64.072 1.00 57.47 196 ASN A C 1
ATOM 1476 O O . ASN A 1 196 ? -60.348 -7.702 64.961 1.00 57.47 196 ASN A O 1
ATOM 1480 N N . ALA A 1 197 ? -60.220 -6.886 62.895 1.00 53.41 197 ALA A N 1
ATOM 1481 C CA . ALA A 1 197 ? -61.575 -7.305 62.539 1.00 53.41 197 ALA A CA 1
ATOM 1482 C C . ALA A 1 197 ? -61.670 -8.847 62.511 1.00 53.41 197 ALA A C 1
ATOM 1484 O O . ALA A 1 197 ? -62.569 -9.422 63.123 1.00 53.41 197 ALA A O 1
ATOM 1485 N N . ARG A 1 198 ? -60.679 -9.531 61.917 1.00 47.88 198 ARG A N 1
ATOM 1486 C CA . ARG A 1 198 ? -60.563 -11.000 61.915 1.00 47.88 198 ARG A CA 1
ATOM 1487 C C . ARG A 1 198 ? -60.053 -11.620 63.221 1.00 47.88 198 ARG A C 1
ATOM 1489 O O . ARG A 1 198 ? -60.150 -12.830 63.311 1.00 47.88 198 ARG A O 1
ATOM 1496 N N . ALA A 1 199 ? -59.585 -10.868 64.221 1.00 40.81 199 ALA A N 1
ATOM 1497 C CA . ALA A 1 199 ? -59.155 -11.349 65.553 1.00 40.81 199 ALA A CA 1
ATOM 1498 C C . ALA A 1 199 ? -60.095 -10.894 66.680 1.00 40.81 199 ALA A C 1
ATOM 1500 O O . ALA A 1 199 ? -60.064 -11.418 67.786 1.00 40.81 199 ALA A O 1
ATOM 1501 N N . LYS A 1 200 ? -61.023 -9.991 66.364 1.00 48.31 200 LYS A N 1
ATOM 1502 C CA . LYS A 1 200 ? -62.316 -9.849 67.037 1.00 48.31 200 LYS A CA 1
ATOM 1503 C C . LYS A 1 200 ? -63.276 -10.973 66.609 1.00 48.31 200 LYS A C 1
ATOM 1505 O O . LYS A 1 200 ? -64.169 -11.320 67.370 1.00 48.31 200 LYS A O 1
ATOM 1510 N N . ILE A 1 201 ? -63.041 -11.577 65.435 1.00 44.12 201 ILE A N 1
ATOM 1511 C CA . ILE A 1 201 ? -63.553 -12.905 65.043 1.00 44.12 201 ILE A CA 1
ATOM 1512 C C . ILE A 1 201 ? -62.685 -14.010 65.677 1.00 44.12 201 ILE A C 1
ATOM 1514 O O . ILE A 1 201 ? -63.175 -14.818 66.457 1.00 44.12 201 ILE A O 1
ATOM 1518 N N . ALA A 1 202 ? -61.379 -14.014 65.409 1.00 41.06 202 ALA A N 1
ATOM 1519 C CA . ALA A 1 202 ? -60.393 -14.919 65.992 1.00 41.06 202 ALA A CA 1
ATOM 1520 C C . ALA A 1 202 ? -59.898 -14.426 67.359 1.00 41.06 202 ALA A C 1
ATOM 1522 O O . ALA A 1 202 ? -58.692 -14.345 67.611 1.00 41.06 202 ALA A O 1
ATOM 1523 N N . ALA A 1 203 ? -60.844 -14.236 68.286 1.00 44.19 203 ALA A N 1
ATOM 1524 C CA . ALA A 1 203 ? -60.604 -14.280 69.732 1.00 44.19 203 ALA A CA 1
ATOM 1525 C C . ALA A 1 203 ? -60.306 -15.739 70.164 1.00 44.19 203 ALA A C 1
ATOM 1527 O O . ALA A 1 203 ? -60.904 -16.296 71.079 1.00 44.19 203 ALA A O 1
ATOM 1528 N N . LEU A 1 204 ? -59.418 -16.360 69.384 1.00 48.34 204 LEU A N 1
ATOM 1529 C CA . LEU A 1 204 ? -59.125 -17.779 69.201 1.00 48.34 204 LEU A CA 1
ATOM 1530 C C . LEU A 1 204 ? -57.590 -17.997 69.117 1.00 48.34 204 LEU A C 1
ATOM 1532 O O . LEU A 1 204 ? -57.132 -19.099 69.394 1.00 48.34 204 LEU A O 1
ATOM 1536 N N . GLY A 1 205 ? -56.800 -16.936 68.851 1.00 40.28 205 GLY A N 1
ATOM 1537 C CA . GLY A 1 205 ? -55.448 -16.748 69.415 1.00 40.28 205 GLY A CA 1
ATOM 1538 C C . GLY A 1 205 ? -54.219 -16.822 68.481 1.00 40.28 205 GLY A C 1
ATOM 1539 O O . GLY A 1 205 ? -54.126 -17.695 67.627 1.00 40.28 205 GLY A O 1
ATOM 1540 N N . GLY A 1 206 ? -53.218 -15.959 68.746 1.00 32.06 206 GLY A N 1
ATOM 1541 C CA . GLY A 1 206 ? -51.803 -16.120 68.326 1.00 32.06 206 GLY A CA 1
ATOM 1542 C C . GLY A 1 206 ? -51.271 -15.162 67.237 1.00 32.06 206 GLY A C 1
ATOM 1543 O O . GLY A 1 206 ? -51.989 -14.850 66.295 1.00 32.06 206 GLY A O 1
ATOM 1544 N N . ASN A 1 207 ? -50.009 -14.695 67.353 1.00 43.69 207 ASN A N 1
ATOM 1545 C CA . ASN A 1 207 ? -49.339 -13.781 66.391 1.00 43.69 207 ASN A CA 1
ATOM 1546 C C . ASN A 1 207 ? -47.772 -13.948 66.376 1.00 43.69 207 ASN A C 1
ATOM 1548 O O . ASN A 1 207 ? -47.261 -14.594 67.294 1.00 43.69 207 ASN A O 1
ATOM 1552 N N . PRO A 1 208 ? -47.001 -13.409 65.385 1.00 55.94 208 PRO A N 1
ATOM 1553 C CA . PRO A 1 208 ? -45.596 -13.795 65.066 1.00 55.94 208 PRO A CA 1
ATOM 1554 C C . PRO A 1 208 ? -44.527 -12.649 65.120 1.00 55.94 208 PRO A C 1
ATOM 1556 O O . PRO A 1 208 ? -44.801 -11.582 65.664 1.00 55.94 208 PRO A O 1
ATOM 1559 N N . SER A 1 209 ? -43.317 -12.827 64.531 1.00 44.06 209 SER A N 1
ATOM 1560 C CA . SER A 1 209 ? -42.239 -11.794 64.410 1.00 44.06 209 SER A CA 1
ATOM 1561 C C . SER A 1 209 ? -41.167 -12.038 63.292 1.00 44.06 209 SER A C 1
ATOM 1563 O O . SER A 1 209 ? -40.969 -13.181 62.886 1.00 44.06 209 SER A O 1
ATOM 1565 N N . LEU A 1 210 ? -40.491 -10.975 62.771 1.00 48.81 210 LEU A N 1
ATOM 1566 C CA . LEU A 1 210 ? -39.494 -10.957 61.643 1.00 48.81 210 LEU A CA 1
ATOM 1567 C C . LEU A 1 210 ? -38.532 -9.708 61.636 1.00 48.81 210 LEU A C 1
ATOM 1569 O O . LEU A 1 210 ? -38.769 -8.771 62.394 1.00 48.81 210 LEU A O 1
ATOM 1573 N N . GLN A 1 211 ? -37.498 -9.659 60.753 1.00 42.16 211 GLN A N 1
ATOM 1574 C CA . GLN A 1 211 ? -36.555 -8.527 60.416 1.00 42.16 211 GLN A CA 1
ATOM 1575 C C . GLN A 1 211 ? -36.042 -8.633 58.930 1.00 42.16 211 GLN A C 1
ATOM 1577 O O . GLN A 1 211 ? -36.459 -9.581 58.272 1.00 42.16 211 GLN A O 1
ATOM 1582 N N . GLY A 1 212 ? -35.186 -7.802 58.268 1.00 42.12 212 GLY A N 1
ATOM 1583 C CA . GLY A 1 212 ? -34.446 -6.527 58.530 1.00 42.12 212 GLY A CA 1
ATOM 1584 C C . GLY A 1 212 ? -33.450 -6.125 57.373 1.00 42.12 212 GLY A C 1
ATOM 1585 O O . GLY A 1 212 ? -33.337 -6.868 56.406 1.00 42.12 212 GLY A O 1
ATOM 1586 N N . GLY A 1 213 ? -32.713 -4.984 57.449 1.00 50.47 213 GLY A N 1
ATOM 1587 C CA . GLY A 1 213 ? -31.436 -4.689 56.698 1.00 50.47 213 GLY A CA 1
ATOM 1588 C C . GLY A 1 213 ? -31.422 -3.772 55.428 1.00 50.47 213 GLY A C 1
ATOM 1589 O O . GLY A 1 213 ? -32.271 -3.937 54.555 1.00 50.47 213 GLY A O 1
ATOM 1590 N N . ASN A 1 214 ? -30.452 -2.828 55.279 1.00 48.84 214 ASN A N 1
ATOM 1591 C CA . ASN A 1 214 ? -30.385 -1.801 54.191 1.00 48.84 214 ASN A CA 1
ATOM 1592 C C . ASN A 1 214 ? -28.968 -1.400 53.656 1.00 48.84 214 ASN A C 1
ATOM 1594 O O . ASN A 1 214 ? -28.314 -0.575 54.291 1.00 48.84 214 ASN A O 1
ATOM 1598 N N . ARG A 1 215 ? -28.528 -1.900 52.479 1.00 47.56 215 ARG A N 1
ATOM 1599 C CA . ARG A 1 215 ? -27.333 -1.471 51.682 1.00 47.56 215 ARG A CA 1
ATOM 1600 C C . ARG A 1 215 ? -27.490 -1.851 50.184 1.00 47.56 215 ARG A C 1
ATOM 1602 O O . ARG A 1 215 ? -28.395 -2.620 49.870 1.00 47.56 215 ARG A O 1
ATOM 1609 N N . TYR A 1 216 ? -26.619 -1.356 49.287 1.00 47.75 216 TYR A N 1
ATOM 1610 C CA . TYR A 1 216 ? -26.505 -1.765 47.866 1.00 47.75 216 TYR A CA 1
ATOM 1611 C C . TYR A 1 216 ? -25.042 -1.673 47.350 1.00 47.75 216 TYR A C 1
ATOM 1613 O O . TYR A 1 216 ? -24.206 -1.053 48.005 1.00 47.75 216 TYR A O 1
ATOM 1621 N N . GLU A 1 217 ? -24.727 -2.291 46.201 1.00 57.34 217 GLU A N 1
ATOM 1622 C CA . GLU A 1 217 ? -23.365 -2.518 45.672 1.00 57.34 217 GLU A CA 1
ATOM 1623 C C . GLU A 1 217 ? -23.269 -2.281 44.146 1.00 57.34 217 GLU A C 1
ATOM 1625 O O . GLU A 1 217 ? -24.152 -2.707 43.400 1.00 57.34 217 GLU A O 1
ATOM 1630 N N . LEU A 1 218 ? -22.176 -1.684 43.646 1.00 58.88 218 LEU A N 1
ATOM 1631 C CA . LEU A 1 218 ? -21.883 -1.609 42.201 1.00 58.88 218 LEU A CA 1
ATOM 1632 C C . LEU A 1 218 ? -20.946 -2.742 41.772 1.00 58.88 218 LEU A C 1
ATOM 1634 O O . LEU A 1 218 ? -19.857 -2.892 42.325 1.00 58.88 218 LEU A O 1
ATOM 1638 N N . ARG A 1 219 ? -21.356 -3.519 40.764 1.00 61.19 219 ARG A N 1
ATOM 1639 C CA . ARG A 1 219 ? -20.656 -4.730 40.309 1.00 61.19 219 ARG A CA 1
ATOM 1640 C C . ARG A 1 219 ? -20.387 -4.711 38.800 1.00 61.19 219 ARG A C 1
ATOM 1642 O O . ARG A 1 219 ? -21.215 -4.211 38.040 1.00 61.19 219 ARG A O 1
ATOM 1649 N N . ALA A 1 220 ? -19.252 -5.261 38.368 1.00 58.91 220 ALA A N 1
ATOM 1650 C CA . ALA A 1 220 ? -18.850 -5.292 36.958 1.00 58.91 220 ALA A CA 1
ATOM 1651 C C . ALA A 1 220 ? -19.806 -6.155 36.091 1.00 58.91 220 ALA A C 1
ATOM 1653 O O . ALA A 1 220 ? -20.127 -7.281 36.486 1.00 58.91 220 ALA A O 1
ATOM 1654 N N . PRO A 1 221 ? -20.260 -5.683 34.911 1.00 66.06 221 PRO A N 1
ATOM 1655 C CA . PRO A 1 221 ? -21.234 -6.398 34.077 1.00 66.06 221 PRO A CA 1
ATOM 1656 C C . PRO A 1 221 ? -20.638 -7.558 33.264 1.00 66.06 221 PRO A C 1
ATOM 1658 O O . PRO A 1 221 ? -21.375 -8.463 32.877 1.00 66.06 221 PRO A O 1
ATOM 1661 N N . PHE A 1 222 ? -19.327 -7.559 33.019 1.00 65.38 222 PHE A N 1
ATOM 1662 C CA . PHE A 1 222 ? -18.570 -8.613 32.334 1.00 65.38 222 PHE A CA 1
ATOM 1663 C C . PHE A 1 222 ? -17.124 -8.654 32.866 1.00 65.38 222 PHE A C 1
ATOM 1665 O O . PHE A 1 222 ? -16.788 -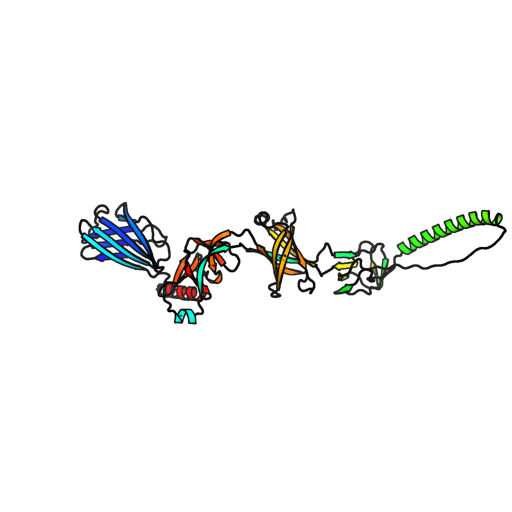7.896 33.776 1.00 65.38 222 PHE A O 1
ATOM 1672 N N . ALA A 1 223 ? -16.281 -9.550 32.343 1.00 59.66 223 ALA A N 1
ATOM 1673 C CA . ALA A 1 223 ? -14.861 -9.612 32.697 1.00 59.66 223 ALA A CA 1
ATOM 1674 C C . ALA A 1 223 ? -14.010 -8.731 31.762 1.00 59.66 223 ALA A C 1
ATOM 1676 O O . ALA A 1 223 ? -14.150 -8.828 30.546 1.00 59.66 223 ALA A O 1
ATOM 1677 N N . GLY A 1 224 ? -13.142 -7.883 32.316 1.00 72.00 224 GLY A N 1
ATOM 1678 C CA . GLY A 1 224 ? -12.361 -6.908 31.545 1.00 72.00 224 GLY A CA 1
ATOM 1679 C C . GLY A 1 224 ? -11.357 -6.134 32.401 1.00 72.00 224 GLY A C 1
ATOM 1680 O O . GLY A 1 224 ? -11.144 -6.465 33.568 1.00 72.00 224 GLY A O 1
ATOM 1681 N N . VAL A 1 225 ? -10.747 -5.098 31.822 1.00 76.00 225 VAL A N 1
ATOM 1682 C CA . VAL A 1 225 ? -9.738 -4.241 32.467 1.00 76.00 225 VAL A CA 1
ATOM 1683 C C . VAL A 1 225 ? -10.338 -2.875 32.795 1.00 76.00 225 VAL A C 1
ATOM 1685 O O . VAL A 1 225 ? -11.019 -2.271 31.960 1.00 76.00 225 VAL A O 1
ATOM 1688 N N . LEU A 1 226 ? -10.083 -2.378 34.009 1.00 76.75 226 LEU A N 1
ATOM 1689 C CA . LEU A 1 226 ? -10.491 -1.036 34.429 1.00 76.75 226 LEU A CA 1
ATOM 1690 C C . LEU A 1 226 ? -9.590 0.022 33.766 1.00 76.75 226 LEU A C 1
ATOM 1692 O O . LEU A 1 226 ? -8.430 0.184 34.153 1.00 76.75 226 LEU A O 1
ATOM 1696 N N . VAL A 1 227 ? -10.122 0.713 32.757 1.00 76.81 227 VAL A N 1
ATOM 1697 C CA . VAL A 1 227 ? -9.386 1.678 31.920 1.00 76.81 227 VAL A CA 1
ATOM 1698 C C . VAL A 1 227 ? -9.332 3.056 32.579 1.00 76.81 227 VAL A C 1
ATOM 1700 O O . VAL A 1 227 ? -8.282 3.692 32.596 1.00 76.81 227 VAL A O 1
ATOM 1703 N N . GLU A 1 228 ? -10.453 3.499 33.154 1.00 73.75 228 GLU A N 1
ATOM 1704 C CA . GLU A 1 228 ? -10.606 4.826 33.762 1.00 73.75 228 GLU A CA 1
ATOM 1705 C C . GLU A 1 228 ? -11.344 4.740 35.105 1.00 73.75 228 GLU A C 1
ATOM 1707 O O . GLU A 1 228 ? -12.178 3.853 35.325 1.00 73.75 228 GLU A O 1
ATOM 1712 N N . LYS A 1 229 ? -11.042 5.688 35.997 1.00 80.69 229 LYS A N 1
ATOM 1713 C CA . LYS A 1 229 ? -11.587 5.814 37.354 1.00 80.69 229 LYS A CA 1
ATOM 1714 C C . LYS A 1 229 ? -11.680 7.299 37.690 1.00 80.69 229 LYS A C 1
ATOM 1716 O O . LYS A 1 229 ? -10.664 7.928 37.971 1.00 80.69 229 LYS A O 1
ATOM 1721 N N . HIS A 1 230 ? -12.891 7.840 37.680 1.00 73.31 230 HIS A N 1
ATOM 1722 C CA . HIS A 1 230 ? -13.157 9.255 37.957 1.00 73.31 230 HIS A CA 1
ATOM 1723 C C . HIS A 1 230 ? -13.794 9.402 39.339 1.00 73.31 230 HIS A C 1
ATOM 1725 O O . HIS A 1 230 ? -14.926 9.863 39.461 1.00 73.31 230 HIS A O 1
ATOM 1731 N N . LEU A 1 231 ? -13.116 8.869 40.367 1.00 75.44 231 LEU A N 1
ATOM 1732 C CA . LEU A 1 231 ? -13.699 8.784 41.703 1.00 75.44 231 LEU A CA 1
ATOM 1733 C C . LEU A 1 231 ? -12.691 8.582 42.842 1.00 75.44 231 LEU A C 1
ATOM 1735 O O . LEU A 1 231 ? -11.872 7.653 42.826 1.00 75.44 231 LEU A O 1
ATOM 1739 N N . THR A 1 232 ? -12.861 9.394 43.880 1.00 75.19 232 THR A N 1
ATOM 1740 C CA . THR A 1 232 ? -12.098 9.426 45.129 1.00 75.19 232 THR A CA 1
ATOM 1741 C C . THR A 1 232 ? -13.000 9.137 46.341 1.00 75.19 232 THR A C 1
ATOM 1743 O O . THR A 1 232 ? -14.221 9.277 46.289 1.00 75.19 232 THR A O 1
ATOM 1746 N N . GLN A 1 233 ? -12.426 8.697 47.465 1.00 67.69 233 GLN A N 1
ATOM 1747 C CA . GLN A 1 233 ? -13.215 8.385 48.665 1.00 67.69 233 GLN A CA 1
ATOM 1748 C C . GLN A 1 233 ? -13.761 9.663 49.327 1.00 67.69 233 GLN A C 1
ATOM 1750 O O . GLN A 1 233 ? -13.017 10.622 49.518 1.00 67.69 233 GLN A O 1
ATOM 1755 N N . GLY A 1 234 ? -15.044 9.662 49.706 1.00 57.41 234 GLY A N 1
ATOM 1756 C CA . GLY A 1 234 ? -15.724 10.826 50.291 1.00 57.41 234 GLY A CA 1
ATOM 1757 C C . GLY A 1 234 ? -16.258 11.837 49.267 1.00 57.41 234 GLY A C 1
ATOM 1758 O O . GLY A 1 234 ? -16.841 12.848 49.655 1.00 57.41 234 GLY A O 1
ATOM 1759 N N . GLU A 1 235 ? -16.095 11.566 47.973 1.00 71.44 235 GLU A N 1
ATOM 1760 C CA . GLU A 1 235 ? -16.575 12.414 46.882 1.00 71.44 235 GLU A CA 1
ATOM 1761 C C . GLU A 1 235 ? -18.095 12.229 46.647 1.00 71.44 235 GLU A C 1
ATOM 1763 O O . GLU A 1 235 ? -18.591 11.092 46.666 1.00 71.44 235 GLU A O 1
ATOM 1768 N N . PRO A 1 236 ? -18.869 13.317 46.453 1.00 64.62 236 PRO A N 1
ATOM 1769 C CA . PRO A 1 236 ? -20.271 13.242 46.057 1.00 64.62 236 PRO A CA 1
ATOM 1770 C C . PRO A 1 236 ? -20.394 12.972 44.552 1.00 64.62 236 PRO A C 1
ATOM 1772 O O . PRO A 1 236 ? -19.740 13.617 43.739 1.00 64.62 236 PRO A O 1
ATOM 1775 N N . VAL A 1 237 ? -21.268 12.040 44.176 1.00 66.88 237 VAL A N 1
ATOM 1776 C CA . VAL A 1 237 ? -21.415 11.540 42.805 1.00 66.88 237 VAL A CA 1
ATOM 1777 C C . VAL A 1 237 ? -22.872 11.593 42.361 1.00 66.88 237 VAL A C 1
ATOM 1779 O O . VAL A 1 237 ? -23.774 11.126 43.060 1.00 66.88 237 VAL A O 1
ATOM 1782 N N . ASP A 1 238 ? -23.095 12.150 41.171 1.00 70.06 238 ASP A N 1
ATOM 1783 C CA . ASP A 1 238 ? -24.417 12.253 40.556 1.00 70.06 238 ASP A CA 1
ATOM 1784 C C . ASP A 1 238 ? -24.792 10.989 39.758 1.00 70.06 238 ASP A C 1
ATOM 1786 O O . ASP A 1 238 ? -23.926 10.273 39.252 1.00 70.06 238 ASP A O 1
ATOM 1790 N N . GLY A 1 239 ? -26.095 10.741 39.593 1.00 58.66 239 GLY A N 1
ATOM 1791 C CA . GLY A 1 239 ? -26.675 9.585 38.893 1.00 58.66 239 GLY A CA 1
ATOM 1792 C C . GLY A 1 239 ? -26.418 9.529 37.377 1.00 58.66 239 GLY A C 1
ATOM 1793 O O . GLY A 1 239 ? -26.989 8.695 36.677 1.00 58.66 239 GLY A O 1
ATOM 1794 N N . THR A 1 240 ? -25.592 10.438 36.858 1.00 58.94 240 THR A N 1
ATOM 1795 C CA . THR A 1 240 ? -25.213 10.567 35.444 1.00 58.94 240 THR A CA 1
ATOM 1796 C C . THR A 1 240 ? -23.696 10.488 35.220 1.00 58.94 240 THR A C 1
ATOM 1798 O O . THR A 1 240 ? -23.245 10.501 34.076 1.00 58.94 240 THR A O 1
ATOM 1801 N N . ALA A 1 241 ? -22.893 10.385 36.286 1.00 65.12 241 ALA A N 1
ATOM 1802 C CA . ALA A 1 241 ? -21.436 10.409 36.194 1.00 65.12 241 ALA A CA 1
ATOM 1803 C C . ALA A 1 241 ? -20.848 9.090 35.651 1.00 65.12 241 ALA A C 1
ATOM 1805 O O . ALA A 1 241 ? -21.172 8.004 36.140 1.00 65.12 241 ALA A O 1
ATOM 1806 N N . ASN A 1 242 ? -19.911 9.187 34.699 1.00 63.91 242 ASN A N 1
ATOM 1807 C CA . ASN A 1 242 ? -19.101 8.055 34.232 1.00 63.91 242 ASN A CA 1
ATOM 1808 C C . ASN A 1 242 ? -18.016 7.715 35.266 1.00 63.91 242 ASN A C 1
ATOM 1810 O O . ASN A 1 242 ? -16.889 8.207 35.212 1.00 63.91 242 ASN A O 1
ATOM 1814 N N . VAL A 1 243 ? -18.402 6.865 36.216 1.00 74.62 243 VAL A N 1
ATOM 1815 C CA . VAL A 1 243 ? -17.634 6.485 37.409 1.00 74.62 243 VAL A CA 1
ATOM 1816 C C . VAL A 1 243 ? -16.452 5.559 37.080 1.00 74.62 243 VAL A C 1
ATOM 1818 O O . VAL A 1 243 ? -15.345 5.770 37.584 1.00 74.62 243 VAL A O 1
ATOM 1821 N N . PHE A 1 244 ? -16.669 4.578 36.199 1.00 73.56 244 PHE A N 1
ATOM 1822 C CA . PHE A 1 244 ? -15.626 3.703 35.653 1.00 73.56 244 PHE A CA 1
ATOM 1823 C C . PHE A 1 244 ? -15.848 3.429 34.164 1.00 73.56 244 PHE A C 1
ATOM 1825 O O . PHE A 1 244 ? -16.990 3.236 33.730 1.00 73.56 244 PHE A O 1
ATOM 1832 N N . THR A 1 245 ? -14.744 3.278 33.433 1.00 75.31 245 THR A N 1
ATOM 1833 C CA . THR A 1 245 ? -14.728 2.709 32.078 1.00 75.31 245 THR A CA 1
ATOM 1834 C C . THR A 1 245 ? -14.116 1.310 32.140 1.00 75.31 245 THR A C 1
ATOM 1836 O O . THR A 1 245 ? -12.949 1.151 32.508 1.00 75.31 245 THR A O 1
ATOM 1839 N N . LEU A 1 246 ? -14.910 0.288 31.805 1.00 70.50 246 LEU A N 1
ATOM 1840 C CA . LEU A 1 246 ? -14.498 -1.119 31.775 1.00 70.50 246 LEU A CA 1
ATOM 1841 C C . LEU A 1 246 ? -14.481 -1.612 30.324 1.00 70.50 246 LEU A C 1
ATOM 1843 O O . LEU A 1 246 ? -15.508 -1.544 29.650 1.00 70.50 246 LEU A O 1
ATOM 1847 N N . SER A 1 247 ? -13.345 -2.137 29.860 1.00 71.38 247 SER A N 1
ATOM 1848 C CA . SER A 1 247 ? -13.185 -2.630 28.484 1.00 71.38 247 SER A CA 1
ATOM 1849 C C . SER A 1 247 ? -12.532 -4.012 28.460 1.00 71.38 247 SER A C 1
ATOM 1851 O O . SER A 1 247 ? -11.592 -4.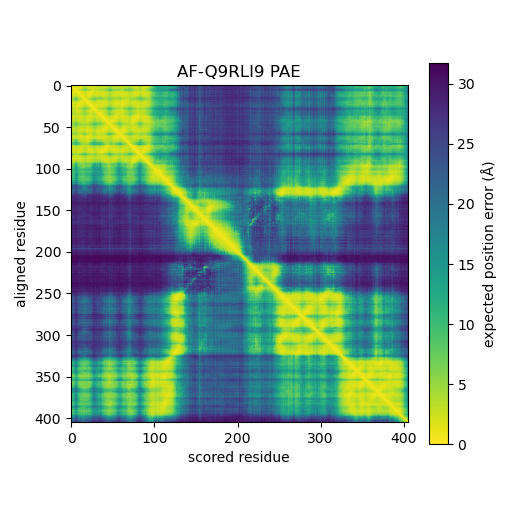281 29.212 1.00 71.38 247 SER A O 1
ATOM 1853 N N . ASP A 1 248 ? -13.032 -4.908 27.613 1.00 76.00 248 ASP A N 1
ATOM 1854 C CA . ASP A 1 248 ? -12.415 -6.215 27.376 1.00 76.00 248 ASP A CA 1
ATOM 1855 C C . ASP A 1 248 ? -11.366 -6.120 26.259 1.00 76.00 248 ASP A C 1
ATOM 1857 O O . ASP A 1 248 ? -11.689 -6.088 25.072 1.00 76.00 248 ASP A O 1
ATOM 1861 N N . LEU A 1 249 ? -10.093 -6.097 26.662 1.00 78.38 249 LEU A N 1
ATOM 1862 C CA . LEU A 1 249 ? -8.950 -5.909 25.764 1.00 78.38 249 LEU A CA 1
ATOM 1863 C C . LEU A 1 249 ? -8.544 -7.173 24.986 1.00 78.38 249 LEU A C 1
ATOM 1865 O O . LEU A 1 249 ? -7.628 -7.090 24.167 1.00 78.38 249 LEU A O 1
ATOM 1869 N N . SER A 1 250 ? -9.209 -8.320 25.198 1.00 80.44 250 SER A N 1
ATOM 1870 C CA . SER A 1 250 ? -8.931 -9.565 24.454 1.00 80.44 250 SER A CA 1
ATOM 1871 C C . SER A 1 250 ? -9.273 -9.468 22.961 1.00 80.44 250 SER A C 1
ATOM 1873 O O . SER A 1 250 ? -8.804 -10.276 22.156 1.00 80.44 250 SER A O 1
ATOM 1875 N N . SER A 1 251 ? -10.039 -8.444 22.573 1.00 83.56 251 SER A N 1
ATOM 1876 C CA . SER A 1 251 ? -10.197 -7.993 21.196 1.00 83.56 251 SER A CA 1
ATOM 1877 C C . SER A 1 251 ? -10.101 -6.471 21.135 1.00 83.56 251 SER A C 1
ATOM 1879 O O . SER A 1 251 ? -10.662 -5.770 21.972 1.00 83.56 251 SER A O 1
ATOM 1881 N N . VAL A 1 252 ? -9.416 -5.961 20.115 1.00 89.81 252 VAL A N 1
ATOM 1882 C CA . VAL A 1 252 ? -9.262 -4.523 19.847 1.00 89.81 252 VAL A CA 1
ATOM 1883 C C . VAL A 1 252 ? -9.638 -4.219 18.400 1.00 89.81 252 VAL A C 1
ATOM 1885 O O . VAL A 1 252 ? -9.769 -5.130 17.577 1.00 89.81 252 VAL A O 1
ATOM 1888 N N . TRP A 1 253 ? -9.817 -2.943 18.074 1.00 93.12 253 TRP A N 1
ATOM 1889 C CA . TRP A 1 253 ? -10.067 -2.504 16.703 1.00 93.12 253 TRP A CA 1
ATOM 1890 C C . TRP A 1 253 ? -8.855 -1.773 16.147 1.00 93.12 253 TRP A C 1
ATOM 1892 O O . TRP A 1 253 ? -8.443 -0.766 16.712 1.00 93.12 253 TRP A O 1
ATOM 1902 N N . ALA A 1 254 ? -8.329 -2.213 15.006 1.00 94.81 254 ALA A N 1
ATOM 1903 C CA . ALA A 1 254 ? -7.522 -1.333 14.170 1.00 94.81 254 ALA A CA 1
ATOM 1904 C C . ALA A 1 254 ? -8.478 -0.421 13.391 1.00 94.81 254 ALA A C 1
ATOM 1906 O O . ALA A 1 254 ? -9.340 -0.898 12.648 1.00 94.81 254 ALA A O 1
ATOM 1907 N N . THR A 1 255 ? -8.365 0.888 13.599 1.00 94.56 255 THR A N 1
ATOM 1908 C CA . THR A 1 255 ? -9.218 1.900 12.966 1.00 94.56 255 THR A CA 1
ATOM 1909 C C . THR A 1 255 ? -8.397 2.743 12.004 1.00 94.56 255 THR A C 1
ATOM 1911 O O . THR A 1 255 ? -7.294 3.162 12.338 1.00 94.56 255 THR A O 1
ATOM 1914 N N . PHE A 1 256 ? -8.893 2.950 10.787 1.00 94.81 256 PHE A N 1
ATOM 1915 C CA . PHE A 1 256 ? -8.146 3.608 9.712 1.00 94.81 256 PHE A CA 1
ATOM 1916 C C . PHE A 1 256 ? -9.094 4.365 8.780 1.00 94.81 256 PHE A C 1
ATOM 1918 O O . PHE A 1 256 ? -10.297 4.105 8.750 1.00 94.81 256 PHE A O 1
ATOM 1925 N N . ASN A 1 257 ? -8.558 5.324 8.028 1.00 94.06 257 ASN A N 1
ATOM 1926 C CA . ASN A 1 257 ? -9.344 6.147 7.111 1.00 94.06 257 ASN A CA 1
ATOM 1927 C C . ASN A 1 257 ? -9.200 5.630 5.675 1.00 94.06 257 ASN A C 1
ATOM 1929 O O . ASN A 1 257 ? -8.082 5.455 5.195 1.00 94.06 257 ASN A O 1
ATOM 1933 N N . VAL A 1 258 ? -10.323 5.437 4.980 1.00 92.38 258 VAL A N 1
ATOM 1934 C CA . VAL A 1 258 ? -10.377 5.021 3.572 1.00 92.38 258 VAL A CA 1
ATOM 1935 C C . VAL A 1 258 ? -10.791 6.217 2.701 1.00 92.38 258 VAL A C 1
ATOM 1937 O O . VAL A 1 258 ? -11.962 6.611 2.735 1.00 92.38 258 VAL A O 1
ATOM 1940 N N . PRO A 1 259 ? -9.860 6.826 1.939 1.00 91.38 259 PRO A N 1
ATOM 1941 C CA . PRO A 1 259 ? -10.159 7.858 0.946 1.00 91.38 259 PRO A CA 1
ATOM 1942 C C . PRO A 1 259 ? -11.271 7.457 -0.028 1.00 91.38 259 PRO A C 1
ATOM 1944 O O . PRO A 1 259 ? -11.357 6.297 -0.434 1.00 91.38 259 PRO A O 1
ATOM 1947 N N . ALA A 1 260 ? -12.086 8.426 -0.455 1.00 87.69 260 ALA A N 1
ATOM 1948 C CA . ALA A 1 260 ? -13.245 8.189 -1.320 1.00 87.69 260 ALA A CA 1
ATOM 1949 C C . ALA A 1 260 ? -12.930 7.408 -2.614 1.00 87.69 260 ALA A C 1
ATOM 1951 O O . ALA A 1 260 ? -13.759 6.631 -3.083 1.00 87.69 260 ALA A O 1
ATOM 1952 N N . GLN A 1 261 ? -11.724 7.574 -3.162 1.00 87.12 261 GLN A N 1
ATOM 1953 C CA . GLN A 1 261 ? -11.232 6.877 -4.353 1.00 87.12 261 GLN A CA 1
ATOM 1954 C C . GLN A 1 261 ? -11.114 5.355 -4.151 1.00 87.12 261 GLN A C 1
ATOM 1956 O O . GLN A 1 261 ? -11.288 4.599 -5.102 1.00 87.12 261 GLN A O 1
ATOM 1961 N N . LEU A 1 262 ? -10.847 4.908 -2.919 1.00 87.38 262 LEU A N 1
ATOM 1962 C CA . LEU A 1 262 ? -10.544 3.513 -2.581 1.00 87.38 262 LEU A CA 1
ATOM 1963 C C . LEU A 1 262 ? -11.774 2.727 -2.086 1.00 87.38 262 LEU A C 1
ATOM 1965 O O . LEU A 1 262 ? -11.725 1.504 -1.960 1.00 87.38 262 LEU A O 1
ATOM 1969 N N . LEU A 1 263 ? -12.914 3.395 -1.862 1.00 84.06 263 LEU A N 1
ATOM 1970 C CA . LEU A 1 263 ? -14.176 2.765 -1.423 1.00 84.06 263 LEU A CA 1
ATOM 1971 C C . LEU A 1 263 ? -14.776 1.795 -2.460 1.00 84.06 263 LEU A C 1
ATOM 1973 O O . LEU A 1 263 ? -15.648 0.989 -2.138 1.00 84.06 263 LEU A O 1
ATOM 1977 N N . GLY A 1 264 ? -14.306 1.841 -3.710 1.00 81.94 264 GLY A N 1
ATOM 1978 C CA . GLY A 1 264 ? -14.623 0.824 -4.712 1.00 81.94 264 GLY A CA 1
ATOM 1979 C C . GLY A 1 264 ? -13.966 -0.535 -4.425 1.00 81.94 264 GLY A C 1
ATOM 1980 O O . GLY A 1 264 ? -14.546 -1.569 -4.774 1.00 81.94 264 GLY A O 1
ATOM 1981 N N . GLN A 1 265 ? -12.797 -0.533 -3.777 1.00 80.00 265 GLN A N 1
ATOM 1982 C CA . GLN A 1 265 ? -11.938 -1.701 -3.546 1.00 80.00 265 GLN A CA 1
ATOM 1983 C C . GLN A 1 265 ? -12.033 -2.200 -2.095 1.00 80.00 265 GLN A C 1
ATOM 1985 O O . GLN A 1 265 ? -12.250 -3.390 -1.865 1.00 80.00 265 GLN A O 1
ATOM 1990 N N . VAL A 1 266 ? -11.911 -1.298 -1.112 1.00 87.62 266 VAL A N 1
ATOM 1991 C CA . VAL A 1 266 ? -11.976 -1.632 0.320 1.00 87.62 266 VAL A CA 1
ATOM 1992 C C . VAL A 1 266 ? -13.435 -1.813 0.735 1.00 87.62 266 VAL A C 1
ATOM 1994 O O . VAL A 1 266 ? -14.232 -0.881 0.640 1.00 87.62 266 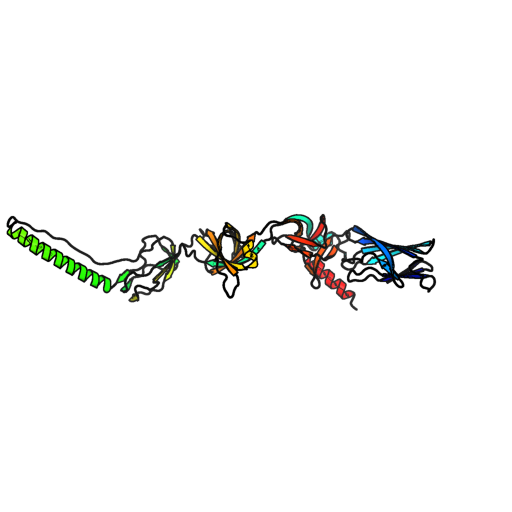VAL A O 1
ATOM 1997 N N . ARG A 1 267 ? -13.802 -3.014 1.191 1.00 88.56 267 ARG A N 1
ATOM 1998 C CA . ARG A 1 267 ? -15.183 -3.383 1.545 1.00 88.56 2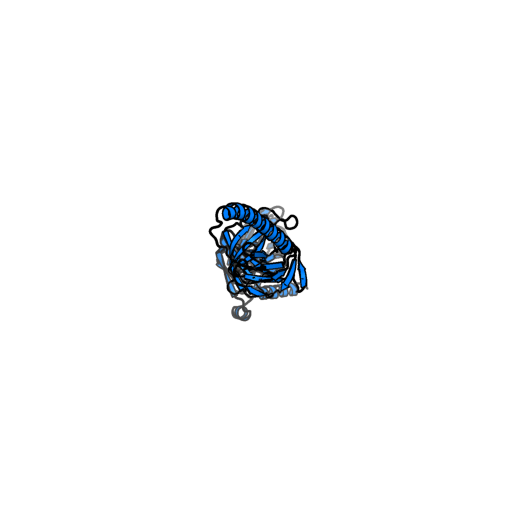67 ARG A CA 1
ATOM 1999 C C . ARG A 1 267 ? -15.215 -4.159 2.859 1.00 88.56 267 ARG A C 1
ATOM 2001 O O . ARG A 1 267 ? -14.210 -4.722 3.284 1.00 88.56 267 ARG A O 1
ATOM 2008 N N . VAL A 1 268 ? -16.382 -4.228 3.499 1.00 91.06 268 VAL A N 1
ATOM 2009 C CA . VAL A 1 268 ? -16.592 -5.150 4.628 1.00 91.06 268 VAL A CA 1
ATOM 2010 C C . VAL A 1 268 ? -16.333 -6.581 4.141 1.00 91.06 268 VAL A C 1
ATOM 2012 O O . VAL A 1 268 ? -16.842 -6.987 3.097 1.00 91.06 268 VAL A O 1
ATOM 2015 N N . GLY A 1 269 ? -15.499 -7.322 4.869 1.00 89.50 269 GLY A N 1
ATOM 2016 C CA . GLY A 1 269 ? -14.984 -8.635 4.472 1.00 89.50 269 GLY A CA 1
ATOM 2017 C C . GLY A 1 269 ? -13.646 -8.622 3.716 1.00 89.50 269 GLY A C 1
ATOM 2018 O O . GLY A 1 269 ? -13.058 -9.691 3.562 1.00 89.50 269 GLY A O 1
ATOM 2019 N N . SER A 1 270 ? -13.114 -7.464 3.295 1.00 89.06 270 SER A N 1
ATOM 2020 C CA . SER A 1 270 ? -11.747 -7.377 2.753 1.00 89.06 270 SER A CA 1
ATOM 2021 C C . SER A 1 270 ? -10.733 -7.890 3.781 1.00 89.06 270 SER A C 1
ATOM 2023 O O . SER A 1 270 ? -10.767 -7.486 4.946 1.00 89.06 270 SER A O 1
ATOM 2025 N N . LYS A 1 271 ? -9.816 -8.763 3.347 1.00 89.81 271 LYS A N 1
ATOM 2026 C CA . LYS A 1 271 ? -8.638 -9.145 4.136 1.00 89.81 271 LYS A CA 1
ATOM 2027 C C . LYS A 1 271 ? -7.644 -7.987 4.198 1.00 89.81 271 LYS A C 1
ATOM 2029 O O . LYS A 1 271 ? -7.445 -7.294 3.201 1.00 89.81 271 LYS A O 1
ATOM 2034 N N . VAL A 1 272 ? -6.995 -7.829 5.345 1.00 93.06 272 VAL A N 1
ATOM 2035 C CA . VAL A 1 272 ? -5.924 -6.851 5.565 1.00 93.06 272 VAL A CA 1
ATOM 2036 C C . VAL A 1 272 ? -4.793 -7.455 6.389 1.00 93.06 272 VAL A C 1
ATOM 2038 O O . VAL A 1 272 ? -5.010 -8.394 7.159 1.00 93.06 272 VAL A O 1
ATOM 2041 N N . LYS A 1 273 ? -3.609 -6.855 6.286 1.00 93.25 273 LYS A N 1
ATOM 2042 C CA . LYS A 1 273 ? -2.503 -7.048 7.225 1.00 93.25 273 LYS A CA 1
ATOM 2043 C C . LYS A 1 273 ? -2.350 -5.781 8.063 1.00 93.25 273 LYS A C 1
ATOM 2045 O O . LYS A 1 273 ? -2.341 -4.685 7.509 1.00 93.25 273 LYS A O 1
ATOM 2050 N N . VAL A 1 274 ? -2.263 -5.908 9.382 1.00 93.50 274 VAL A N 1
ATOM 2051 C CA . VAL A 1 274 ? -2.031 -4.781 10.298 1.00 93.50 274 VAL A CA 1
ATOM 2052 C C . VAL A 1 274 ? -0.626 -4.910 10.870 1.00 93.50 274 VAL A C 1
ATOM 2054 O O . VAL A 1 274 ? -0.288 -5.961 11.409 1.00 93.50 274 VAL A O 1
ATOM 2057 N N . LEU A 1 275 ? 0.187 -3.861 10.738 1.00 93.25 275 LEU A N 1
ATOM 2058 C CA . LEU A 1 275 ? 1.601 -3.853 11.110 1.00 93.25 275 LEU A CA 1
ATOM 2059 C C . LEU A 1 275 ? 1.897 -2.730 12.111 1.00 93.25 275 LEU A C 1
ATOM 2061 O O . LEU A 1 275 ? 1.593 -1.560 11.860 1.00 93.25 275 LEU A O 1
ATOM 2065 N N . ALA A 1 276 ? 2.544 -3.079 13.221 1.00 91.62 276 ALA A N 1
ATOM 2066 C CA . ALA A 1 276 ? 3.089 -2.154 14.207 1.00 91.62 276 ALA A CA 1
ATOM 2067 C C . ALA A 1 276 ? 4.620 -2.123 14.090 1.00 91.62 276 ALA A C 1
ATOM 2069 O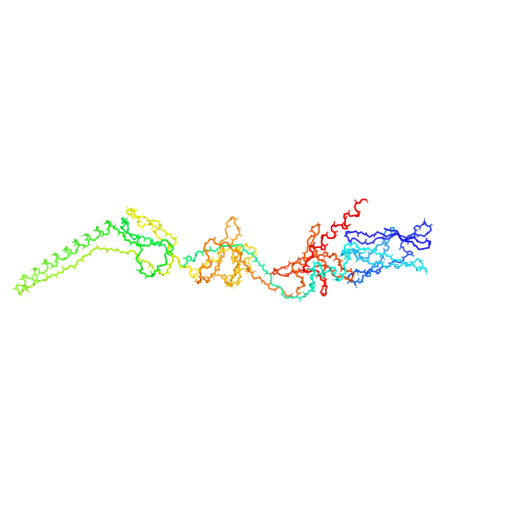 O . ALA A 1 276 ? 5.315 -2.898 14.747 1.00 91.62 276 ALA A O 1
ATOM 2070 N N . GLN A 1 277 ? 5.153 -1.198 13.282 1.00 82.06 277 GLN A N 1
ATOM 2071 C CA . GLN A 1 277 ? 6.604 -1.035 13.075 1.00 82.06 277 GLN A CA 1
ATOM 2072 C C . GLN A 1 277 ? 7.379 -0.854 14.393 1.00 82.06 277 GLN A C 1
ATOM 2074 O O . GLN A 1 277 ? 8.472 -1.384 14.547 1.00 82.06 277 GLN A O 1
ATOM 2079 N N . ALA A 1 278 ? 6.791 -0.162 15.375 1.00 77.38 278 ALA A N 1
ATOM 2080 C CA . ALA A 1 278 ? 7.394 0.060 16.692 1.00 77.38 278 ALA A CA 1
ATOM 2081 C C . ALA A 1 278 ? 7.508 -1.206 17.573 1.00 77.38 278 ALA A C 1
ATOM 2083 O O . ALA A 1 278 ? 8.105 -1.140 18.645 1.00 77.38 278 ALA A O 1
ATOM 2084 N N . LEU A 1 279 ? 6.915 -2.331 17.154 1.00 81.31 279 LEU A N 1
ATOM 2085 C CA . LEU A 1 279 ? 6.904 -3.614 17.868 1.00 81.31 279 LEU A CA 1
ATOM 2086 C C . LEU A 1 279 ? 7.394 -4.787 16.996 1.00 81.31 279 LEU A C 1
ATOM 2088 O O . LEU A 1 279 ? 7.277 -5.930 17.430 1.00 81.31 279 LEU A O 1
ATOM 2092 N N . ASP A 1 280 ? 7.849 -4.521 15.764 1.00 85.44 280 ASP A N 1
ATOM 2093 C CA . ASP A 1 280 ? 8.139 -5.523 14.718 1.00 85.44 280 ASP A CA 1
ATOM 2094 C C . ASP A 1 280 ? 7.072 -6.639 14.633 1.00 85.44 280 ASP A C 1
ATOM 2096 O O . ASP A 1 280 ? 7.354 -7.833 14.589 1.00 85.44 280 ASP A O 1
ATOM 2100 N N . SER A 1 281 ? 5.802 -6.229 14.732 1.00 87.62 281 SER A N 1
ATOM 2101 C CA . SER A 1 281 ? 4.658 -7.126 14.927 1.00 87.62 281 SER A CA 1
ATOM 2102 C C . SER A 1 281 ? 3.618 -6.943 13.830 1.00 87.62 281 SER A C 1
ATOM 2104 O O . SER A 1 281 ? 3.236 -5.816 13.506 1.00 87.62 281 SER A O 1
ATOM 2106 N N . GLU A 1 282 ? 3.096 -8.052 13.310 1.00 92.19 282 GLU A N 1
ATOM 2107 C CA . GLU A 1 282 ? 2.048 -8.075 12.290 1.00 92.19 282 GLU A CA 1
ATOM 2108 C C . GLU A 1 282 ? 0.925 -9.067 12.622 1.00 92.19 282 GLU A C 1
ATOM 2110 O O . GLU A 1 282 ? 1.123 -10.044 13.342 1.00 92.19 282 GLU A O 1
ATOM 2115 N N . VAL A 1 283 ? -0.279 -8.807 12.106 1.00 93.00 283 VAL A N 1
ATOM 2116 C CA . VAL A 1 283 ? -1.449 -9.681 12.266 1.00 93.00 283 VAL A CA 1
ATOM 2117 C C . VAL A 1 283 ? -2.380 -9.577 11.051 1.00 93.00 283 VAL A C 1
ATOM 2119 O O . VAL A 1 283 ? -2.611 -8.487 10.527 1.00 93.00 283 VAL A O 1
ATOM 2122 N N . GLU A 1 284 ? -2.930 -10.703 10.587 1.00 92.69 284 GLU A N 1
ATOM 2123 C CA . GLU A 1 284 ? -4.015 -10.694 9.595 1.00 92.69 284 GLU A CA 1
ATOM 2124 C C . GLU A 1 284 ? -5.361 -10.369 10.256 1.00 92.69 284 GLU A C 1
ATOM 2126 O O . GLU A 1 284 ? -5.675 -10.847 11.347 1.00 92.69 284 GLU A O 1
ATOM 2131 N N . GLY A 1 285 ? -6.194 -9.601 9.558 1.00 90.88 285 GLY A N 1
ATOM 2132 C CA . GLY A 1 285 ? -7.554 -9.286 9.982 1.00 90.88 285 GLY A CA 1
ATOM 2133 C C . GLY A 1 285 ? -8.511 -9.136 8.804 1.00 90.88 285 GLY A C 1
ATOM 2134 O O . GLY A 1 285 ? -8.124 -9.203 7.635 1.00 90.88 285 GLY A O 1
ATOM 2135 N N . THR A 1 286 ? -9.785 -8.910 9.112 1.00 92.56 286 THR A N 1
ATOM 2136 C CA . THR A 1 286 ? -10.813 -8.568 8.123 1.00 92.56 286 THR A CA 1
ATOM 2137 C C . THR A 1 286 ? -11.497 -7.260 8.488 1.00 92.56 286 THR A C 1
ATOM 2139 O O . THR A 1 286 ? -11.730 -6.965 9.664 1.00 92.56 286 THR A O 1
ATOM 2142 N N . VAL A 1 287 ? -11.826 -6.460 7.471 1.00 93.31 287 VAL A N 1
ATOM 2143 C CA . VAL A 1 287 ? -12.604 -5.228 7.646 1.00 93.31 287 VAL A CA 1
ATOM 2144 C C . VAL A 1 287 ? -14.004 -5.604 8.122 1.00 93.31 287 VAL A C 1
ATOM 2146 O O . VAL A 1 287 ? -14.776 -6.211 7.380 1.00 93.31 287 VAL A O 1
ATOM 2149 N N . SER A 1 288 ? -14.325 -5.262 9.366 1.00 92.12 288 SER A N 1
ATOM 2150 C CA . SER A 1 288 ? -15.600 -5.576 10.015 1.00 92.12 288 SER A CA 1
ATOM 2151 C C . SER A 1 288 ? -16.640 -4.469 9.839 1.00 92.12 288 SER A C 1
ATOM 2153 O O . SER A 1 288 ? -17.836 -4.746 9.884 1.00 92.12 288 SER A O 1
ATOM 2155 N N . TYR A 1 289 ? -16.204 -3.230 9.591 1.00 92.06 289 TYR A N 1
ATOM 2156 C CA . TYR A 1 289 ? -17.079 -2.077 9.373 1.00 92.06 289 TYR A CA 1
ATOM 2157 C C . TYR A 1 289 ? -16.407 -1.015 8.493 1.00 92.06 289 TYR A C 1
ATOM 2159 O O . TYR A 1 289 ? -15.195 -0.811 8.575 1.00 92.06 289 TYR A O 1
ATOM 2167 N N . ILE A 1 290 ? -17.207 -0.303 7.697 1.00 92.56 290 ILE A N 1
ATOM 2168 C CA . ILE A 1 290 ? -16.851 0.951 7.019 1.00 92.56 290 ILE A CA 1
ATOM 2169 C C . ILE A 1 290 ? -18.036 1.901 7.214 1.00 92.56 290 ILE A C 1
ATOM 2171 O O . ILE A 1 290 ? -19.176 1.485 7.020 1.00 92.56 290 ILE A O 1
ATOM 2175 N N . GLY A 1 291 ? -17.785 3.145 7.625 1.00 87.19 291 GLY A N 1
ATOM 2176 C CA . GLY A 1 291 ? -18.843 4.133 7.839 1.00 87.19 291 GLY A CA 1
ATOM 2177 C C . GLY A 1 291 ? -19.358 4.770 6.547 1.00 87.19 291 GLY A C 1
ATOM 2178 O O . GLY A 1 291 ? -18.568 5.205 5.715 1.00 87.19 291 GLY A O 1
ATOM 2179 N N . ASP A 1 292 ? -20.680 4.899 6.419 1.00 83.06 292 ASP A N 1
ATOM 2180 C CA . ASP A 1 292 ? -21.340 5.517 5.255 1.00 83.06 292 ASP A CA 1
ATOM 2181 C C . ASP A 1 292 ? -21.079 7.032 5.127 1.00 83.06 292 ASP A C 1
ATOM 2183 O O . ASP A 1 292 ? -21.282 7.624 4.066 1.00 83.06 292 ASP A O 1
ATOM 2187 N N . LEU A 1 293 ? -20.642 7.678 6.214 1.00 80.38 293 LEU A N 1
ATOM 2188 C CA . LEU A 1 293 ? -20.356 9.110 6.270 1.00 80.38 293 LEU A CA 1
ATOM 2189 C C . LEU A 1 293 ? -18.858 9.380 6.089 1.00 80.38 293 LEU A C 1
ATOM 2191 O O . LEU A 1 293 ? -18.027 8.915 6.872 1.00 80.38 293 LEU A O 1
ATOM 2195 N N . LEU A 1 294 ? -18.523 10.201 5.092 1.00 86.94 294 LEU A N 1
ATOM 2196 C CA . LEU A 1 294 ? -17.174 10.736 4.915 1.00 86.94 294 LEU A CA 1
ATOM 2197 C C . LEU A 1 294 ? -16.958 11.912 5.874 1.00 86.94 294 LEU A C 1
ATOM 2199 O O . LEU A 1 294 ? -17.766 12.840 5.905 1.00 86.94 294 LEU A O 1
ATOM 2203 N N . GLY A 1 295 ? -15.850 11.919 6.616 1.00 80.00 295 GLY A N 1
ATOM 2204 C CA . GLY A 1 295 ? -15.512 13.056 7.477 1.00 80.00 295 GLY A CA 1
ATOM 2205 C C . GLY A 1 295 ? -15.243 14.317 6.649 1.00 80.00 295 GLY A C 1
ATOM 2206 O O . GLY A 1 295 ? -14.399 14.292 5.758 1.00 80.00 295 GLY A O 1
ATOM 2207 N N . GLU A 1 296 ? -15.911 15.437 6.944 1.00 77.31 296 GLU A N 1
ATOM 2208 C CA . GLU A 1 296 ? -15.876 16.658 6.109 1.00 77.31 296 GLU A CA 1
ATOM 2209 C C . GLU A 1 296 ? -14.450 17.151 5.794 1.00 77.31 296 GLU A C 1
ATOM 2211 O O . GLU A 1 296 ? -14.141 17.528 4.661 1.00 77.31 296 GLU A O 1
ATOM 2216 N N . ARG A 1 297 ? -13.560 17.094 6.797 1.00 81.81 297 ARG A N 1
ATOM 2217 C CA . ARG A 1 297 ? -12.149 17.498 6.687 1.00 81.81 297 ARG A CA 1
ATOM 2218 C C . ARG A 1 297 ? -11.254 16.438 6.032 1.00 81.81 297 ARG A C 1
ATOM 2220 O O . ARG A 1 297 ? -10.244 16.799 5.439 1.00 81.81 297 ARG A O 1
ATOM 2227 N N . THR A 1 298 ? -11.579 15.151 6.162 1.00 83.19 298 THR A N 1
ATOM 2228 C CA . THR A 1 298 ? -10.736 14.033 5.690 1.00 83.19 298 THR A CA 1
ATOM 2229 C C . THR A 1 298 ? -11.148 13.499 4.320 1.00 83.19 298 THR A C 1
ATOM 2231 O O . THR A 1 298 ? -10.325 12.889 3.644 1.00 83.19 298 THR A O 1
ATOM 2234 N N . ARG A 1 299 ? -12.409 13.705 3.911 1.00 89.25 299 ARG A N 1
ATOM 2235 C CA . ARG A 1 299 ? -13.046 13.128 2.709 1.00 89.25 299 ARG A CA 1
ATOM 2236 C C . ARG A 1 299 ? -12.853 11.609 2.591 1.00 89.25 299 ARG A C 1
ATOM 2238 O O . ARG A 1 299 ? -12.754 11.055 1.497 1.00 89.25 299 ARG A O 1
ATOM 2245 N N . ALA A 1 300 ? -12.810 10.953 3.746 1.00 91.38 300 ALA A N 1
ATOM 2246 C CA . ALA A 1 300 ? -12.557 9.533 3.913 1.00 91.38 300 ALA A CA 1
ATOM 2247 C C . ALA A 1 300 ? -13.594 8.926 4.863 1.00 91.38 300 ALA A C 1
ATOM 2249 O O . ALA A 1 300 ? -14.044 9.597 5.797 1.00 91.38 300 ALA A O 1
ATOM 2250 N N . ALA A 1 301 ? -13.950 7.665 4.625 1.00 92.12 301 ALA A N 1
ATOM 2251 C CA . ALA A 1 301 ? -14.763 6.871 5.538 1.00 92.12 301 ALA A CA 1
ATOM 2252 C C . ALA A 1 301 ? -13.882 6.275 6.641 1.00 92.12 301 ALA A C 1
ATOM 2254 O O . ALA A 1 301 ? -12.764 5.830 6.369 1.00 92.12 301 ALA A O 1
ATOM 2255 N N . THR A 1 302 ? -14.392 6.194 7.868 1.00 92.81 302 THR A N 1
ATOM 2256 C CA . THR A 1 302 ? -13.715 5.449 8.938 1.00 92.81 302 THR A CA 1
ATOM 2257 C C . THR A 1 302 ? -14.005 3.958 8.786 1.00 92.81 302 THR A C 1
ATOM 2259 O O . THR A 1 302 ? -15.158 3.535 8.884 1.00 92.81 302 THR A O 1
ATOM 2262 N N . ALA A 1 303 ? -12.963 3.158 8.587 1.00 93.94 303 ALA A N 1
ATOM 2263 C CA . ALA A 1 303 ? -13.024 1.703 8.572 1.00 93.94 303 ALA A CA 1
ATOM 2264 C C . ALA A 1 303 ? -12.502 1.107 9.890 1.00 93.94 303 ALA A C 1
ATOM 2266 O O . ALA A 1 303 ? -11.699 1.717 10.604 1.00 93.94 303 ALA A O 1
ATOM 2267 N N . ARG A 1 304 ? -12.977 -0.097 10.220 1.00 94.31 304 ARG A N 1
ATOM 2268 C CA . ARG A 1 304 ? -12.579 -0.872 11.403 1.00 94.31 304 ARG A CA 1
ATOM 2269 C C . ARG A 1 304 ? -12.221 -2.297 10.996 1.00 94.31 304 ARG A C 1
ATOM 2271 O O . ARG A 1 304 ? -12.903 -2.901 10.168 1.00 94.31 304 ARG A O 1
ATOM 2278 N N . VAL A 1 305 ? -11.179 -2.835 11.615 1.00 94.25 305 VAL A N 1
ATOM 2279 C CA . VAL A 1 305 ? -10.744 -4.232 11.516 1.00 94.25 305 VAL A CA 1
ATOM 2280 C C . VAL A 1 305 ? -10.711 -4.804 12.924 1.00 94.25 305 VAL A C 1
ATOM 2282 O O . VAL A 1 305 ? -10.063 -4.245 13.810 1.00 94.25 305 VAL A O 1
ATOM 2285 N N . THR A 1 306 ? -11.425 -5.906 13.142 1.00 90.75 306 THR A N 1
ATOM 2286 C CA . THR A 1 306 ? -11.483 -6.560 14.455 1.00 90.75 306 THR A CA 1
ATOM 2287 C C . THR A 1 306 ? -10.290 -7.492 14.617 1.00 90.75 306 THR A C 1
ATOM 2289 O O . THR A 1 306 ? -10.133 -8.431 13.840 1.00 90.75 306 THR A O 1
ATOM 2292 N N . LEU A 1 307 ? -9.466 -7.247 15.636 1.00 91.25 307 LEU A N 1
ATOM 2293 C CA . LEU A 1 307 ? -8.279 -8.038 15.947 1.00 91.25 307 LEU A CA 1
ATOM 2294 C C . LEU A 1 307 ? -8.482 -8.863 17.223 1.00 91.25 307 LEU A C 1
ATOM 2296 O O . LEU A 1 307 ? -9.142 -8.423 18.172 1.00 91.25 307 LEU A O 1
ATOM 2300 N N . SER A 1 308 ? -7.870 -10.046 17.249 1.00 89.38 308 SER A N 1
ATOM 2301 C CA . SER A 1 308 ? -7.691 -10.862 18.453 1.00 89.38 308 SER A CA 1
ATOM 2302 C C . SER A 1 308 ? -6.418 -10.426 19.176 1.00 89.38 308 SER A C 1
ATOM 2304 O O . SER A 1 308 ? -5.374 -10.272 18.548 1.00 89.38 308 SER A O 1
ATOM 2306 N N . ASN A 1 309 ? -6.490 -10.242 20.492 1.00 89.44 309 ASN A N 1
ATOM 2307 C CA . ASN A 1 309 ? -5.408 -9.674 21.299 1.00 89.44 309 ASN A CA 1
ATOM 2308 C C . ASN A 1 309 ? -5.191 -10.439 22.626 1.00 89.44 309 ASN A C 1
ATOM 2310 O O . ASN A 1 309 ? -5.186 -9.825 23.694 1.00 89.44 309 ASN A O 1
ATOM 2314 N N . PRO A 1 310 ? -5.036 -11.781 22.606 1.00 84.44 310 PRO A N 1
ATOM 2315 C CA . PRO A 1 310 ? -4.949 -12.584 23.831 1.00 84.44 310 PRO A CA 1
ATOM 2316 C C . PRO A 1 310 ? -3.734 -12.230 24.704 1.00 84.44 310 PRO A C 1
ATOM 2318 O O . PRO A 1 310 ? -3.815 -12.314 25.926 1.00 84.44 310 PRO A O 1
ATOM 2321 N N . GLU A 1 311 ? -2.631 -11.790 24.094 1.00 83.88 311 GLU A N 1
ATOM 2322 C CA . GLU A 1 311 ? -1.381 -11.432 24.784 1.00 83.88 311 GLU A CA 1
ATOM 2323 C C . GLU A 1 311 ? -1.301 -9.942 25.173 1.00 83.88 311 GLU A C 1
ATOM 2325 O O . GLU A 1 311 ? -0.333 -9.507 25.792 1.00 83.88 311 GLU A O 1
ATOM 2330 N N . SER A 1 312 ? -2.331 -9.141 24.859 1.00 83.69 312 SER A N 1
ATOM 2331 C CA . SER A 1 312 ? -2.372 -7.684 25.105 1.00 83.69 312 SER A CA 1
ATOM 2332 C C . SER A 1 312 ? -1.256 -6.867 24.420 1.00 83.69 312 SER A C 1
ATOM 2334 O O . SER A 1 312 ? -0.944 -5.749 24.847 1.00 83.69 312 SER A O 1
ATOM 2336 N N . THR A 1 313 ? -0.666 -7.402 23.348 1.00 87.62 313 THR A N 1
ATOM 2337 C CA . THR A 1 313 ? 0.363 -6.755 22.513 1.00 87.62 313 THR A CA 1
ATOM 2338 C C . THR A 1 313 ? -0.186 -5.525 21.785 1.00 87.62 313 THR A C 1
ATOM 2340 O O . THR A 1 313 ? 0.447 -4.469 21.773 1.00 87.62 313 THR A O 1
ATOM 2343 N N . TRP A 1 314 ? -1.399 -5.626 21.234 1.00 89.81 314 TRP A N 1
ATOM 2344 C CA . TRP A 1 314 ? -2.070 -4.544 20.514 1.00 89.81 314 TRP A CA 1
ATOM 2345 C C . TRP A 1 314 ? -2.754 -3.609 21.514 1.00 89.81 314 TRP A C 1
ATOM 2347 O O . TRP A 1 314 ? -3.886 -3.834 21.945 1.00 89.81 314 TRP A O 1
ATOM 2357 N N . ARG A 1 315 ? -2.032 -2.572 21.941 1.00 88.75 315 ARG A N 1
ATOM 2358 C CA . ARG A 1 315 ? -2.493 -1.609 22.952 1.00 88.75 315 ARG A CA 1
ATOM 2359 C C . ARG A 1 315 ? -3.265 -0.454 22.299 1.00 88.75 315 ARG A C 1
ATOM 2361 O O . ARG A 1 315 ? -2.765 0.104 21.326 1.00 88.75 315 ARG A O 1
ATOM 2368 N N . PRO A 1 316 ? -4.438 -0.054 22.822 1.00 89.06 316 PRO A N 1
ATOM 2369 C CA . PRO A 1 316 ? -5.118 1.162 22.379 1.00 89.06 316 PRO A CA 1
ATOM 2370 C C . PRO A 1 316 ? -4.217 2.407 22.450 1.00 89.06 316 PRO A C 1
ATOM 2372 O O . PRO A 1 316 ? -3.424 2.541 23.381 1.00 89.06 316 PRO A O 1
ATOM 2375 N N . GLY A 1 317 ? -4.322 3.287 21.451 1.00 88.50 317 GLY A N 1
ATOM 2376 C CA . GLY A 1 317 ? -3.424 4.427 21.221 1.00 88.50 317 GLY A CA 1
ATOM 2377 C C . GLY A 1 317 ? -2.161 4.103 20.405 1.00 88.50 317 GLY A C 1
ATOM 2378 O O . GLY A 1 317 ? -1.359 4.997 20.141 1.00 88.50 317 GLY A O 1
ATOM 2379 N N . LEU A 1 318 ? -1.951 2.844 19.997 1.00 91.50 318 LEU A N 1
ATOM 2380 C CA . LEU A 1 318 ? -0.830 2.446 19.138 1.00 91.50 318 LEU A CA 1
ATOM 2381 C C . LEU A 1 318 ? -1.116 2.769 17.663 1.00 91.50 318 LEU A C 1
ATOM 2383 O O . LEU A 1 318 ? -2.093 2.278 17.096 1.00 91.50 318 LEU A O 1
ATOM 2387 N N . PHE A 1 319 ? -0.225 3.526 17.020 1.00 93.38 319 PHE A N 1
ATOM 2388 C CA . PHE A 1 319 ? -0.254 3.748 15.572 1.00 93.38 319 PHE A CA 1
ATOM 2389 C C . PHE A 1 319 ? 0.184 2.499 14.795 1.00 93.38 319 PHE A C 1
ATOM 2391 O O . PHE A 1 319 ? 1.147 1.826 15.169 1.00 93.38 319 PHE A O 1
ATOM 2398 N N . VAL A 1 320 ? -0.511 2.214 13.694 1.00 95.12 320 VAL A N 1
ATOM 2399 C CA . VAL A 1 320 ? -0.301 1.039 12.834 1.00 95.12 320 VAL A CA 1
ATOM 2400 C C . VAL A 1 320 ? -0.441 1.392 11.352 1.00 95.12 320 VAL A C 1
ATOM 2402 O O . VAL A 1 320 ? -1.116 2.356 10.988 1.00 95.12 320 VAL A O 1
ATOM 2405 N N . SER A 1 321 ? 0.158 0.580 10.482 1.00 93.50 321 SER A N 1
ATOM 2406 C CA . SER A 1 321 ? -0.184 0.531 9.056 1.00 93.50 321 SER A CA 1
ATOM 2407 C C . SER A 1 321 ? -1.200 -0.587 8.820 1.00 93.50 321 SER A C 1
ATOM 2409 O O . SER A 1 321 ? -1.039 -1.693 9.335 1.00 93.50 321 SER A O 1
ATOM 2411 N N . VAL A 1 322 ? -2.244 -0.300 8.046 1.00 93.62 322 VAL A N 1
ATOM 2412 C CA . VAL A 1 322 ? -3.219 -1.275 7.552 1.00 93.62 322 VAL A CA 1
ATOM 2413 C C . VAL A 1 322 ? -2.988 -1.446 6.054 1.00 93.62 322 VAL A C 1
ATOM 2415 O O . VAL A 1 322 ? -3.345 -0.582 5.255 1.00 93.62 322 VAL A O 1
ATOM 2418 N N . GLN A 1 323 ? -2.376 -2.563 5.674 1.00 91.69 323 GLN A N 1
ATOM 2419 C CA . GLN A 1 323 ? -2.182 -2.969 4.288 1.00 91.69 323 GLN A CA 1
ATOM 2420 C C . GLN A 1 323 ? -3.435 -3.688 3.782 1.00 91.69 323 GLN A C 1
ATOM 2422 O O . GLN A 1 323 ? -3.790 -4.761 4.277 1.00 91.69 323 GLN A O 1
ATOM 2427 N N . VAL A 1 324 ? -4.099 -3.110 2.782 1.00 87.62 324 VAL A N 1
ATOM 2428 C CA . VAL A 1 324 ? -5.222 -3.735 2.073 1.00 87.62 324 VAL A CA 1
ATOM 2429 C C . VAL A 1 324 ? -4.721 -4.283 0.740 1.00 87.62 324 VAL A C 1
ATOM 2431 O O . VAL A 1 324 ? -4.138 -3.543 -0.051 1.00 87.62 324 VAL A O 1
ATOM 2434 N N . ALA A 1 325 ? -4.958 -5.569 0.480 1.00 74.38 325 ALA A N 1
ATOM 2435 C CA . ALA A 1 325 ? -4.680 -6.167 -0.823 1.00 74.38 325 ALA A CA 1
ATOM 2436 C C . ALA A 1 325 ? -5.788 -5.795 -1.822 1.00 74.38 325 ALA A C 1
ATOM 2438 O O . ALA A 1 325 ? -6.972 -6.022 -1.559 1.00 74.38 325 ALA A O 1
ATOM 2439 N N . GLU A 1 326 ? -5.402 -5.222 -2.958 1.00 74.12 326 GLU A N 1
ATOM 2440 C CA . GLU A 1 326 ? -6.307 -4.851 -4.044 1.00 74.12 326 GLU A CA 1
ATOM 2441 C C . GLU A 1 326 ? -6.481 -5.991 -5.071 1.00 74.12 326 GLU A C 1
ATOM 2443 O O . GLU A 1 326 ? -6.072 -7.135 -4.853 1.00 74.12 326 GLU A O 1
ATOM 2448 N N . ALA A 1 327 ? -7.109 -5.698 -6.214 1.00 66.31 327 ALA A N 1
ATOM 2449 C CA . ALA A 1 327 ? -7.268 -6.661 -7.295 1.00 66.31 327 ALA A CA 1
ATOM 2450 C C . ALA A 1 327 ? -5.905 -7.066 -7.886 1.00 66.31 327 ALA A C 1
ATOM 2452 O O . ALA A 1 327 ? -5.123 -6.228 -8.333 1.00 66.31 327 ALA A O 1
ATOM 2453 N N . THR A 1 328 ? -5.634 -8.371 -7.935 1.00 76.88 328 THR A N 1
ATOM 2454 C CA . THR A 1 328 ? -4.416 -8.912 -8.548 1.00 76.88 328 THR A CA 1
ATOM 2455 C C . THR A 1 328 ? -4.424 -8.684 -10.060 1.00 76.88 328 THR A C 1
ATOM 2457 O O . THR A 1 328 ? -5.249 -9.271 -10.767 1.00 76.88 328 THR A O 1
ATOM 2460 N N . ARG A 1 329 ? -3.477 -7.894 -10.578 1.00 80.25 329 ARG A N 1
ATOM 2461 C CA . ARG A 1 329 ? -3.202 -7.859 -12.019 1.00 80.25 329 ARG A CA 1
ATOM 2462 C C . ARG A 1 329 ? -2.462 -9.130 -12.407 1.00 80.25 329 ARG A C 1
ATOM 2464 O O . ARG A 1 329 ? -1.535 -9.552 -11.718 1.00 80.25 329 ARG A O 1
ATOM 2471 N N . LYS A 1 330 ? -2.877 -9.750 -13.506 1.00 86.06 330 LYS A N 1
ATOM 2472 C CA . LYS A 1 330 ? -2.206 -10.919 -14.079 1.00 86.06 330 LYS A CA 1
ATOM 2473 C C . LYS A 1 330 ? -1.282 -10.480 -15.203 1.00 86.06 330 LYS A C 1
ATOM 2475 O O . LYS A 1 330 ? -1.578 -9.506 -15.884 1.00 86.06 330 LYS A O 1
ATOM 2480 N N . GLU A 1 331 ? -0.222 -11.252 -15.402 1.00 88.25 331 GLU A N 1
ATOM 2481 C CA . GLU A 1 331 ? 0.676 -11.157 -16.557 1.00 88.25 331 GLU A CA 1
ATOM 2482 C C . GLU A 1 331 ? 1.360 -9.785 -16.712 1.00 88.25 331 GLU A C 1
ATOM 2484 O O . GLU A 1 331 ? 1.637 -9.330 -17.818 1.00 88.25 331 GLU A O 1
ATOM 2489 N N . VAL A 1 332 ? 1.705 -9.157 -15.584 1.00 92.38 332 VAL A N 1
ATOM 2490 C CA . VAL A 1 332 ? 2.460 -7.896 -15.546 1.00 92.38 332 VAL A CA 1
ATOM 2491 C C . VAL A 1 332 ? 3.963 -8.163 -15.472 1.00 92.38 332 VAL A C 1
ATOM 2493 O O . VAL A 1 332 ? 4.405 -9.028 -14.711 1.00 92.38 332 VAL A O 1
ATOM 2496 N N . LEU A 1 333 ? 4.761 -7.436 -16.261 1.00 95.69 333 LEU A N 1
ATOM 2497 C CA . LEU A 1 333 ? 6.225 -7.469 -16.179 1.00 95.69 333 LEU A CA 1
ATOM 2498 C C . LEU A 1 333 ? 6.673 -6.783 -14.886 1.00 95.69 333 LEU A C 1
ATOM 2500 O O . LEU A 1 333 ? 6.188 -5.699 -14.575 1.00 95.69 333 LEU A O 1
ATOM 2504 N N . THR A 1 334 ? 7.591 -7.395 -14.134 1.00 96.25 334 THR A N 1
ATOM 2505 C CA . THR A 1 334 ? 8.043 -6.849 -12.845 1.00 96.25 334 THR A CA 1
ATOM 2506 C C . THR A 1 334 ? 9.541 -6.959 -12.616 1.00 96.25 334 THR A C 1
ATOM 2508 O O . THR A 1 334 ? 10.157 -7.956 -13.006 1.00 96.25 334 THR A O 1
ATOM 2511 N N . VAL A 1 335 ? 10.080 -5.999 -11.864 1.00 96.25 335 VAL A N 1
ATOM 2512 C CA . VAL A 1 335 ? 11.422 -6.021 -11.251 1.00 96.25 335 VAL A CA 1
ATOM 2513 C C . VAL A 1 335 ? 11.316 -5.993 -9.724 1.00 96.25 335 VAL A C 1
ATOM 2515 O O . VAL A 1 335 ? 10.262 -5.659 -9.182 1.00 96.25 335 VAL A O 1
ATOM 2518 N N . ALA A 1 336 ? 12.385 -6.368 -9.021 1.00 95.50 336 ALA A N 1
ATOM 2519 C CA . ALA A 1 336 ? 12.513 -6.152 -7.580 1.00 95.50 336 ALA A CA 1
ATOM 2520 C C . ALA A 1 336 ? 12.580 -4.650 -7.236 1.00 95.50 336 ALA A C 1
ATOM 2522 O O . ALA A 1 336 ? 13.308 -3.901 -7.883 1.00 95.50 336 ALA A O 1
ATOM 2523 N N . ASP A 1 337 ? 11.855 -4.233 -6.194 1.00 92.44 337 ASP A N 1
ATOM 2524 C CA . ASP A 1 337 ? 11.694 -2.825 -5.789 1.00 92.44 337 ASP A CA 1
ATOM 2525 C C . ASP A 1 337 ? 13.040 -2.127 -5.502 1.00 92.44 337 ASP A C 1
ATOM 2527 O O . ASP A 1 337 ? 13.333 -1.080 -6.072 1.00 92.44 337 ASP A O 1
ATOM 2531 N N . GLY A 1 338 ? 13.941 -2.782 -4.756 1.00 91.00 338 GLY A N 1
ATOM 2532 C CA . GLY A 1 338 ? 15.295 -2.276 -4.470 1.00 91.00 338 GLY A CA 1
ATOM 2533 C C . GLY A 1 338 ? 16.233 -2.145 -5.685 1.00 91.00 338 GLY A C 1
ATOM 2534 O O . GLY A 1 338 ? 17.331 -1.594 -5.560 1.00 91.00 338 GLY A O 1
ATOM 2535 N N . GLY A 1 339 ? 15.828 -2.633 -6.861 1.00 91.94 339 GLY A N 1
ATOM 2536 C CA . GLY A 1 339 ? 16.539 -2.406 -8.119 1.00 91.94 339 GLY A CA 1
ATOM 2537 C C . GLY A 1 339 ? 16.267 -1.041 -8.748 1.00 91.94 339 GLY A C 1
ATOM 2538 O O . GLY A 1 339 ? 17.095 -0.544 -9.513 1.00 91.94 339 GLY A O 1
ATOM 2539 N N . LEU A 1 340 ? 15.137 -0.421 -8.398 1.00 94.44 340 LEU A N 1
ATOM 2540 C CA . LEU A 1 340 ? 14.751 0.899 -8.877 1.00 94.44 340 LEU A CA 1
ATOM 2541 C C . LEU A 1 340 ? 15.642 1.979 -8.267 1.00 94.44 340 LEU A C 1
ATOM 2543 O O . LEU A 1 340 ? 15.972 1.949 -7.079 1.00 94.44 340 LEU A O 1
ATOM 2547 N N . GLN A 1 341 ? 15.999 2.966 -9.078 1.00 94.88 341 GLN A N 1
ATOM 2548 C CA . GLN A 1 341 ? 16.608 4.223 -8.654 1.00 94.88 341 GLN A CA 1
ATOM 2549 C C . GLN A 1 341 ? 15.912 5.371 -9.386 1.00 94.88 341 GLN A C 1
ATOM 2551 O O . GLN A 1 341 ? 15.362 5.172 -10.460 1.00 94.88 341 GLN A O 1
ATOM 2556 N N . ASN A 1 342 ? 15.969 6.580 -8.833 1.00 92.19 342 ASN A N 1
ATOM 2557 C CA . ASN A 1 342 ? 15.566 7.790 -9.551 1.00 92.19 342 ASN A CA 1
ATOM 2558 C C . ASN A 1 342 ? 16.828 8.579 -9.940 1.00 92.19 342 ASN A C 1
ATOM 2560 O O . ASN A 1 342 ? 17.675 8.815 -9.071 1.00 92.19 342 ASN A O 1
ATOM 2564 N N . VAL A 1 343 ? 16.994 8.943 -11.210 1.00 87.25 343 VAL A N 1
ATOM 2565 C CA . VAL A 1 343 ? 18.141 9.692 -11.756 1.00 87.25 343 VAL A CA 1
ATOM 2566 C C . VAL A 1 343 ? 17.599 10.917 -12.485 1.00 87.25 343 VAL A C 1
ATOM 2568 O O . VAL A 1 343 ? 16.713 10.798 -13.319 1.00 87.25 343 VAL A O 1
ATOM 2571 N N . ASP A 1 344 ? 18.074 12.100 -12.088 1.00 83.94 344 ASP A N 1
ATOM 2572 C CA . ASP A 1 344 ? 17.684 13.418 -12.621 1.00 83.94 344 ASP A CA 1
ATOM 2573 C C . ASP A 1 344 ? 16.167 13.707 -12.705 1.00 83.94 344 ASP A C 1
ATOM 2575 O O . ASP A 1 344 ? 15.723 14.649 -13.359 1.00 83.94 344 ASP A O 1
ATOM 2579 N N . GLY A 1 345 ? 15.373 12.957 -11.931 1.00 83.94 345 GLY A N 1
ATOM 2580 C CA . GLY A 1 345 ? 13.917 13.049 -11.843 1.00 83.94 345 GLY A CA 1
ATOM 2581 C C . GLY A 1 345 ? 13.184 11.846 -12.440 1.00 83.94 345 GLY A C 1
ATOM 2582 O O . GLY A 1 345 ? 12.034 11.615 -12.066 1.00 83.94 345 GLY A O 1
ATOM 2583 N N . GLU A 1 346 ? 13.835 11.048 -13.287 1.00 89.00 346 GLU A N 1
ATOM 2584 C CA . GLU A 1 346 ? 13.245 9.877 -13.944 1.00 89.00 346 GLU A CA 1
ATOM 2585 C C . GLU A 1 346 ? 13.532 8.570 -13.198 1.00 89.00 346 GLU A C 1
ATOM 2587 O O . GLU A 1 346 ? 14.577 8.406 -12.565 1.00 89.00 346 GLU A O 1
ATOM 2592 N N . ASP A 1 347 ? 12.601 7.618 -13.277 1.00 94.44 347 ASP A N 1
ATOM 2593 C CA . ASP A 1 347 ? 12.756 6.298 -12.668 1.00 94.44 347 ASP A CA 1
ATOM 2594 C C . ASP A 1 347 ? 13.513 5.358 -13.619 1.00 94.44 347 ASP A C 1
ATOM 2596 O O . ASP A 1 347 ? 13.153 5.187 -14.785 1.00 94.44 347 ASP A O 1
ATOM 2600 N N . VAL A 1 348 ? 14.584 4.742 -13.118 1.00 94.50 348 VAL A N 1
ATOM 2601 C CA . VAL A 1 348 ? 15.531 3.939 -13.900 1.00 94.50 348 VAL A CA 1
ATOM 2602 C C . VAL A 1 348 ? 15.826 2.592 -13.235 1.00 94.50 348 VAL A C 1
ATOM 2604 O O . VAL A 1 348 ? 15.777 2.442 -12.010 1.00 94.50 348 VAL A O 1
ATOM 2607 N N . VAL A 1 349 ? 16.218 1.614 -14.051 1.00 95.38 349 VAL A N 1
ATOM 2608 C CA . VAL A 1 349 ? 16.894 0.381 -13.616 1.00 95.38 349 VAL A CA 1
ATOM 2609 C C . VAL A 1 349 ? 18.268 0.284 -14.266 1.00 95.38 349 VAL A C 1
ATOM 2611 O O . VAL A 1 349 ? 18.481 0.781 -15.367 1.00 95.38 349 VAL A O 1
ATOM 2614 N N . PHE A 1 350 ? 19.204 -0.401 -13.615 1.00 94.81 350 PHE A N 1
ATOM 2615 C CA . PHE A 1 350 ? 20.499 -0.721 -14.216 1.00 94.81 350 PHE A CA 1
ATOM 2616 C C . PHE A 1 350 ? 20.426 -2.104 -14.864 1.00 94.81 350 PHE A C 1
ATOM 2618 O O . PHE A 1 350 ? 20.442 -3.118 -14.163 1.00 94.81 350 PHE A O 1
ATOM 2625 N N . VAL A 1 351 ? 20.321 -2.150 -16.193 1.00 94.19 351 VAL A N 1
ATOM 2626 C CA . VAL A 1 351 ? 20.269 -3.396 -16.973 1.00 94.19 351 VAL A CA 1
ATOM 2627 C C . VAL A 1 351 ? 21.678 -3.959 -17.114 1.00 94.19 351 VAL A C 1
ATOM 2629 O O . VAL A 1 351 ? 22.603 -3.238 -17.485 1.00 94.19 351 VAL A O 1
ATOM 2632 N N . ARG A 1 352 ? 21.855 -5.248 -16.816 1.00 93.00 352 ARG A N 1
ATOM 2633 C CA . ARG A 1 352 ? 23.132 -5.948 -16.984 1.00 93.00 352 ARG A CA 1
ATOM 2634 C C . ARG A 1 352 ? 23.423 -6.134 -18.474 1.00 93.00 352 ARG A C 1
ATOM 2636 O O . ARG A 1 352 ? 22.611 -6.702 -19.202 1.00 93.00 352 ARG A O 1
ATOM 2643 N N . VAL A 1 353 ? 24.608 -5.708 -18.893 1.00 90.19 353 VAL A N 1
ATOM 2644 C CA . VAL A 1 353 ? 25.194 -5.970 -20.217 1.00 90.19 353 VAL A CA 1
ATOM 2645 C C . VAL A 1 353 ? 26.452 -6.831 -20.054 1.00 90.19 353 VAL A C 1
ATOM 2647 O O . VAL A 1 353 ? 26.808 -7.188 -18.928 1.00 90.19 353 VAL A O 1
ATOM 2650 N N . ALA A 1 354 ? 27.128 -7.203 -21.146 1.00 84.00 354 ALA A N 1
ATOM 2651 C CA . ALA A 1 354 ? 28.332 -8.040 -21.075 1.00 84.00 354 ALA A CA 1
ATOM 2652 C C . ALA A 1 354 ? 29.379 -7.451 -20.107 1.00 84.00 354 ALA A C 1
ATOM 2654 O O . ALA A 1 354 ? 29.719 -8.070 -19.095 1.00 84.00 354 ALA A O 1
ATOM 2655 N N . ASP A 1 355 ? 29.770 -6.201 -20.352 1.00 85.31 355 ASP A N 1
ATOM 2656 C CA . ASP A 1 355 ? 30.930 -5.557 -19.721 1.00 85.31 355 ASP A CA 1
ATOM 2657 C C . ASP A 1 355 ? 30.572 -4.713 -18.478 1.00 85.31 355 ASP A C 1
ATOM 2659 O O . ASP A 1 355 ? 31.388 -3.938 -17.988 1.00 85.31 355 ASP A O 1
ATOM 2663 N N . GLY A 1 356 ? 29.336 -4.826 -17.973 1.00 90.31 356 GLY A N 1
ATOM 2664 C CA . GLY A 1 356 ? 28.864 -4.065 -16.813 1.00 90.31 356 GLY A CA 1
ATOM 2665 C C . GLY A 1 356 ? 27.360 -3.809 -16.835 1.00 90.31 356 GLY A C 1
ATOM 2666 O O . GLY A 1 356 ? 26.570 -4.739 -17.010 1.00 90.31 356 GLY A O 1
ATOM 2667 N N . PHE A 1 357 ? 26.956 -2.551 -16.660 1.00 92.69 357 PHE A N 1
ATOM 2668 C CA . PHE A 1 357 ? 25.556 -2.120 -16.633 1.00 92.69 357 PHE A CA 1
ATOM 2669 C C . PHE A 1 357 ? 25.279 -0.945 -17.573 1.00 92.69 357 PHE A C 1
ATOM 2671 O O . PHE A 1 357 ? 26.183 -0.208 -17.955 1.00 92.69 357 PHE A O 1
ATOM 2678 N N . VAL A 1 358 ? 24.004 -0.746 -17.901 1.00 91.69 358 VAL A N 1
ATOM 2679 C CA . VAL A 1 358 ? 23.493 0.443 -18.590 1.00 91.69 358 VAL A CA 1
ATOM 2680 C C . VAL A 1 358 ? 22.266 0.972 -17.846 1.00 91.69 358 VAL A C 1
ATOM 2682 O O . VAL A 1 358 ? 21.402 0.192 -17.438 1.00 91.69 358 VAL A O 1
ATOM 2685 N N . VAL A 1 359 ? 22.189 2.291 -17.658 1.00 92.00 359 VAL A N 1
ATOM 2686 C CA . VAL A 1 359 ? 20.993 2.987 -17.150 1.00 92.00 359 VAL A CA 1
ATOM 2687 C C . VAL A 1 359 ? 19.848 2.805 -18.142 1.00 92.00 359 VAL A C 1
ATOM 2689 O O . VAL A 1 359 ? 20.010 3.111 -19.312 1.00 92.00 359 VAL A O 1
ATOM 2692 N N . GLN A 1 360 ? 18.686 2.341 -17.699 1.00 91.44 360 GLN A N 1
ATOM 2693 C CA . GLN A 1 360 ? 17.496 2.195 -18.536 1.00 91.44 360 GLN A CA 1
ATOM 2694 C C . GLN A 1 360 ? 16.326 2.930 -17.874 1.00 91.44 360 GLN A C 1
ATOM 2696 O O . GLN A 1 360 ? 15.844 2.457 -16.837 1.00 91.44 360 GLN A O 1
ATOM 2701 N N . PRO A 1 361 ? 15.841 4.045 -18.454 1.00 92.00 361 PRO A N 1
ATOM 2702 C CA . PRO A 1 361 ? 14.585 4.662 -18.042 1.00 92.00 361 PRO A CA 1
ATOM 2703 C C . PRO A 1 361 ? 13.427 3.672 -18.163 1.00 92.00 361 PRO A C 1
ATOM 2705 O O . PRO A 1 361 ? 13.329 2.928 -19.147 1.00 92.00 361 PRO A O 1
ATOM 2708 N N . VAL A 1 362 ? 12.563 3.649 -17.148 1.00 94.38 362 VAL A N 1
ATOM 2709 C CA . VAL A 1 362 ? 11.409 2.752 -17.046 1.00 94.38 362 VAL A CA 1
ATOM 2710 C C . VAL A 1 362 ? 10.180 3.481 -16.523 1.00 94.38 362 VAL A C 1
ATOM 2712 O O . VAL A 1 362 ? 10.237 4.319 -15.630 1.00 94.38 362 VAL A O 1
ATOM 2715 N N . LYS A 1 363 ? 9.018 3.104 -17.049 1.00 93.94 363 LYS A N 1
ATOM 2716 C CA . LYS A 1 363 ? 7.731 3.651 -16.622 1.00 93.94 363 LYS A CA 1
ATOM 2717 C C . LYS A 1 363 ? 7.070 2.694 -15.646 1.00 93.94 363 LYS A C 1
ATOM 2719 O O . LYS A 1 363 ? 6.729 1.571 -16.020 1.00 93.94 363 LYS A O 1
ATOM 2724 N N . LEU A 1 364 ? 6.893 3.131 -14.407 1.00 94.06 364 LEU A N 1
ATOM 2725 C CA . LEU A 1 364 ? 6.407 2.277 -13.326 1.00 94.06 364 LEU A CA 1
ATOM 2726 C C . LEU A 1 364 ? 4.875 2.249 -13.228 1.00 94.06 364 LEU A C 1
ATOM 2728 O O . LEU A 1 364 ? 4.178 3.175 -13.646 1.00 94.06 364 LEU A O 1
ATOM 2732 N N . GLY A 1 365 ? 4.365 1.152 -12.676 1.00 89.69 365 GLY A N 1
ATOM 2733 C CA . GLY A 1 365 ? 2.950 0.900 -12.429 1.00 89.69 365 GLY A CA 1
ATOM 2734 C C . GLY A 1 365 ? 2.664 0.561 -10.964 1.00 89.69 365 GLY A C 1
ATOM 2735 O O . GLY A 1 365 ? 3.120 1.245 -10.051 1.00 89.69 365 GLY A O 1
ATOM 2736 N N . ILE A 1 366 ? 1.869 -0.482 -10.722 1.00 87.75 366 ILE A N 1
ATOM 2737 C CA . ILE A 1 366 ? 1.522 -0.944 -9.368 1.00 87.75 366 ILE A CA 1
ATOM 2738 C C . ILE A 1 366 ? 2.714 -1.603 -8.646 1.00 87.75 366 ILE A C 1
ATOM 2740 O O . ILE A 1 366 ? 3.604 -2.163 -9.282 1.00 87.75 366 ILE A O 1
ATOM 2744 N N . SER A 1 367 ? 2.697 -1.610 -7.310 1.00 87.94 367 SER A N 1
ATOM 2745 C CA . SER A 1 367 ? 3.676 -2.312 -6.461 1.00 87.94 367 SER A CA 1
ATOM 2746 C C . SER A 1 367 ? 2.972 -3.163 -5.397 1.00 87.94 367 SER A C 1
ATOM 2748 O O . SER A 1 367 ? 1.887 -2.801 -4.926 1.00 87.94 367 SER A O 1
ATOM 2750 N N . ASP A 1 368 ? 3.589 -4.285 -5.015 1.00 84.75 368 ASP A N 1
ATOM 2751 C CA . ASP A 1 368 ? 3.210 -5.086 -3.837 1.00 84.75 368 ASP A CA 1
ATOM 2752 C C . ASP A 1 368 ? 4.102 -4.819 -2.603 1.00 84.75 368 ASP A C 1
ATOM 2754 O O . ASP A 1 368 ? 3.885 -5.402 -1.540 1.00 84.75 368 ASP A O 1
ATOM 2758 N N . GLY A 1 369 ? 5.091 -3.924 -2.727 1.00 81.81 369 GLY A N 1
ATOM 2759 C CA . GLY A 1 369 ? 6.096 -3.630 -1.700 1.00 81.81 369 GLY A CA 1
ATOM 2760 C C . GLY A 1 369 ? 7.340 -4.531 -1.732 1.00 81.81 369 GLY A C 1
ATOM 2761 O O . GLY A 1 369 ? 8.222 -4.369 -0.892 1.00 81.81 369 GLY A O 1
ATOM 2762 N N . GLN A 1 370 ? 7.429 -5.471 -2.678 1.00 88.75 370 GLN A N 1
ATOM 2763 C CA . GLN A 1 370 ? 8.633 -6.262 -2.980 1.00 88.75 370 GLN A CA 1
ATOM 2764 C C . GLN A 1 370 ? 9.020 -6.176 -4.463 1.00 88.75 370 GLN A C 1
ATOM 2766 O O . GLN A 1 370 ? 10.201 -6.273 -4.813 1.00 88.75 370 GLN A O 1
ATOM 2771 N N . ARG A 1 371 ? 8.029 -6.021 -5.346 1.00 92.56 371 ARG A N 1
ATOM 2772 C CA . ARG A 1 371 ? 8.178 -5.907 -6.796 1.00 92.56 371 ARG A CA 1
ATOM 2773 C C . ARG A 1 371 ? 7.245 -4.847 -7.368 1.00 92.56 371 ARG A C 1
ATOM 2775 O O . ARG A 1 371 ? 6.131 -4.647 -6.885 1.00 92.56 371 ARG A O 1
ATOM 2782 N N . VAL A 1 372 ? 7.696 -4.227 -8.454 1.00 93.56 372 VAL A N 1
ATOM 2783 C CA . VAL A 1 372 ? 6.987 -3.143 -9.146 1.00 93.56 372 VAL A CA 1
ATOM 2784 C C . VAL A 1 372 ? 6.718 -3.538 -10.595 1.00 93.56 372 VAL A C 1
ATOM 2786 O O . VAL A 1 372 ? 7.577 -4.124 -11.256 1.00 93.56 372 VAL A O 1
ATOM 2789 N N . GLU A 1 373 ? 5.511 -3.238 -11.072 1.00 94.38 373 GLU A N 1
ATOM 2790 C CA . GLU A 1 373 ? 5.088 -3.330 -12.471 1.00 94.38 373 GLU A CA 1
ATOM 2791 C C . GLU A 1 373 ? 5.893 -2.346 -13.332 1.00 94.38 373 GLU A C 1
ATOM 2793 O O . GLU A 1 373 ? 5.950 -1.155 -13.029 1.00 94.38 373 GLU A O 1
ATOM 2798 N N . VAL A 1 374 ? 6.482 -2.833 -14.424 1.00 95.81 374 VAL A N 1
ATOM 2799 C CA . VAL A 1 374 ? 7.143 -2.004 -15.441 1.00 95.81 374 VAL A CA 1
ATOM 2800 C C . VAL A 1 374 ? 6.269 -2.014 -16.691 1.00 95.81 374 VAL A C 1
ATOM 2802 O O . VAL A 1 374 ? 6.033 -3.067 -17.284 1.00 95.81 374 VAL A O 1
ATOM 2805 N N . LEU A 1 375 ? 5.765 -0.839 -17.063 1.00 92.56 375 LEU A N 1
ATOM 2806 C CA . LEU A 1 375 ? 4.831 -0.630 -18.170 1.00 92.56 375 LEU A CA 1
ATOM 2807 C C . LEU A 1 375 ? 5.564 -0.456 -19.507 1.00 92.56 375 LEU A C 1
ATOM 2809 O O . LEU A 1 375 ? 5.171 -1.039 -20.514 1.00 92.56 375 LEU A O 1
ATOM 2813 N N . GLU A 1 376 ? 6.627 0.350 -19.508 1.00 91.00 376 GLU A N 1
ATOM 2814 C CA . GLU A 1 376 ? 7.438 0.723 -20.674 1.00 91.00 376 GLU A CA 1
ATOM 2815 C C . GLU A 1 376 ? 8.924 0.788 -20.256 1.00 91.00 376 GLU A C 1
ATOM 2817 O O . GLU A 1 376 ? 9.227 0.992 -19.079 1.00 91.00 376 GLU A O 1
ATOM 2822 N N . GLY A 1 377 ? 9.848 0.611 -21.209 1.00 87.19 377 GLY A N 1
ATOM 2823 C CA . GLY A 1 377 ? 11.301 0.740 -20.996 1.00 87.19 377 GLY A CA 1
ATOM 2824 C C . GLY A 1 377 ? 12.072 -0.551 -20.674 1.00 87.19 377 GLY A C 1
ATOM 2825 O O . GLY A 1 377 ? 13.295 -0.534 -20.682 1.00 87.19 377 GLY A O 1
ATOM 2826 N N . LEU A 1 378 ? 11.413 -1.692 -20.436 1.00 91.44 378 LEU A N 1
ATOM 2827 C CA . LEU A 1 378 ? 12.093 -2.961 -20.118 1.00 91.44 378 LEU A CA 1
ATOM 2828 C C . LEU A 1 378 ? 11.434 -4.160 -20.814 1.00 91.44 378 LEU A C 1
ATOM 2830 O O . LEU A 1 378 ? 10.253 -4.115 -21.158 1.00 91.44 378 LEU A O 1
ATOM 2834 N N . ARG A 1 379 ? 12.185 -5.254 -21.002 1.00 89.19 379 ARG A N 1
ATOM 2835 C CA . ARG A 1 379 ? 11.689 -6.507 -21.595 1.00 89.19 379 ARG A CA 1
ATOM 2836 C C . ARG A 1 379 ? 11.720 -7.666 -20.600 1.00 89.19 379 ARG A C 1
ATOM 2838 O O . ARG A 1 379 ? 12.485 -7.682 -19.639 1.00 89.19 379 ARG A O 1
ATOM 2845 N N . ALA A 1 380 ? 10.877 -8.669 -20.844 1.00 90.94 380 ALA A N 1
ATOM 2846 C CA . ALA A 1 380 ? 10.923 -9.922 -20.098 1.00 90.94 380 ALA A CA 1
ATOM 2847 C C . ALA A 1 380 ? 12.241 -10.663 -20.381 1.00 90.94 380 ALA A C 1
ATOM 2849 O O . ALA A 1 380 ? 12.638 -10.812 -21.535 1.00 90.94 380 ALA A O 1
ATOM 2850 N N . GLY A 1 381 ? 12.904 -11.137 -19.327 1.00 91.94 381 GLY A N 1
ATOM 2851 C CA . GLY A 1 381 ? 14.213 -11.790 -19.389 1.00 91.94 381 GLY A CA 1
ATOM 2852 C C . GLY A 1 381 ? 15.411 -10.856 -19.183 1.00 91.94 381 GLY A C 1
ATOM 2853 O O . GLY A 1 381 ? 16.501 -11.359 -18.917 1.00 91.94 381 GLY A O 1
ATOM 2854 N N . SER A 1 382 ? 15.237 -9.529 -19.234 1.00 92.69 382 SER A N 1
ATOM 2855 C CA . SER A 1 382 ? 16.309 -8.574 -18.920 1.00 92.69 382 SER A CA 1
ATOM 2856 C C . SER A 1 382 ? 16.798 -8.762 -17.480 1.00 92.69 382 SER A C 1
ATOM 2858 O O . SER A 1 382 ? 16.002 -8.740 -16.540 1.00 92.69 382 SER A O 1
ATOM 2860 N N . GLN A 1 383 ? 18.106 -8.932 -17.289 1.00 94.69 383 GLN A N 1
ATOM 2861 C CA . GLN A 1 383 ? 18.715 -8.925 -15.959 1.00 94.69 383 GLN A CA 1
ATOM 2862 C C . GLN A 1 383 ? 18.941 -7.484 -15.500 1.00 94.69 383 GLN A C 1
ATOM 2864 O O . GLN A 1 383 ? 19.442 -6.665 -16.268 1.00 94.69 383 GLN A O 1
ATOM 2869 N N . VAL A 1 384 ? 18.587 -7.177 -14.254 1.00 95.50 384 VAL A N 1
ATOM 2870 C CA . VAL A 1 384 ? 18.733 -5.842 -13.654 1.00 95.50 384 VAL A CA 1
ATOM 2871 C C . VAL A 1 384 ? 19.391 -5.934 -12.282 1.00 95.50 384 VAL A C 1
ATOM 2873 O O . VAL A 1 384 ? 19.204 -6.927 -11.577 1.00 95.50 384 VAL A O 1
ATOM 2876 N N . ALA A 1 385 ? 20.133 -4.904 -11.875 1.00 95.31 385 ALA A N 1
ATOM 2877 C CA . ALA A 1 385 ? 20.569 -4.771 -10.486 1.00 95.31 385 ALA A CA 1
ATOM 2878 C C . ALA A 1 385 ? 19.343 -4.698 -9.554 1.00 95.31 385 ALA A C 1
ATOM 2880 O O . ALA A 1 385 ? 18.392 -3.979 -9.845 1.00 95.31 385 ALA A O 1
ATOM 2881 N N . ALA A 1 386 ? 19.364 -5.441 -8.447 1.00 92.25 386 ALA A N 1
ATOM 2882 C CA . ALA A 1 386 ? 18.237 -5.617 -7.518 1.00 92.25 386 ALA A CA 1
ATOM 2883 C C . ALA A 1 386 ? 18.575 -5.271 -6.059 1.00 92.25 386 ALA A C 1
ATOM 2885 O O . ALA A 1 386 ? 17.699 -5.031 -5.229 1.00 92.25 386 ALA A O 1
ATOM 2886 N N . SER A 1 387 ? 19.861 -5.249 -5.733 1.00 90.75 387 SER A N 1
ATOM 2887 C CA . SER A 1 387 ? 20.436 -4.674 -4.518 1.00 90.75 387 SER A CA 1
ATOM 2888 C C . SER A 1 387 ? 21.783 -4.065 -4.903 1.00 90.75 387 SER A C 1
ATOM 2890 O O . SER A 1 387 ? 22.366 -4.466 -5.908 1.00 90.75 387 SER A O 1
ATOM 2892 N N . GLY A 1 388 ? 22.254 -3.054 -4.170 1.00 87.56 388 GLY A N 1
ATOM 2893 C CA . GLY A 1 388 ? 23.467 -2.308 -4.543 1.00 87.56 388 GLY A CA 1
ATOM 2894 C C . GLY A 1 388 ? 23.299 -1.345 -5.733 1.00 87.56 388 GLY A C 1
ATOM 2895 O O . GLY A 1 388 ? 24.248 -0.655 -6.089 1.00 87.56 388 GLY A O 1
ATOM 2896 N N . SER A 1 389 ? 22.095 -1.219 -6.304 1.00 88.94 389 SER A N 1
ATOM 2897 C CA . SER A 1 389 ? 21.732 -0.285 -7.392 1.00 88.94 389 SER A CA 1
ATOM 2898 C C . SER A 1 389 ? 22.150 1.176 -7.127 1.00 88.94 389 SER A C 1
ATOM 2900 O O . SER A 1 389 ? 22.574 1.886 -8.038 1.00 88.94 389 SER A O 1
ATOM 2902 N N . PHE A 1 390 ? 22.122 1.610 -5.863 1.00 87.62 390 PHE A N 1
ATOM 2903 C CA . PHE A 1 390 ? 22.613 2.920 -5.416 1.00 87.62 390 PHE A CA 1
ATOM 2904 C C . PHE A 1 390 ? 24.113 3.157 -5.685 1.00 87.62 390 PHE A C 1
ATOM 2906 O O . PHE A 1 390 ? 24.526 4.297 -5.906 1.00 87.62 390 PHE A O 1
ATOM 2913 N N . ILE A 1 391 ? 24.940 2.106 -5.691 1.00 89.12 391 ILE A N 1
ATOM 2914 C CA . ILE A 1 391 ? 26.373 2.209 -6.011 1.00 89.12 391 ILE A CA 1
ATOM 2915 C C . ILE A 1 391 ? 26.531 2.561 -7.491 1.00 89.12 391 ILE A C 1
ATOM 2917 O O . ILE A 1 391 ? 27.237 3.508 -7.817 1.00 89.12 391 ILE A O 1
ATOM 2921 N N . LEU A 1 392 ? 25.788 1.891 -8.377 1.00 90.00 392 LEU A N 1
ATOM 2922 C CA . LEU A 1 392 ? 25.790 2.184 -9.814 1.00 90.00 392 LEU A CA 1
ATOM 2923 C C . LEU A 1 392 ? 25.340 3.629 -10.095 1.00 90.00 392 LEU A C 1
ATOM 2925 O O . LEU A 1 392 ? 26.011 4.353 -10.827 1.00 90.00 392 LEU A O 1
ATOM 2929 N N . LYS A 1 393 ? 24.284 4.105 -9.418 1.00 88.88 393 LYS A N 1
ATOM 2930 C CA . LYS A 1 393 ? 23.888 5.526 -9.450 1.00 88.88 393 LYS A CA 1
ATOM 2931 C C . LYS A 1 393 ? 25.003 6.466 -8.959 1.00 88.88 393 LYS A C 1
ATOM 2933 O O . LYS A 1 393 ? 25.158 7.562 -9.494 1.00 88.88 393 LYS A O 1
ATOM 2938 N N . SER A 1 394 ? 25.769 6.056 -7.950 1.00 88.12 394 SER A N 1
ATOM 2939 C CA . SER A 1 394 ? 26.865 6.857 -7.392 1.00 88.12 394 SER A CA 1
ATOM 2940 C C . SER A 1 394 ? 28.073 6.949 -8.329 1.00 88.12 394 SER A C 1
ATOM 2942 O O . SER A 1 394 ? 28.711 7.996 -8.369 1.00 88.12 394 SER A O 1
ATOM 2944 N N . GLU A 1 395 ? 28.378 5.902 -9.101 1.00 86.00 395 GLU A N 1
ATOM 2945 C CA . GLU A 1 395 ? 29.429 5.942 -10.130 1.00 86.00 395 GLU A CA 1
ATOM 2946 C C . GLU A 1 395 ? 28.993 6.742 -11.369 1.00 86.00 395 GLU A C 1
ATOM 2948 O O . GLU A 1 395 ? 29.764 7.565 -11.864 1.00 86.00 395 GLU A O 1
ATOM 2953 N N . LEU A 1 396 ? 27.733 6.601 -11.804 1.00 84.44 396 LEU A N 1
ATOM 2954 C CA . LEU A 1 396 ? 27.147 7.398 -12.892 1.00 84.44 396 LEU A CA 1
ATOM 2955 C C . LEU A 1 396 ? 27.317 8.907 -12.651 1.00 84.44 396 LEU A C 1
ATOM 2957 O O . LEU A 1 396 ? 27.802 9.630 -13.519 1.00 84.44 396 LEU A O 1
ATOM 2961 N N . GLY A 1 397 ? 26.998 9.370 -11.437 1.00 77.44 397 GLY A N 1
ATOM 2962 C CA . GLY A 1 397 ? 27.141 10.776 -11.054 1.00 77.44 397 GLY A CA 1
ATOM 2963 C C . GLY A 1 397 ? 28.585 11.302 -11.037 1.00 77.44 397 GLY A C 1
ATOM 2964 O O . GLY A 1 397 ? 28.773 12.516 -11.076 1.00 77.44 397 GLY A O 1
ATOM 2965 N N . LYS A 1 398 ? 29.605 10.429 -11.001 1.00 76.56 398 LYS A N 1
ATOM 2966 C CA . LYS A 1 398 ? 31.018 10.833 -11.132 1.00 76.56 398 LYS A CA 1
ATOM 2967 C C . LYS A 1 398 ? 31.411 11.007 -12.595 1.00 76.56 398 LYS A C 1
ATOM 2969 O O . LYS A 1 398 ? 31.982 12.038 -12.935 1.00 76.56 398 LYS A O 1
ATOM 2974 N N . GLY A 1 399 ? 31.064 10.046 -13.456 1.00 59.69 399 GLY A N 1
ATOM 2975 C CA . GLY A 1 399 ? 31.383 10.106 -14.889 1.00 59.69 399 GLY A CA 1
ATOM 2976 C C . GLY A 1 399 ? 30.819 11.365 -15.556 1.00 59.69 399 GLY A C 1
ATOM 2977 O O . GLY A 1 399 ? 31.533 12.071 -16.266 1.00 59.69 399 GLY A O 1
ATOM 2978 N N . SER A 1 400 ? 29.575 11.728 -15.226 1.00 55.16 400 SER A N 1
ATOM 2979 C CA . SER A 1 400 ? 28.951 12.972 -15.700 1.00 55.16 400 SER A CA 1
ATOM 2980 C C . SER A 1 400 ? 29.659 14.249 -15.217 1.00 55.16 400 SER A C 1
ATOM 2982 O O . SER A 1 400 ? 29.566 15.281 -15.878 1.00 55.16 400 SER A O 1
ATOM 2984 N N . ALA A 1 401 ? 30.373 14.206 -14.086 1.00 49.91 401 ALA A N 1
ATOM 2985 C CA . ALA A 1 401 ? 31.099 15.358 -13.549 1.00 49.91 401 ALA A CA 1
ATOM 2986 C C . ALA A 1 401 ? 32.477 15.556 -14.209 1.00 49.91 401 ALA A C 1
ATOM 2988 O O . ALA A 1 401 ? 32.895 16.696 -14.405 1.00 49.91 401 ALA A O 1
ATOM 2989 N N . GLU A 1 402 ? 33.170 14.479 -14.595 1.00 43.19 402 GLU A N 1
ATOM 2990 C CA . GLU A 1 402 ? 34.491 14.570 -15.245 1.00 43.19 402 GLU A CA 1
ATOM 2991 C C . GLU A 1 402 ? 34.421 15.077 -16.698 1.00 43.19 402 GLU A C 1
ATOM 2993 O O . GLU A 1 402 ? 35.392 15.640 -17.202 1.00 43.19 402 GLU A O 1
ATOM 2998 N N . HIS A 1 403 ? 33.262 14.963 -17.356 1.00 41.91 403 HIS A N 1
ATOM 2999 C CA . HIS A 1 403 ? 33.019 15.506 -18.700 1.00 41.91 403 HIS A CA 1
ATOM 3000 C C . HIS A 1 403 ? 32.527 16.972 -18.725 1.00 41.91 403 HIS A C 1
ATOM 3002 O O . HIS A 1 403 ? 32.258 17.507 -19.800 1.00 41.91 403 HIS A O 1
ATOM 3008 N N . GLY A 1 404 ? 32.407 17.638 -17.569 1.00 35.75 404 GLY A N 1
ATOM 3009 C CA . GLY A 1 404 ? 31.823 18.982 -17.428 1.00 35.75 404 GLY A CA 1
ATOM 3010 C C . GLY A 1 404 ? 32.800 20.172 -17.430 1.00 35.75 404 GLY A C 1
ATOM 3011 O O . GLY A 1 404 ? 32.453 21.221 -16.876 1.00 35.75 404 GLY A O 1
ATOM 3012 N N . HIS A 1 405 ? 34.016 20.028 -17.976 1.00 30.66 405 HIS A N 1
ATOM 3013 C CA . HIS A 1 405 ? 35.116 21.005 -17.851 1.00 30.66 405 HIS A CA 1
ATOM 3014 C C . HIS A 1 405 ? 35.832 21.343 -19.168 1.00 30.66 405 HIS A C 1
ATOM 3016 O O . HIS A 1 405 ? 36.144 20.409 -19.936 1.00 30.66 405 HIS A O 1
#

Solvent-accessible surface area (backbone atoms only — not comparable to full-atom values): 22026 Å² total; per-residue (Å²): 91,82,47,78,61,93,61,35,38,41,38,40,48,76,49,90,85,32,43,54,29,36,36,42,45,29,49,76,93,38,78,51,60,38,84,58,44,48,45,38,31,44,34,35,33,61,80,76,48,77,47,83,40,51,45,40,64,53,93,84,21,29,35,34,78,51,33,71,55,84,49,56,27,29,41,38,41,34,46,35,34,55,74,92,45,77,46,81,47,75,54,72,43,60,51,59,51,44,83,41,55,74,66,58,35,56,76,62,57,44,39,78,36,62,23,36,66,40,73,48,43,32,51,49,76,33,66,29,34,28,33,74,31,63,98,50,42,48,77,46,55,43,94,59,40,26,36,29,72,43,63,84,56,51,79,72,38,76,48,46,57,65,39,71,43,38,32,60,53,35,63,62,60,52,50,55,46,50,50,51,49,49,52,48,46,52,49,50,49,51,49,46,51,52,44,44,56,51,35,71,67,40,80,76,72,92,89,90,90,90,91,85,92,92,88,72,78,43,55,36,91,50,59,30,32,28,74,44,74,68,77,59,79,74,41,79,44,55,46,78,41,70,42,34,36,37,33,33,60,55,33,29,24,46,33,33,59,44,46,64,87,46,59,85,73,62,46,70,68,40,57,33,40,41,35,28,78,95,68,81,41,74,48,80,37,36,28,72,41,65,46,95,61,57,42,88,91,71,52,17,21,52,31,32,24,60,38,84,20,86,85,55,77,77,44,65,80,39,66,31,41,38,34,35,68,50,78,64,45,70,74,41,37,27,43,45,47,61,13,56,46,75,56,102,85,44,44,28,35,36,35,56,33,91,64,21,35,30,51,29,58,39,40,76,63,56,38,55,88,58,37,31,28,49,78,43,68,78,54,80,69,43,41,26,32,31,32,47,33,68,55,58,54,56,52,53,62,47,59,64,56,74,73,70,122

Foldseek 3Di:
DWDDDDQKIKDWDADQVFAWIKIWIDGNPHTDAQVQKWKKKWKQALLRDTDIWGWDHDDRTITTPTHDHDDQQIKIWMWMDRHPDIDIDIDGDRQQPDFDDPVRCVVLVWDKDFWAWFWAWFKDKFKWFKAFPVVQKDQDFAQAWFWWADAPDDAFDWFAFFAFGTFGDHPVQVVVVVVVVVVVVVVVVVVVVVVVVVVVVVCVDDDDDDDDDDGDTDGDRGTFGWHDAPDDHRDTHGRGDRGTMGGHLQKIKTKGWAAPVCPVWQDFQFKKKKDQPVLRDIDIWTFNDWDPDQDPVRNTIMIITMDGQNPSPRDGRGMIIIMTTGDTDGGFTKDFPQQWDADPRFIWWWWDGDRGTGTWGFDWDGHPNGMTGTDDGDDGRTMTGNHSNVVSVVVSVVVVVVVPD

Nearest PDB structures (foldseek):
  4dnr-assembly1_C  TM=5.670E-01  e=5.202E-18  Escherichia coli K-12
  3lnn-assembly1_A  TM=5.305E-01  e=1.425E-18  Cupriavidus metallidurans CH34
  4kku-assembly4_D  TM=7.141E-01  e=2.298E-15  Borreliella burgdorferi B31
  3lnn-assembly2_B  TM=6.994E-01  e=3.533E-13  Cupriavidus metallidurans CH34
  3opo-assembly1_A  TM=5.818E-01  e=3.712E-15  Escherichia coli K-12

Radius of gyration: 42.16 Å; Cα contacts (8 Å, |Δi|>4): 867; chains: 1; bounding box: 101×39×127 Å

Secondary structure (DSSP, 8-state):
-EEEETTEEEEEE--SSSPPPEEEEEESSSBPPTTSEEEEEEEEETTS-EEEEEEEEETTEEEESS--PSP-EEEEEEEEEETTEEEEEEEEEETTEEE--HHHHHHTT-EEEE-EEEEEEEEEEEEEEEEE-GGGEEEE--SS-EEEEE----TT-EE-TT-EEEEEE-HHHHHHHHHHHHHHHHHHHHHHHHHHHHHHH-TT-------------EE-SSSEEEEEE---TT-EE-TT---EEEE-TTEEEEEEEEEGGGTTT--TT-EEEEEEGGGTEEEEEEEEEEEEEEPTTT-EEEEEEEEE-TTS-S-TT-EEEEEEEEEEEEEEEEEEGGGEEEETTEEEEEEEETTEEEEEE-EEEEE-SSEEEEEES--TT-EEEEESHHHHHHHHHHHHHHT--

pLDDT: mean 83.55, std 13.18, range [30.66, 96.25]

Mean predicted aligned error: 16.52 Å

Organism: Pseudomonas aeruginosa (NCBI:txid287)